Protein AF-A0A8S3Z2F1-F1 (afdb_monomer)

pLDDT: mean 78.14, std 24.56, range [21.45, 98.69]

Structure (mmCIF, N/CA/C/O backbone):
data_AF-A0A8S3Z2F1-F1
#
_entry.id   AF-A0A8S3Z2F1-F1
#
loop_
_atom_site.group_PDB
_atom_site.id
_atom_site.type_symbol
_atom_site.label_atom_id
_atom_site.label_alt_id
_atom_site.label_comp_id
_atom_site.label_asym_id
_atom_site.label_entity_id
_atom_site.label_seq_id
_atom_site.pdbx_PDB_ins_code
_atom_site.Cartn_x
_atom_site.Cartn_y
_atom_site.Cartn_z
_atom_site.occupancy
_atom_site.B_iso_or_equiv
_atom_site.auth_seq_id
_atom_site.auth_comp_id
_atom_site.auth_asym_id
_atom_site.auth_atom_id
_atom_site.pdbx_PDB_model_num
ATOM 1 N N . MET A 1 1 ? 15.406 28.246 35.683 1.00 47.62 1 MET A N 1
ATOM 2 C CA . MET A 1 1 ? 16.161 28.754 36.861 1.00 47.62 1 MET A CA 1
ATOM 3 C C . MET A 1 1 ? 17.606 28.225 37.003 1.00 47.62 1 MET A C 1
ATOM 5 O O . MET A 1 1 ? 18.361 28.807 37.770 1.00 47.62 1 MET A O 1
ATOM 9 N N . HIS A 1 2 ? 18.050 27.171 36.294 1.00 43.28 2 HIS A N 1
ATOM 10 C CA . HIS A 1 2 ? 19.407 26.605 36.476 1.00 43.28 2 HIS A CA 1
ATOM 11 C C . HIS A 1 2 ? 20.567 27.370 35.798 1.00 43.28 2 HIS A C 1
ATOM 13 O O . HIS A 1 2 ? 21.653 27.436 36.368 1.00 43.28 2 HIS A O 1
ATOM 19 N N . ILE A 1 3 ? 20.347 28.027 34.652 1.00 40.69 3 ILE A N 1
ATOM 20 C CA . ILE A 1 3 ? 21.411 28.738 33.904 1.00 40.69 3 ILE A CA 1
ATOM 21 C C . ILE A 1 3 ? 22.054 29.874 34.732 1.00 40.69 3 ILE A C 1
ATOM 23 O O . ILE A 1 3 ? 23.271 30.054 34.712 1.00 40.69 3 ILE A O 1
ATOM 27 N N . LYS A 1 4 ? 21.265 30.576 35.561 1.00 40.97 4 LYS A N 1
ATOM 28 C CA . LYS A 1 4 ? 21.742 31.675 36.427 1.00 40.97 4 LYS A CA 1
ATOM 29 C C . LYS A 1 4 ? 22.772 31.210 37.478 1.00 40.97 4 LYS A C 1
ATOM 31 O O . LYS A 1 4 ? 23.671 31.970 37.826 1.00 40.97 4 LYS A O 1
ATOM 36 N N . ARG A 1 5 ? 22.688 29.951 37.943 1.00 44.41 5 ARG A N 1
ATOM 37 C CA . ARG A 1 5 ? 23.660 29.343 38.879 1.00 44.41 5 ARG A CA 1
ATOM 38 C C . ARG A 1 5 ? 24.980 28.949 38.204 1.00 44.41 5 ARG A C 1
ATOM 40 O O . ARG A 1 5 ? 26.014 28.988 38.863 1.00 44.41 5 ARG A O 1
ATOM 47 N N . ILE A 1 6 ? 24.959 28.607 36.915 1.00 48.47 6 ILE A N 1
ATOM 48 C CA . ILE A 1 6 ? 26.172 28.287 36.142 1.00 48.47 6 ILE A CA 1
ATOM 49 C C . ILE A 1 6 ? 26.977 29.571 35.884 1.00 48.47 6 ILE A C 1
ATOM 51 O O . ILE A 1 6 ? 28.177 29.608 36.148 1.00 48.47 6 ILE A O 1
ATOM 55 N N . PHE A 1 7 ? 26.303 30.657 35.488 1.00 41.75 7 PHE A N 1
ATOM 56 C CA . PHE A 1 7 ? 26.948 31.956 35.253 1.00 41.75 7 PHE A CA 1
ATOM 57 C C . PHE A 1 7 ? 27.608 32.548 36.512 1.00 41.75 7 PHE A C 1
ATOM 59 O O . PHE A 1 7 ? 28.734 33.038 36.443 1.00 41.75 7 PHE A O 1
ATOM 66 N N . MET A 1 8 ? 26.960 32.446 37.681 1.00 42.81 8 MET A N 1
ATOM 67 C CA . MET A 1 8 ? 27.565 32.889 38.947 1.00 42.81 8 MET A CA 1
ATOM 68 C C . MET A 1 8 ? 28.817 32.084 39.338 1.00 42.81 8 MET A C 1
ATOM 70 O O . MET A 1 8 ? 29.746 32.666 39.893 1.00 42.81 8 MET A O 1
ATOM 74 N N . LYS A 1 9 ? 28.888 30.784 39.010 1.00 41.75 9 LYS A N 1
ATOM 75 C CA . LYS A 1 9 ? 30.082 29.959 39.277 1.00 41.75 9 LYS A CA 1
ATOM 76 C C . LYS A 1 9 ? 31.266 30.274 38.355 1.00 41.75 9 LYS A C 1
ATOM 78 O O . LYS A 1 9 ? 32.405 30.179 38.805 1.00 41.75 9 LYS A O 1
ATOM 83 N N . MET A 1 10 ? 31.031 30.684 37.105 1.00 40.59 10 MET A N 1
ATOM 84 C CA . MET A 1 10 ? 32.123 31.141 36.228 1.00 40.59 10 MET A CA 1
ATOM 85 C C . MET A 1 10 ? 32.764 32.438 36.744 1.00 40.59 10 MET A C 1
ATOM 87 O O . MET A 1 10 ? 33.988 32.545 36.778 1.00 40.59 10 MET A O 1
ATOM 91 N N . PHE A 1 11 ? 31.963 33.396 37.223 1.00 41.12 11 PHE A N 1
ATOM 92 C CA . PHE A 1 11 ? 32.487 34.673 37.725 1.00 41.12 11 PHE A CA 1
ATOM 93 C C . PHE A 1 11 ? 33.165 34.595 39.103 1.00 41.12 11 PHE A C 1
ATOM 95 O O . PHE A 1 11 ? 33.991 35.452 39.410 1.00 41.12 11 PHE A O 1
ATOM 102 N N . SER A 1 12 ? 32.904 33.562 39.913 1.00 39.66 12 SER A N 1
ATOM 103 C CA . SER A 1 12 ? 33.656 33.325 41.158 1.00 39.66 12 SER A CA 1
ATOM 104 C C . SER A 1 12 ? 35.039 32.690 40.946 1.00 39.66 12 SER A C 1
ATOM 106 O O . SER A 1 12 ? 35.811 32.604 41.895 1.00 39.66 12 SER A O 1
ATOM 108 N N . SER A 1 13 ? 35.360 32.232 39.728 1.00 41.47 13 SER A N 1
ATOM 109 C CA . SER A 1 13 ? 36.594 31.485 39.431 1.00 41.47 13 SER A CA 1
ATOM 110 C C . SER A 1 13 ? 37.768 32.353 38.949 1.00 41.47 13 SER A C 1
ATOM 112 O O . SER A 1 13 ? 38.866 31.832 38.754 1.00 41.47 13 SER A O 1
ATOM 114 N N . VAL A 1 14 ? 37.571 33.660 38.743 1.00 44.75 14 VAL A N 1
ATOM 115 C CA . VAL A 1 14 ? 38.642 34.582 38.327 1.00 44.75 14 VAL A CA 1
ATOM 116 C C . VAL A 1 14 ? 39.185 35.303 39.559 1.00 44.75 14 VAL A C 1
ATOM 118 O O . VAL A 1 14 ? 38.629 36.296 40.027 1.00 44.75 14 VAL A O 1
ATOM 121 N N . GLY A 1 15 ? 40.275 34.768 40.111 1.00 36.31 15 GLY A N 1
ATOM 122 C CA . GLY A 1 15 ? 40.896 35.283 41.330 1.00 36.31 15 GLY A CA 1
ATOM 123 C C . GLY A 1 15 ? 41.352 36.742 41.212 1.00 36.31 15 GLY A C 1
ATOM 124 O O . GLY A 1 15 ? 41.957 37.153 40.218 1.00 36.31 15 GLY A O 1
ATOM 125 N N . ARG A 1 16 ? 41.117 37.522 42.276 1.00 41.91 16 ARG A N 1
ATOM 126 C CA . ARG A 1 16 ? 41.607 38.901 42.440 1.00 41.91 16 ARG A CA 1
ATOM 127 C C . ARG A 1 16 ? 43.136 38.938 42.593 1.00 41.91 16 ARG A C 1
ATOM 129 O O . ARG A 1 16 ? 43.617 39.173 43.691 1.00 41.91 16 ARG A O 1
ATOM 136 N N . ASN A 1 17 ? 43.896 38.697 41.521 1.00 41.31 17 ASN A N 1
ATOM 137 C CA . ASN A 1 17 ? 45.332 39.029 41.462 1.00 41.31 17 ASN A CA 1
ATOM 138 C C . ASN A 1 17 ? 45.945 39.126 40.045 1.00 41.31 17 ASN A C 1
ATOM 140 O O . ASN A 1 17 ? 47.160 39.234 39.919 1.00 41.31 17 ASN A O 1
ATOM 144 N N . SER A 1 18 ? 45.141 39.164 38.970 1.00 42.53 18 SER A N 1
ATOM 145 C CA . SER A 1 18 ? 45.649 39.392 37.601 1.00 42.53 18 SER A CA 1
ATOM 146 C C . SER A 1 18 ? 44.890 40.496 36.848 1.00 42.53 18 SER A C 1
ATOM 148 O O . SER A 1 18 ? 44.326 40.293 35.778 1.00 42.53 18 SER A O 1
ATOM 150 N N . MET A 1 19 ? 44.869 41.702 37.430 1.00 44.19 19 MET A N 1
ATOM 151 C CA . MET A 1 19 ? 44.415 42.937 36.761 1.00 44.19 19 MET A CA 1
ATOM 152 C C . MET A 1 19 ? 45.432 44.083 36.890 1.00 44.19 19 MET A C 1
ATOM 154 O O . MET A 1 19 ? 45.086 45.230 37.165 1.00 44.19 19 MET A O 1
ATOM 158 N N . LYS A 1 20 ? 46.714 43.786 36.660 1.00 47.06 20 LYS A N 1
ATOM 159 C CA . LYS A 1 20 ? 47.735 44.795 36.335 1.00 47.06 20 LYS A CA 1
ATOM 160 C C . LYS A 1 20 ? 48.475 44.323 35.079 1.00 47.06 20 LYS A C 1
ATOM 162 O O . LYS A 1 20 ? 48.992 43.214 35.069 1.00 47.06 20 LYS A O 1
ATOM 167 N N . LYS A 1 21 ? 48.503 45.167 34.035 1.00 51.56 21 LYS A N 1
ATOM 168 C CA . LYS A 1 21 ? 48.982 44.884 32.657 1.00 51.56 21 LYS A CA 1
ATOM 169 C C . LYS A 1 21 ? 48.086 43.966 31.794 1.00 51.56 21 LYS A C 1
ATOM 171 O O . LYS A 1 21 ? 48.539 42.967 31.246 1.00 51.56 21 LYS A O 1
ATOM 176 N N . SER A 1 22 ? 46.841 44.387 31.559 1.00 50.53 22 SER A N 1
ATOM 177 C CA . SER A 1 22 ? 46.094 44.024 30.339 1.00 50.53 22 SER A CA 1
ATOM 178 C C . SER A 1 22 ? 46.082 45.234 29.400 1.00 50.53 22 SER A C 1
ATOM 180 O O . SER A 1 22 ? 45.778 46.341 29.845 1.00 50.53 22 SER A O 1
ATOM 182 N N . SER A 1 23 ? 46.459 45.067 28.128 1.00 64.12 23 SER A N 1
ATOM 183 C CA . SER A 1 23 ? 46.439 46.175 27.164 1.00 64.12 23 SER A CA 1
ATOM 184 C C . SER A 1 23 ? 44.999 46.557 26.809 1.00 64.12 23 SER A C 1
ATOM 186 O O . SER A 1 23 ? 44.107 45.704 26.803 1.00 64.12 23 SER A O 1
ATOM 188 N N . ARG A 1 24 ? 44.766 47.831 26.452 1.00 53.72 24 ARG A N 1
ATOM 189 C CA . ARG A 1 24 ? 43.438 48.312 26.014 1.00 53.72 24 ARG A CA 1
ATOM 190 C C . ARG A 1 24 ? 42.845 47.436 24.897 1.00 53.72 24 ARG A C 1
ATOM 192 O O . ARG A 1 24 ? 41.643 47.205 24.901 1.00 53.72 24 ARG A O 1
ATOM 199 N N . LEU A 1 25 ? 43.701 46.871 24.038 1.00 54.38 25 LEU A N 1
ATOM 200 C CA . LEU A 1 25 ? 43.337 45.958 22.951 1.00 54.38 25 LEU A CA 1
ATOM 201 C C . LEU A 1 25 ? 42.717 44.627 23.431 1.00 54.38 25 LEU A C 1
ATOM 203 O O . LEU A 1 25 ? 41.774 44.135 22.823 1.00 54.38 25 LEU A O 1
ATOM 207 N N . LYS A 1 26 ? 43.196 44.041 24.540 1.00 55.41 26 LYS A N 1
ATOM 208 C CA . LYS A 1 26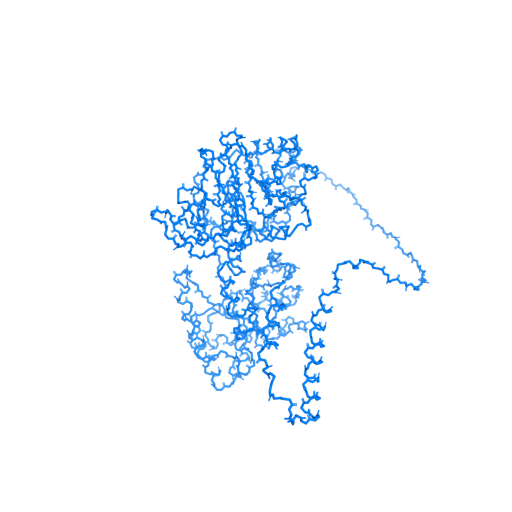 ? 42.599 42.808 25.096 1.00 55.41 26 LYS A CA 1
ATOM 209 C C . LYS A 1 26 ? 41.243 43.076 25.753 1.00 55.41 26 LYS A C 1
ATOM 211 O O . LYS A 1 26 ? 40.337 42.256 25.634 1.00 55.41 26 LYS A O 1
ATOM 216 N N . MET A 1 27 ? 41.090 44.236 26.397 1.00 58.75 27 MET A N 1
ATOM 217 C CA . MET A 1 27 ? 39.802 44.691 26.935 1.00 58.75 27 MET A CA 1
ATOM 218 C C . MET A 1 27 ? 38.774 44.943 25.826 1.00 58.75 27 MET A C 1
ATOM 220 O O . MET A 1 27 ? 37.640 44.489 25.956 1.00 58.75 27 MET A O 1
ATOM 224 N N . THR A 1 28 ? 39.152 45.596 24.719 1.00 63.69 28 THR A N 1
ATOM 225 C CA . THR A 1 28 ? 38.234 45.797 23.587 1.00 63.69 28 THR A CA 1
ATOM 226 C C . THR A 1 28 ? 37.876 44.487 22.891 1.00 63.69 28 THR A C 1
ATOM 228 O O . THR A 1 28 ? 36.704 44.293 22.595 1.00 63.69 28 THR A O 1
ATOM 231 N N . CYS A 1 29 ? 38.808 43.544 22.703 1.00 64.31 29 CYS A N 1
ATOM 232 C CA . CYS A 1 29 ? 38.470 42.223 22.154 1.00 64.31 29 CYS A CA 1
ATOM 233 C C . CYS A 1 29 ? 37.472 41.445 23.031 1.00 64.31 29 CYS A C 1
ATOM 235 O O . CYS A 1 29 ? 36.542 40.848 22.496 1.00 64.31 29 CYS A O 1
ATOM 237 N N . LEU A 1 30 ? 37.615 41.476 24.363 1.00 64.44 30 LEU A N 1
ATOM 238 C CA . LEU A 1 30 ? 36.662 40.831 25.279 1.00 64.44 30 LEU A CA 1
ATOM 239 C C . LEU A 1 30 ? 35.291 41.526 25.289 1.00 64.44 30 LEU A C 1
ATOM 241 O O . LEU A 1 30 ? 34.269 40.846 25.333 1.00 64.44 30 LEU A O 1
ATOM 245 N N . LEU A 1 31 ? 35.254 42.859 25.188 1.00 64.62 31 LEU A N 1
ATOM 246 C CA . LEU A 1 31 ? 34.013 43.623 25.021 1.00 64.62 31 LEU A CA 1
ATOM 247 C C . LEU A 1 31 ? 33.318 43.304 23.691 1.00 64.62 31 LEU A C 1
ATOM 249 O O . LEU A 1 31 ? 32.122 43.040 23.689 1.00 64.62 31 LEU A O 1
ATOM 253 N N . ILE A 1 32 ? 34.059 43.259 22.581 1.00 70.06 32 ILE A N 1
ATOM 254 C CA . ILE A 1 32 ? 33.525 42.922 21.252 1.00 70.06 32 ILE A CA 1
ATOM 255 C C . ILE A 1 32 ? 33.006 41.478 21.230 1.00 70.06 32 ILE A C 1
ATOM 257 O O . ILE A 1 32 ? 31.894 41.248 20.768 1.00 70.06 32 ILE A O 1
ATOM 261 N N . ALA A 1 33 ? 33.746 40.515 21.791 1.00 67.62 33 ALA A N 1
ATOM 262 C CA . ALA A 1 33 ? 33.287 39.129 21.914 1.00 67.62 33 ALA A CA 1
ATOM 263 C C . ALA A 1 33 ? 32.035 39.007 22.805 1.00 67.62 33 ALA A C 1
ATOM 265 O O . ALA A 1 33 ? 31.106 38.276 22.468 1.00 67.62 33 ALA A O 1
ATOM 266 N N . GLY A 1 34 ? 31.974 39.768 23.904 1.00 71.38 34 GLY A N 1
ATOM 267 C CA . GLY A 1 34 ? 30.782 39.874 24.744 1.00 71.38 34 GLY A CA 1
ATOM 268 C C . GLY A 1 34 ? 29.576 40.416 23.973 1.00 71.38 34 GLY A C 1
ATOM 269 O O . GLY A 1 34 ? 28.514 39.803 24.010 1.00 71.38 34 GLY A O 1
ATOM 270 N N . ILE A 1 35 ? 29.755 41.508 23.222 1.00 69.62 35 ILE A N 1
ATOM 271 C CA . ILE A 1 35 ? 28.716 42.134 22.391 1.00 69.62 35 ILE A CA 1
ATOM 272 C C . ILE A 1 35 ? 28.239 41.185 21.283 1.00 69.62 35 ILE A C 1
ATOM 274 O O . ILE A 1 35 ? 27.034 41.073 21.086 1.00 69.62 35 ILE A O 1
ATOM 278 N N . PHE A 1 36 ? 29.137 40.455 20.610 1.00 59.19 36 PHE A N 1
ATOM 279 C CA . PHE A 1 36 ? 28.764 39.466 19.588 1.00 59.19 36 PHE A CA 1
ATOM 280 C C . PHE A 1 36 ? 28.013 38.259 20.169 1.00 59.19 36 PHE A C 1
ATOM 282 O O . PHE A 1 36 ? 27.010 37.830 19.603 1.00 59.19 36 PHE A O 1
ATOM 289 N N . CYS A 1 37 ? 28.423 37.734 21.327 1.00 58.22 37 CYS A N 1
ATOM 290 C CA . CYS A 1 37 ?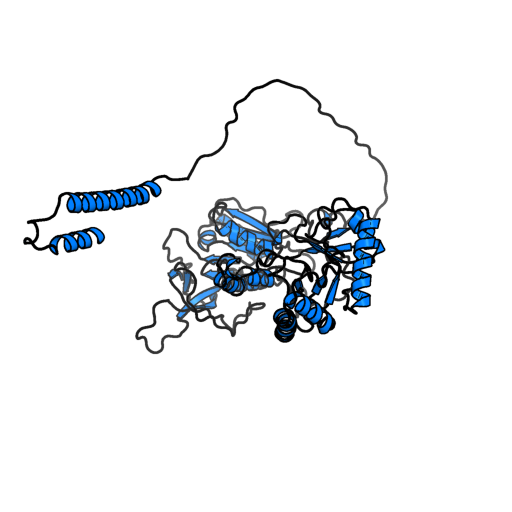 27.647 36.696 22.013 1.00 58.22 37 CYS A CA 1
ATOM 291 C C . CYS A 1 37 ? 26.267 37.211 22.458 1.00 58.22 37 CYS A C 1
ATOM 293 O O . CYS A 1 37 ? 25.285 36.471 22.400 1.00 58.22 37 CYS A O 1
ATOM 295 N N . TRP A 1 38 ? 26.168 38.477 22.877 1.00 52.69 38 TRP A N 1
ATOM 296 C CA . TRP A 1 38 ? 24.900 39.081 23.286 1.00 52.69 38 TRP A CA 1
ATOM 297 C C . TRP A 1 38 ? 23.977 39.368 22.096 1.00 52.69 38 TRP A C 1
ATOM 299 O O . TRP A 1 38 ? 22.784 39.095 22.187 1.00 52.69 38 TRP A O 1
ATOM 309 N N . SER A 1 39 ? 24.503 39.830 20.957 1.00 57.66 39 SER A N 1
ATOM 310 C CA . SER A 1 39 ? 23.708 40.058 19.744 1.00 57.66 39 SER A CA 1
ATOM 311 C C . SER A 1 39 ? 23.218 38.753 19.112 1.00 57.66 39 SER A C 1
ATOM 313 O O . SER A 1 39 ? 22.073 38.698 18.670 1.00 57.66 39 SER A O 1
ATOM 315 N N . VAL A 1 40 ? 24.010 37.673 19.153 1.00 57.44 40 VAL A N 1
ATOM 316 C CA . VAL A 1 40 ? 23.561 36.326 18.751 1.00 57.44 40 VAL A CA 1
ATOM 317 C C . VAL A 1 40 ? 22.462 35.801 19.685 1.00 57.44 40 VAL A C 1
ATOM 319 O O . VAL A 1 40 ? 21.460 35.275 19.207 1.00 57.44 40 VAL A O 1
ATOM 322 N N . LEU A 1 41 ? 22.578 35.999 21.004 1.00 48.94 41 LEU A N 1
ATOM 323 C CA . LEU A 1 41 ? 21.513 35.639 21.954 1.00 48.94 41 LEU A CA 1
ATOM 324 C C . LEU A 1 41 ? 20.243 36.491 21.781 1.00 48.94 41 LEU A C 1
ATOM 326 O O . LEU A 1 41 ? 19.137 35.971 21.938 1.00 48.94 41 LEU A O 1
ATOM 330 N N . ILE A 1 42 ? 20.376 37.768 21.415 1.00 53.00 42 ILE A N 1
ATOM 331 C CA . ILE A 1 42 ? 19.241 38.630 21.062 1.00 53.00 42 ILE A CA 1
ATOM 332 C C . ILE A 1 42 ? 18.590 38.144 19.761 1.00 53.00 42 ILE A C 1
ATOM 334 O O . ILE A 1 42 ? 17.381 37.976 19.745 1.00 53.00 42 ILE A O 1
ATOM 338 N N . LEU A 1 43 ? 19.352 37.807 18.716 1.00 45.56 43 LEU A N 1
ATOM 339 C CA . LEU A 1 43 ? 18.815 37.245 17.466 1.00 45.56 43 LEU A CA 1
ATOM 340 C C . LEU A 1 43 ? 18.089 35.902 17.668 1.00 45.56 43 LEU A C 1
ATOM 342 O O . LEU A 1 43 ? 17.043 35.670 17.063 1.00 45.56 43 LEU A O 1
ATOM 346 N N . ILE A 1 44 ? 18.595 35.031 18.546 1.00 45.75 44 ILE A N 1
ATOM 347 C CA . ILE A 1 44 ? 17.948 33.749 18.884 1.00 45.75 44 ILE A CA 1
ATOM 348 C C . ILE A 1 44 ? 16.680 33.958 19.733 1.00 45.75 44 ILE A C 1
ATOM 350 O O . ILE A 1 44 ? 15.731 33.189 19.613 1.00 45.75 44 ILE A O 1
ATOM 354 N N . SER A 1 45 ? 16.621 35.003 20.566 1.00 40.75 45 SER A N 1
ATOM 355 C CA . SER A 1 45 ? 15.432 35.296 21.384 1.00 40.75 45 SER A CA 1
ATOM 356 C C . SER A 1 45 ? 14.379 36.151 20.671 1.00 40.75 45 SER A C 1
ATOM 358 O O . SER A 1 45 ? 13.197 35.984 20.951 1.00 40.75 45 SER A O 1
ATOM 360 N N . THR A 1 46 ? 14.747 37.004 19.711 1.00 38.31 46 THR A N 1
ATOM 361 C CA . THR A 1 46 ? 13.780 37.764 18.897 1.00 38.31 46 THR A CA 1
ATOM 362 C C . THR A 1 46 ? 13.166 36.921 17.781 1.00 38.31 46 THR A C 1
ATOM 364 O O . THR A 1 46 ? 11.989 37.096 17.474 1.00 38.31 46 THR A O 1
ATOM 367 N N . SER A 1 47 ? 13.894 35.939 17.236 1.00 37.47 47 SER A N 1
ATOM 368 C CA . SER A 1 47 ? 13.354 34.989 16.244 1.00 37.47 47 SER A CA 1
ATOM 369 C C . SER A 1 47 ? 12.335 33.983 16.806 1.00 37.47 47 SER A C 1
ATOM 371 O O . SER A 1 47 ? 11.677 33.300 16.025 1.00 37.47 47 SER A O 1
ATOM 373 N N . GLN A 1 48 ? 12.140 33.921 18.131 1.00 36.56 48 GLN A N 1
ATOM 374 C CA . GLN A 1 48 ? 11.079 33.128 18.774 1.00 36.56 48 GLN A CA 1
ATOM 375 C C . GLN A 1 48 ? 9.920 33.962 19.352 1.00 36.56 48 GLN A C 1
ATOM 377 O O . GLN A 1 48 ? 9.059 33.412 20.035 1.00 36.56 48 GLN A O 1
ATOM 382 N N . ILE A 1 49 ? 9.846 35.271 19.071 1.00 36.75 49 ILE A N 1
ATOM 383 C CA . ILE A 1 49 ? 8.740 36.132 19.532 1.00 36.75 49 ILE A CA 1
ATOM 384 C C . ILE A 1 49 ? 8.099 36.871 18.348 1.00 36.75 49 ILE A C 1
ATOM 386 O O . ILE A 1 49 ? 8.069 38.097 18.314 1.00 36.75 49 ILE A O 1
ATOM 390 N N . HIS A 1 50 ? 7.542 36.119 17.390 1.00 28.09 50 HIS A N 1
ATOM 391 C CA . HIS A 1 50 ? 6.370 36.537 16.602 1.00 28.09 50 HIS A CA 1
ATOM 392 C C . HIS A 1 50 ? 5.618 35.316 16.037 1.00 28.09 50 HIS A C 1
ATOM 394 O O . HIS A 1 50 ? 6.198 34.462 15.373 1.00 28.09 50 HIS A O 1
ATOM 400 N N . ASN A 1 51 ? 4.312 35.240 16.314 1.00 29.98 51 ASN A N 1
ATOM 401 C CA . ASN A 1 51 ? 3.415 34.183 15.834 1.00 29.98 51 ASN A CA 1
ATOM 402 C C . ASN A 1 51 ? 3.141 34.298 14.323 1.00 29.98 51 ASN A C 1
ATOM 404 O O . ASN A 1 51 ? 2.821 35.394 13.864 1.00 29.98 51 ASN A O 1
ATOM 408 N N . PRO A 1 52 ? 3.056 33.172 13.593 1.00 26.92 52 PRO A N 1
ATOM 409 C CA . PRO A 1 52 ? 2.353 33.091 12.318 1.00 26.92 52 PRO A CA 1
ATOM 410 C C . PRO A 1 52 ? 1.059 32.263 12.446 1.00 26.92 52 PRO A C 1
ATOM 412 O O . PRO A 1 52 ? 0.893 31.233 11.800 1.00 26.92 52 PRO A O 1
ATOM 415 N N . HIS A 1 53 ? 0.102 32.735 13.253 1.00 26.42 53 HIS A N 1
ATOM 416 C CA . HIS A 1 53 ? -1.299 32.314 13.142 1.00 26.42 53 HIS A CA 1
ATOM 417 C C . HIS A 1 53 ? -2.173 33.533 12.834 1.00 26.42 53 HIS A C 1
ATOM 419 O O . HIS A 1 53 ? -2.134 34.523 13.557 1.00 26.42 53 HIS A O 1
ATOM 425 N N . LYS A 1 54 ? -3.001 33.400 11.786 1.00 25.34 54 LYS A N 1
ATOM 426 C CA . LYS A 1 54 ? -3.944 34.394 11.236 1.00 25.34 54 LYS A CA 1
ATOM 427 C C . LYS A 1 54 ? -3.312 35.619 10.552 1.00 25.34 54 LYS A C 1
ATOM 429 O O . LYS A 1 54 ? -3.250 36.704 11.115 1.00 25.34 54 LYS A O 1
ATOM 434 N N . TRP A 1 55 ? -3.085 35.478 9.247 1.00 22.30 55 TRP A N 1
ATOM 435 C CA 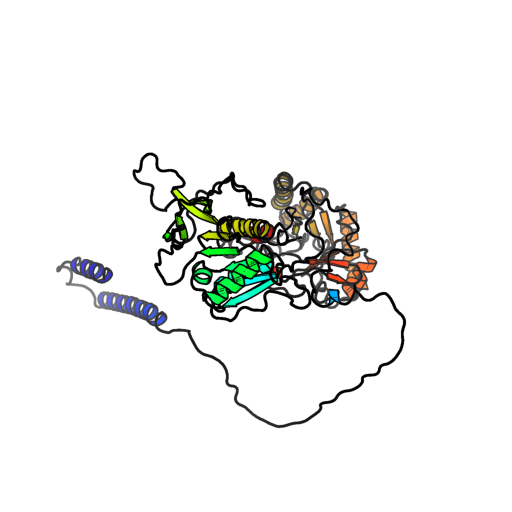. TRP A 1 55 ? -3.741 36.387 8.302 1.00 22.30 55 TRP A CA 1
ATOM 436 C C . TRP A 1 55 ? -4.651 35.570 7.383 1.00 22.30 55 TRP A C 1
ATOM 438 O O . TRP A 1 55 ? -4.242 34.552 6.829 1.00 22.30 55 TRP A O 1
ATOM 448 N N . ILE A 1 56 ? -5.913 35.986 7.299 1.00 25.34 56 ILE A N 1
ATOM 449 C CA . ILE A 1 56 ? -6.971 35.381 6.487 1.00 25.34 56 ILE A CA 1
ATOM 450 C C . ILE A 1 56 ? -7.332 36.392 5.398 1.00 25.34 56 ILE A C 1
ATOM 452 O O . ILE A 1 56 ? -7.534 37.555 5.713 1.00 25.34 56 ILE A O 1
ATOM 456 N N . MET A 1 57 ? -7.418 35.899 4.160 1.00 22.55 57 MET A N 1
ATOM 457 C CA . MET A 1 57 ? -8.082 36.444 2.963 1.00 22.55 57 MET A CA 1
ATOM 458 C C . MET A 1 57 ? -8.055 37.955 2.634 1.00 22.55 57 MET A C 1
ATOM 460 O O . MET A 1 57 ? -8.556 38.795 3.365 1.00 22.55 57 MET A O 1
ATOM 464 N N . ALA A 1 58 ? -7.678 38.197 1.371 1.00 25.17 58 ALA A N 1
ATOM 465 C CA . ALA A 1 58 ? -8.258 39.170 0.433 1.00 25.17 58 ALA A CA 1
ATOM 466 C C . ALA A 1 58 ? -8.195 40.682 0.747 1.00 25.17 58 ALA A C 1
ATOM 468 O O . ALA A 1 58 ? -8.942 41.214 1.558 1.00 25.17 58 ALA A O 1
ATOM 469 N N . ASN A 1 59 ? -7.406 41.399 -0.059 1.00 22.53 59 ASN A N 1
ATOM 470 C CA . ASN A 1 59 ? -7.907 42.307 -1.109 1.00 22.53 59 ASN A CA 1
ATOM 471 C C . ASN A 1 59 ? -6.729 42.621 -2.062 1.00 22.53 59 ASN A C 1
ATOM 473 O O . ASN A 1 59 ? -5.596 42.689 -1.600 1.00 22.53 59 ASN A O 1
ATOM 477 N N . SER A 1 60 ? -6.821 42.749 -3.391 1.00 25.94 60 SER A N 1
ATOM 478 C CA . SER A 1 60 ? -7.920 43.019 -4.336 1.00 25.94 60 SER A CA 1
ATOM 479 C C . SER A 1 60 ? -8.641 44.358 -4.164 1.00 25.94 60 SER A C 1
ATOM 481 O O . SER A 1 60 ? -9.758 44.414 -3.663 1.00 25.94 60 SER A O 1
ATOM 483 N N . THR A 1 61 ? -8.031 45.414 -4.701 1.00 22.98 61 THR A N 1
ATOM 484 C CA . THR A 1 61 ? -8.716 46.613 -5.208 1.00 22.98 61 THR A CA 1
ATOM 485 C C . THR A 1 61 ? -8.143 46.931 -6.596 1.00 22.98 61 THR A C 1
ATOM 487 O O . THR A 1 61 ? -6.949 47.152 -6.748 1.00 22.98 61 THR A O 1
ATOM 490 N N . PHE A 1 62 ? -8.879 46.635 -7.669 1.00 23.34 62 PHE A N 1
ATOM 491 C CA . PHE A 1 62 ? -9.957 47.438 -8.275 1.00 23.34 62 PHE A CA 1
ATOM 492 C C . PHE A 1 62 ? -9.442 48.528 -9.230 1.00 23.34 62 PHE A C 1
ATOM 494 O O . PHE A 1 62 ? -9.119 49.635 -8.815 1.00 23.34 62 PHE A O 1
ATOM 501 N N . VAL A 1 63 ? -9.513 48.232 -10.531 1.00 21.45 63 VAL A N 1
ATOM 502 C CA . VAL A 1 63 ? -10.047 49.177 -11.521 1.00 21.45 63 VAL A CA 1
ATOM 503 C C . VAL A 1 63 ? -11.136 48.437 -12.291 1.00 21.45 63 VAL A C 1
ATOM 505 O O . VAL A 1 63 ? -10.941 47.303 -12.724 1.00 21.45 63 VAL A O 1
ATOM 508 N N . SER A 1 64 ? -12.299 49.068 -12.405 1.00 23.41 64 SER A N 1
ATOM 509 C CA . SER A 1 64 ? -13.516 48.515 -12.990 1.00 23.41 64 SER A CA 1
ATOM 510 C C . SER A 1 64 ? -13.883 49.217 -14.296 1.00 23.41 64 SER A C 1
ATOM 512 O O . SER A 1 64 ? -13.991 50.439 -14.324 1.00 23.41 64 SER A O 1
ATOM 514 N N . SER A 1 65 ? -14.175 48.439 -15.334 1.00 22.73 65 SER A N 1
ATOM 515 C CA . SER A 1 65 ? -15.190 48.745 -16.356 1.00 22.73 65 SER A CA 1
ATOM 516 C C . SER A 1 65 ? -15.705 47.392 -16.868 1.00 22.73 65 SER A C 1
ATOM 518 O O . SER A 1 65 ? -14.936 46.520 -17.255 1.00 22.73 65 SER A O 1
ATOM 520 N N . GLU A 1 66 ? -16.913 47.013 -16.463 1.00 22.48 66 GLU A N 1
ATOM 521 C CA . GLU A 1 66 ? -18.149 47.195 -17.236 1.00 22.48 66 GLU A CA 1
ATOM 522 C C . GLU A 1 66 ? -18.205 46.373 -18.534 1.00 22.48 66 GLU A C 1
ATOM 524 O O . GLU A 1 66 ? -17.787 46.820 -19.589 1.00 22.48 66 GLU A O 1
ATOM 529 N N . THR A 1 67 ? -18.805 45.180 -18.440 1.00 22.55 67 THR A N 1
ATOM 530 C CA . THR A 1 67 ? -20.028 4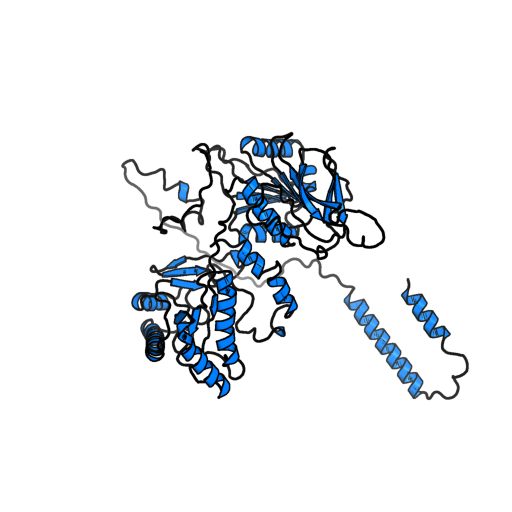4.765 -19.177 1.00 22.55 67 THR A CA 1
ATOM 531 C C . THR A 1 67 ? -19.802 44.340 -20.651 1.00 22.55 67 THR A C 1
ATOM 533 O O . THR A 1 67 ? -18.861 44.764 -21.294 1.00 22.55 67 THR A O 1
ATOM 536 N N . SER A 1 68 ? -20.575 43.436 -21.267 1.00 23.33 68 SER A N 1
ATOM 537 C CA . SER A 1 68 ? -21.857 42.835 -20.880 1.00 23.33 68 SER A CA 1
ATOM 538 C C . SER A 1 68 ? -22.054 41.419 -21.472 1.00 23.33 68 SER A C 1
ATOM 540 O O . SER A 1 68 ? -21.370 41.023 -22.407 1.00 23.33 68 SER A O 1
ATOM 542 N N . ASN A 1 69 ? -23.045 40.694 -20.939 1.00 21.75 69 ASN A N 1
ATOM 543 C CA . ASN A 1 69 ? -23.953 39.774 -21.647 1.00 21.75 69 ASN A CA 1
ATOM 544 C C . ASN A 1 69 ? -23.420 38.806 -22.734 1.00 21.75 69 ASN A C 1
ATOM 546 O O . ASN A 1 69 ? -23.304 39.170 -23.899 1.00 21.75 69 ASN A O 1
ATOM 550 N N . THR A 1 70 ? -23.512 37.497 -22.458 1.00 24.64 70 THR A N 1
ATOM 551 C CA . THR A 1 70 ? -24.683 36.728 -22.952 1.00 24.64 70 THR A CA 1
ATOM 552 C C . THR A 1 70 ? -24.923 35.414 -22.195 1.00 24.64 70 THR A C 1
ATOM 554 O O . THR A 1 70 ? -24.061 34.549 -22.099 1.00 24.64 70 THR A O 1
ATOM 557 N N . LYS A 1 71 ? -26.154 35.240 -21.695 1.00 25.89 71 LYS A N 1
ATOM 558 C CA . LYS A 1 71 ? -26.761 33.931 -21.386 1.00 25.89 71 LYS A CA 1
ATOM 559 C C . LYS A 1 71 ? -27.583 33.480 -22.599 1.00 25.89 71 LYS A C 1
ATOM 561 O O . LYS A 1 71 ? -28.263 34.343 -23.152 1.00 25.89 71 LYS A O 1
ATOM 566 N N . ARG A 1 72 ? -27.655 32.163 -22.861 1.00 23.84 72 ARG A N 1
ATOM 567 C CA . ARG A 1 72 ? -28.817 31.333 -23.320 1.00 23.84 72 ARG A CA 1
ATOM 568 C C . ARG A 1 72 ? -28.316 30.155 -24.184 1.00 23.84 72 ARG A C 1
ATOM 570 O O . ARG A 1 72 ? -27.479 30.377 -25.041 1.00 23.84 72 ARG A O 1
ATOM 577 N N . VAL A 1 73 ? -28.577 28.886 -23.834 1.00 22.42 73 VAL A N 1
ATOM 578 C CA . VAL A 1 73 ? -29.847 28.100 -23.859 1.00 22.42 73 VAL A CA 1
ATOM 579 C C . VAL A 1 73 ? -30.169 27.555 -25.262 1.00 22.42 73 VAL A C 1
ATOM 581 O O . VAL A 1 73 ? -29.981 28.274 -26.233 1.00 22.42 73 VAL A O 1
ATOM 584 N N . PHE A 1 74 ? -30.722 26.326 -25.282 1.00 23.34 74 PHE A N 1
ATOM 585 C CA . PHE A 1 74 ? -31.348 25.538 -26.371 1.00 23.34 74 PHE A CA 1
ATOM 586 C C . PHE A 1 74 ? -30.543 24.315 -26.876 1.00 23.34 74 PHE A C 1
ATOM 588 O O . PHE A 1 74 ? -29.325 24.386 -26.965 1.00 23.34 74 PHE A O 1
ATOM 595 N N . PHE A 1 75 ? -31.151 23.152 -27.183 1.00 25.03 75 PHE A N 1
ATOM 596 C CA . PHE A 1 75 ? -32.582 22.763 -27.174 1.00 25.03 75 PHE A CA 1
ATOM 597 C C . PHE A 1 75 ? -32.806 21.338 -26.610 1.00 25.03 75 PHE A C 1
ATOM 599 O O . PHE A 1 75 ? -31.989 20.445 -26.809 1.00 25.03 75 PHE A O 1
ATOM 606 N N . LYS A 1 76 ? -33.962 21.119 -25.962 1.00 24.16 76 LYS A N 1
ATOM 607 C CA . LYS A 1 76 ? -34.600 19.794 -25.810 1.00 24.16 76 LYS A CA 1
ATOM 608 C C . LYS A 1 76 ? -35.212 19.362 -27.151 1.00 24.16 76 LYS A C 1
ATOM 610 O O . LYS A 1 76 ? -35.735 20.217 -27.851 1.00 24.16 76 LYS A O 1
ATOM 615 N N . ASN A 1 77 ? -35.303 18.058 -27.404 1.00 22.72 77 ASN A N 1
ATOM 616 C CA . ASN A 1 77 ? -36.423 17.443 -28.131 1.00 22.72 77 ASN A CA 1
ATOM 617 C C . ASN A 1 77 ? -36.633 16.003 -27.624 1.00 22.72 77 ASN A C 1
ATOM 619 O O . ASN A 1 77 ? -35.743 15.448 -26.981 1.00 22.72 77 ASN A O 1
ATOM 623 N N . ALA A 1 78 ? -37.835 15.452 -27.806 1.00 21.91 78 ALA A N 1
ATOM 624 C CA . ALA A 1 78 ? -38.317 14.256 -27.104 1.00 21.91 78 ALA A CA 1
ATOM 625 C C . ALA A 1 78 ? -39.343 13.460 -27.940 1.00 21.91 78 ALA A C 1
ATOM 627 O O . ALA A 1 78 ? -39.811 13.982 -28.949 1.00 21.91 78 ALA A O 1
ATOM 628 N N . LEU A 1 79 ? -39.765 12.291 -27.413 1.00 23.05 79 LEU A N 1
ATOM 629 C CA . LEU A 1 79 ? -40.903 11.441 -27.849 1.00 23.05 79 LEU A CA 1
ATOM 630 C C . LEU A 1 79 ? -40.656 10.663 -29.166 1.00 23.05 79 LEU A C 1
ATOM 632 O O . LEU A 1 79 ? -40.102 11.225 -30.100 1.00 23.05 79 LEU A O 1
ATOM 636 N N . PHE A 1 80 ? -41.019 9.388 -29.373 1.00 24.05 80 PHE A N 1
ATOM 637 C CA . PHE A 1 80 ? -41.556 8.260 -28.568 1.00 24.05 80 PHE A CA 1
ATOM 638 C C . PHE A 1 80 ? -40.832 6.958 -29.081 1.00 24.05 80 PHE A C 1
ATOM 640 O O . PHE A 1 80 ? -39.931 7.086 -29.903 1.00 24.05 80 PHE A O 1
ATOM 647 N N . SER A 1 81 ? -41.069 5.688 -28.702 1.00 23.25 81 SER A N 1
ATOM 648 C CA . SER A 1 81 ? -42.199 4.988 -28.055 1.00 23.25 81 SER A CA 1
ATOM 649 C C . SER A 1 81 ? -41.753 3.714 -27.273 1.00 23.25 81 SER A C 1
ATOM 651 O O . SER A 1 81 ? -40.589 3.563 -26.920 1.00 23.25 81 SER A O 1
ATOM 653 N N . SER A 1 82 ? -42.718 2.843 -26.968 1.00 24.73 82 SER A N 1
ATOM 654 C CA . SER A 1 82 ? -42.736 1.566 -26.230 1.00 24.73 82 SER A CA 1
ATOM 655 C C . SER A 1 82 ? -42.104 0.331 -26.907 1.00 24.73 82 SER A C 1
ATOM 657 O O . SER A 1 82 ? -42.389 0.090 -28.077 1.00 24.73 82 SER A O 1
ATOM 659 N N . SER A 1 83 ? -41.470 -0.564 -26.129 1.00 23.38 83 SER A N 1
ATOM 660 C CA . SER A 1 83 ? -42.159 -1.758 -25.567 1.00 23.38 83 SER A CA 1
ATOM 661 C C . SER A 1 83 ? -41.256 -2.613 -24.649 1.00 23.38 83 SER A C 1
ATOM 663 O O . SER A 1 83 ? -40.277 -3.184 -25.114 1.00 23.38 83 SER A O 1
ATOM 665 N N . ASP A 1 84 ? -41.633 -2.679 -23.370 1.00 29.30 84 ASP A N 1
ATOM 666 C CA . ASP A 1 84 ? -41.451 -3.714 -22.329 1.00 29.30 84 ASP A CA 1
ATOM 667 C C . ASP A 1 84 ? -40.210 -4.639 -22.227 1.00 29.30 84 ASP A C 1
ATOM 669 O O . ASP A 1 84 ? -39.747 -5.274 -23.167 1.00 29.30 84 ASP A O 1
ATOM 673 N N . HIS A 1 85 ? -39.792 -4.822 -20.964 1.00 30.19 85 HIS A N 1
ATOM 674 C CA . HIS A 1 85 ? -38.841 -5.822 -20.448 1.00 30.19 85 HIS A CA 1
ATOM 675 C C . HIS A 1 85 ? -37.376 -5.758 -20.929 1.00 30.19 85 HIS A C 1
ATOM 677 O O . HIS A 1 85 ? -36.910 -6.674 -21.588 1.00 30.19 85 HIS A O 1
ATOM 683 N N . ILE A 1 86 ? -36.624 -4.757 -20.448 1.00 30.00 86 ILE A N 1
ATOM 684 C CA . ILE A 1 86 ? -35.259 -4.844 -19.860 1.00 30.00 86 ILE A CA 1
A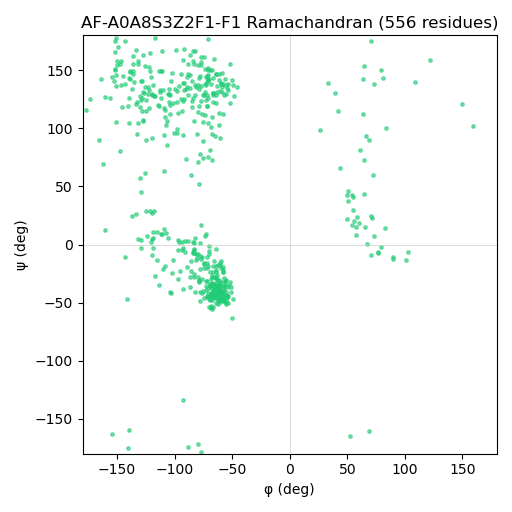TOM 685 C C . ILE A 1 86 ? -35.042 -3.493 -19.150 1.00 30.00 86 ILE A C 1
ATOM 687 O O . ILE A 1 86 ? -34.642 -2.525 -19.778 1.00 30.00 86 ILE A O 1
ATOM 691 N N . ASN A 1 87 ? -35.409 -3.378 -17.866 1.00 30.83 87 ASN A N 1
ATOM 692 C CA . ASN A 1 87 ? -35.180 -2.162 -17.060 1.00 30.83 87 ASN A CA 1
ATOM 693 C C . ASN A 1 87 ? -35.292 -2.454 -15.551 1.00 30.83 87 ASN A C 1
ATOM 695 O O . ASN A 1 87 ? -36.235 -2.058 -14.875 1.00 30.83 87 ASN A O 1
ATOM 699 N N . LEU A 1 88 ? -34.315 -3.201 -15.031 1.00 31.11 88 LEU A N 1
ATOM 700 C CA . LEU A 1 88 ? -34.054 -3.296 -13.584 1.00 31.11 88 LEU A CA 1
ATOM 701 C C . LEU A 1 88 ? -32.552 -3.389 -13.242 1.00 31.11 88 LEU A C 1
ATOM 703 O O . LEU A 1 88 ? -32.178 -3.265 -12.081 1.00 31.11 88 LEU A O 1
ATOM 707 N N . TYR A 1 89 ? -31.689 -3.594 -14.246 1.00 28.59 89 TYR A N 1
ATOM 708 C CA . TYR A 1 89 ? -30.237 -3.710 -14.075 1.00 28.59 89 TYR A CA 1
ATOM 709 C C . TYR A 1 89 ? -29.473 -2.400 -14.339 1.00 28.59 89 TYR A C 1
ATOM 711 O O . TYR A 1 89 ? -28.433 -2.188 -13.723 1.00 28.59 89 TYR A O 1
ATOM 719 N N . GLU A 1 90 ? -29.963 -1.507 -15.210 1.00 30.53 90 GLU A N 1
ATOM 720 C CA . GLU A 1 90 ? -29.200 -0.306 -15.600 1.00 30.53 90 GLU A CA 1
ATOM 721 C C . GLU A 1 90 ? -29.311 0.873 -14.618 1.00 30.53 90 GLU A C 1
ATOM 723 O O . GLU A 1 90 ? -28.360 1.642 -14.478 1.00 30.53 90 GLU A O 1
ATOM 728 N N . ASP A 1 91 ? -30.412 1.012 -13.873 1.00 29.89 91 ASP A N 1
ATOM 729 C CA . ASP A 1 91 ? -30.563 2.137 -12.935 1.00 29.89 91 ASP A CA 1
ATOM 730 C C . ASP A 1 91 ? -29.834 1.943 -11.592 1.00 29.89 91 ASP A C 1
ATOM 732 O O . ASP A 1 91 ? -29.592 2.915 -10.879 1.00 29.89 91 ASP A O 1
ATOM 736 N N . LEU A 1 92 ? -29.348 0.731 -11.295 1.00 31.41 92 LEU A N 1
ATOM 737 C CA . LEU A 1 92 ? -28.424 0.476 -10.177 1.00 31.41 92 LEU A CA 1
ATOM 738 C C . LEU A 1 92 ? -26.973 0.915 -10.465 1.00 31.41 92 LEU A C 1
ATOM 740 O O . LEU A 1 92 ? -26.152 0.964 -9.550 1.00 31.41 92 LEU A O 1
ATOM 744 N N . ILE A 1 93 ? -26.639 1.257 -11.715 1.00 31.61 93 ILE A N 1
ATOM 745 C CA . ILE A 1 93 ? -25.261 1.573 -12.138 1.00 31.61 93 ILE A CA 1
ATOM 746 C C . ILE A 1 93 ? -24.897 3.055 -11.886 1.00 31.61 93 ILE A C 1
ATOM 748 O O . ILE A 1 93 ? -23.719 3.415 -11.870 1.00 31.61 93 ILE A O 1
ATOM 752 N N . LYS A 1 94 ? -25.875 3.935 -11.619 1.00 31.28 94 LYS A N 1
ATOM 753 C CA . LYS A 1 94 ? -25.657 5.398 -11.561 1.00 31.28 94 LYS A CA 1
ATOM 754 C C . LYS A 1 94 ? -25.131 5.962 -10.231 1.00 31.28 94 LYS A C 1
ATOM 756 O O . LYS A 1 94 ? -24.745 7.127 -10.215 1.00 31.28 94 LYS A O 1
ATOM 761 N N . GLU A 1 95 ? -25.018 5.169 -9.160 1.00 33.16 95 GLU A N 1
ATOM 762 C CA . GLU A 1 95 ? -24.406 5.603 -7.881 1.00 33.16 95 GLU A CA 1
ATOM 763 C C . GLU A 1 95 ? -23.171 4.781 -7.445 1.00 33.16 95 GLU A C 1
ATOM 765 O O . GLU A 1 95 ? -22.849 4.713 -6.261 1.00 33.16 95 GLU A O 1
ATOM 770 N N . ASN A 1 96 ? -22.419 4.173 -8.376 1.00 37.44 96 ASN A N 1
ATOM 771 C CA . ASN A 1 96 ? -21.121 3.567 -8.032 1.00 37.44 96 ASN A CA 1
ATOM 772 C C . ASN A 1 96 ? -20.068 3.636 -9.164 1.00 37.44 96 ASN A C 1
ATOM 774 O O . ASN A 1 96 ? -19.812 2.634 -9.836 1.00 37.44 96 ASN A O 1
ATOM 778 N N . PRO A 1 97 ? -19.380 4.781 -9.349 1.00 28.56 97 PRO A N 1
ATOM 779 C CA . PRO A 1 97 ? -18.392 4.968 -10.417 1.00 28.56 97 PRO A CA 1
ATOM 780 C C . PRO A 1 97 ? -17.054 4.222 -10.210 1.00 28.56 97 PRO A C 1
ATOM 782 O O . PRO A 1 97 ? -16.105 4.465 -10.954 1.00 28.56 97 PRO A O 1
ATOM 785 N N . LEU A 1 98 ? -16.938 3.330 -9.216 1.00 36.88 98 LEU A N 1
ATOM 786 C CA . LEU A 1 98 ? -15.749 2.489 -8.993 1.00 36.88 98 LEU A CA 1
ATOM 787 C C . LEU A 1 98 ? -16.062 0.985 -8.840 1.00 36.88 98 LEU A C 1
ATOM 789 O O . LEU A 1 98 ? -15.133 0.187 -8.724 1.00 36.88 98 LEU A O 1
ATOM 793 N N . GLY A 1 99 ? -17.338 0.581 -8.857 1.00 32.72 99 GLY A N 1
ATOM 794 C CA . GLY A 1 99 ? -17.764 -0.793 -8.562 1.00 32.72 99 GLY A CA 1
ATOM 795 C C . GLY A 1 99 ? -17.687 -1.785 -9.728 1.00 32.72 99 GLY A C 1
ATOM 796 O O . GLY A 1 99 ? -17.545 -2.981 -9.490 1.00 32.72 99 GLY A O 1
ATOM 797 N N . THR A 1 100 ? -17.760 -1.315 -10.976 1.00 36.12 100 THR A N 1
ATOM 798 C CA . THR A 1 100 ? -17.902 -2.171 -12.174 1.00 36.12 100 THR A CA 1
ATOM 799 C C . THR A 1 100 ? -16.605 -2.393 -12.958 1.00 36.12 100 THR A C 1
ATOM 801 O O . THR A 1 100 ? -16.525 -3.309 -13.769 1.00 36.12 100 THR A O 1
ATOM 804 N N . TYR A 1 101 ? -15.546 -1.617 -12.701 1.00 38.59 101 TYR A N 1
ATOM 805 C CA . TYR A 1 101 ? -14.396 -1.539 -13.616 1.00 38.59 101 TYR A CA 1
ATOM 806 C C . TYR A 1 101 ? -13.548 -2.826 -13.750 1.00 38.59 101 TYR A C 1
ATOM 808 O O . TYR A 1 101 ? -12.805 -2.967 -14.718 1.00 38.59 101 TYR A O 1
ATOM 816 N N . PHE A 1 102 ? -13.637 -3.771 -12.804 1.00 32.44 102 PHE A N 1
ATOM 817 C CA . PHE A 1 102 ? -12.774 -4.965 -12.780 1.00 32.44 102 PHE A CA 1
ATOM 818 C C . PHE A 1 102 ? -13.480 -6.314 -12.981 1.00 32.44 102 PHE A C 1
ATOM 820 O O . PHE A 1 102 ? -12.790 -7.297 -13.237 1.00 32.44 102 PHE A O 1
ATOM 827 N N . ASN A 1 103 ? -14.813 -6.398 -12.904 1.00 34.50 103 ASN A N 1
ATOM 828 C CA . ASN A 1 103 ? -15.504 -7.690 -13.037 1.00 34.50 103 ASN A CA 1
ATOM 829 C C . ASN A 1 103 ? -15.805 -8.070 -14.496 1.00 34.50 103 ASN A C 1
ATOM 831 O O . ASN A 1 103 ? -15.647 -9.232 -14.862 1.00 34.50 103 ASN A O 1
ATOM 835 N N . ASP A 1 104 ? -16.152 -7.107 -15.351 1.00 33.53 104 ASP A N 1
ATOM 836 C CA . ASP A 1 104 ? -16.775 -7.412 -16.651 1.00 33.53 104 ASP A CA 1
ATOM 837 C C . ASP A 1 104 ? -15.774 -7.757 -17.777 1.00 33.53 104 ASP A C 1
ATOM 839 O O . ASP A 1 104 ? -16.172 -8.016 -18.912 1.00 33.53 104 ASP A O 1
ATOM 843 N N . ARG A 1 105 ? -14.463 -7.789 -17.485 1.00 34.72 105 ARG A N 1
ATOM 844 C CA . ARG A 1 105 ? -13.410 -8.234 -18.428 1.00 34.72 105 ARG A CA 1
ATOM 845 C C . ARG A 1 105 ? -12.436 -9.286 -17.873 1.00 34.72 105 ARG A C 1
ATOM 847 O O . ARG A 1 105 ? -11.529 -9.699 -18.592 1.00 34.72 105 ARG A O 1
ATOM 854 N N . LEU A 1 106 ? -12.618 -9.783 -16.645 1.00 33.97 106 LEU A N 1
ATOM 855 C CA . LEU A 1 106 ? -11.817 -10.899 -16.113 1.00 33.97 106 LEU A CA 1
ATOM 856 C C . LEU A 1 106 ? -12.473 -12.252 -16.427 1.00 33.97 106 LEU A C 1
ATOM 858 O O . LEU A 1 106 ? -12.998 -12.940 -15.552 1.00 33.97 106 LEU A O 1
ATOM 862 N N . THR A 1 107 ? -12.396 -12.674 -17.693 1.00 33.41 107 THR A N 1
ATOM 863 C CA . THR A 1 107 ? -12.770 -14.033 -18.122 1.00 33.41 107 THR A CA 1
ATOM 864 C C . THR A 1 107 ? -11.747 -15.061 -17.625 1.00 33.41 107 THR A C 1
ATOM 866 O O . THR A 1 107 ? -10.913 -15.561 -18.379 1.00 33.41 107 THR A O 1
ATOM 869 N N . GLY A 1 108 ? -11.789 -15.376 -16.333 1.00 29.77 108 GLY A N 1
ATOM 870 C CA . GLY A 1 108 ? -10.897 -16.347 -15.710 1.00 29.77 108 GLY A CA 1
ATOM 871 C C . GLY A 1 108 ? -11.285 -16.614 -14.262 1.00 29.77 108 GLY A C 1
ATOM 872 O O . GLY A 1 108 ? -11.380 -15.695 -13.454 1.00 29.77 108 GLY A O 1
ATOM 873 N N . ARG A 1 109 ? -11.497 -17.890 -13.917 1.00 28.52 109 ARG A N 1
ATOM 874 C CA . ARG A 1 109 ? -11.796 -18.319 -12.543 1.00 28.52 109 ARG A CA 1
ATOM 875 C C . ARG A 1 109 ? -10.591 -18.049 -11.635 1.00 28.52 109 ARG A C 1
ATOM 877 O O . ARG A 1 109 ? -9.715 -18.901 -11.505 1.00 28.52 109 ARG A O 1
ATOM 884 N N . VAL A 1 110 ? -10.564 -16.893 -10.975 1.00 27.28 110 VAL A N 1
ATOM 885 C CA . VAL A 1 110 ? -9.669 -16.670 -9.834 1.00 27.28 110 VAL A CA 1
ATOM 886 C C . VAL A 1 110 ? -10.089 -17.638 -8.720 1.00 27.28 110 VAL A C 1
ATOM 888 O O . VAL A 1 110 ? -11.277 -17.676 -8.385 1.00 27.28 110 VAL A O 1
ATOM 891 N N . PRO A 1 111 ? -9.172 -18.426 -8.127 1.00 25.91 111 PRO A N 1
ATOM 892 C CA . PRO A 1 111 ? -9.508 -19.282 -6.998 1.00 25.91 111 PRO A CA 1
ATOM 893 C C . PRO A 1 111 ? -9.835 -18.419 -5.776 1.00 25.91 111 PRO A C 1
ATOM 895 O O . PRO A 1 111 ? -8.950 -18.015 -5.022 1.00 25.91 111 PRO A O 1
ATOM 898 N N . VAL A 1 112 ? -11.122 -18.140 -5.566 1.00 33.16 112 VAL A N 1
ATOM 899 C CA . VAL A 1 112 ? -11.609 -17.686 -4.264 1.00 33.16 112 VAL A CA 1
ATOM 900 C C . VAL A 1 112 ? -11.303 -18.820 -3.290 1.00 33.16 112 VAL A C 1
ATOM 902 O O . VAL A 1 112 ? -11.827 -19.927 -3.432 1.00 33.16 112 VAL A O 1
ATOM 905 N N . GLY A 1 113 ? -10.388 -18.573 -2.349 1.00 25.22 113 GLY A N 1
ATOM 906 C CA . GLY A 1 113 ? -10.052 -19.550 -1.319 1.00 25.22 113 GLY A CA 1
ATOM 907 C C . GLY A 1 113 ? -11.329 -19.985 -0.606 1.00 25.22 113 GLY A C 1
ATOM 908 O O . GLY A 1 113 ? -12.143 -19.131 -0.261 1.00 25.22 113 GLY A O 1
ATOM 909 N N . LYS A 1 114 ? -11.516 -21.299 -0.428 1.00 23.14 114 LYS A N 1
ATOM 910 C CA . LYS A 1 114 ? -12.716 -21.872 0.194 1.00 23.14 114 LYS A CA 1
ATOM 911 C C . LYS A 1 114 ? -12.871 -21.359 1.628 1.00 23.14 114 LYS A C 1
ATOM 913 O O . LYS A 1 114 ? -12.363 -21.968 2.565 1.00 23.14 114 LYS A O 1
ATOM 918 N N . SER A 1 115 ? -13.595 -20.261 1.802 1.00 31.81 115 SER A N 1
ATOM 919 C CA . SER A 1 115 ? -14.242 -19.959 3.066 1.00 31.81 115 SER A CA 1
ATOM 920 C C . SER A 1 115 ? -15.453 -20.879 3.190 1.00 31.81 115 SER A C 1
ATOM 922 O O . SER A 1 115 ? -16.272 -20.991 2.276 1.00 31.81 115 SER A O 1
ATOM 924 N N . HIS A 1 116 ? -15.555 -21.567 4.323 1.00 28.20 116 HIS A N 1
ATOM 925 C CA . HIS A 1 116 ? -16.745 -22.327 4.686 1.00 28.20 116 HIS A CA 1
ATOM 926 C C . HIS A 1 116 ? -17.834 -21.336 5.124 1.00 28.20 116 HIS A C 1
ATOM 928 O O . HIS A 1 116 ? -18.073 -21.144 6.310 1.00 28.20 116 HIS A O 1
ATOM 934 N N . LEU A 1 117 ? -18.434 -20.643 4.153 1.00 32.97 117 LEU A N 1
ATOM 935 C CA . LEU A 1 117 ? -19.561 -19.739 4.364 1.00 32.97 117 LEU A CA 1
ATOM 936 C C . LEU A 1 117 ? -20.854 -20.442 3.961 1.00 32.97 117 LEU A C 1
ATOM 938 O O . LEU A 1 117 ? -21.244 -20.440 2.793 1.00 32.97 117 LEU A O 1
ATOM 942 N N . GLU A 1 118 ? -21.536 -21.015 4.947 1.00 27.94 118 GLU A N 1
ATOM 943 C CA . GLU A 1 118 ? -22.947 -21.353 4.800 1.00 27.94 118 GLU A CA 1
ATOM 944 C C . GLU A 1 118 ? -23.766 -20.055 4.709 1.00 27.94 118 GLU A C 1
ATOM 946 O O . GLU A 1 118 ? -23.867 -19.290 5.664 1.00 27.94 118 GLU A O 1
ATOM 951 N N . PHE A 1 119 ? -24.292 -19.799 3.509 1.00 31.89 119 PHE A N 1
ATOM 952 C CA . PHE A 1 119 ? -25.407 -18.907 3.167 1.00 31.89 119 PHE A CA 1
ATOM 953 C C . PHE A 1 119 ? -25.709 -17.711 4.096 1.00 31.89 119 PHE A C 1
ATOM 955 O O . PHE A 1 119 ? -26.524 -17.788 5.018 1.00 31.89 119 PHE A O 1
ATOM 962 N N . PHE A 1 120 ? -25.217 -16.528 3.711 1.00 35.09 120 PHE A N 1
ATOM 963 C CA . PHE A 1 120 ? -25.885 -15.274 4.078 1.00 35.09 120 PHE A CA 1
ATOM 964 C C . PHE A 1 120 ? -27.208 -15.113 3.305 1.00 35.09 120 PHE A C 1
ATOM 966 O O . PHE A 1 120 ? -27.331 -15.528 2.152 1.00 35.09 120 PHE A O 1
ATOM 973 N N . ARG A 1 121 ? -28.212 -14.500 3.951 1.00 39.44 121 ARG A N 1
ATOM 974 C CA . ARG A 1 121 ? -29.566 -14.311 3.391 1.00 39.44 121 ARG A CA 1
ATOM 975 C C . ARG A 1 121 ? -29.518 -13.486 2.087 1.00 39.44 121 ARG A C 1
ATOM 977 O O . ARG A 1 121 ? -28.847 -12.456 2.090 1.00 39.44 121 ARG A O 1
ATOM 984 N N . PRO A 1 122 ? -30.269 -13.821 1.015 1.00 34.09 122 PRO A N 1
ATOM 985 C CA . PRO A 1 122 ? -29.991 -13.274 -0.325 1.00 34.09 122 PRO A CA 1
ATOM 986 C C . PRO A 1 122 ? -30.364 -11.797 -0.587 1.00 34.09 122 PRO A C 1
ATOM 988 O O . PRO A 1 122 ? -30.310 -11.374 -1.735 1.00 34.09 122 PRO A O 1
ATOM 991 N N . HIS A 1 123 ? -30.786 -11.020 0.420 1.00 43.53 123 HIS A N 1
ATOM 992 C CA . HIS A 1 123 ? -31.540 -9.766 0.214 1.00 43.53 123 HIS A CA 1
ATOM 993 C C . HIS A 1 123 ? -31.064 -8.548 1.036 1.00 43.53 123 HIS A C 1
ATOM 995 O O . HIS A 1 123 ? -31.847 -7.639 1.289 1.00 43.53 123 HIS A O 1
ATOM 1001 N N . GLN A 1 124 ? -29.791 -8.478 1.442 1.00 53.19 124 GLN A N 1
ATOM 1002 C CA . GLN A 1 124 ? -29.198 -7.226 1.948 1.00 53.19 124 GLN A CA 1
ATOM 1003 C C . GLN A 1 124 ? -27.832 -6.963 1.308 1.00 53.19 124 GLN A C 1
ATOM 1005 O O . GLN A 1 124 ? -26.799 -7.445 1.772 1.00 53.19 124 GLN A O 1
ATOM 1010 N N . ILE A 1 125 ? -27.832 -6.163 0.237 1.00 60.06 125 ILE A N 1
ATOM 1011 C CA . ILE A 1 125 ? -26.612 -5.600 -0.349 1.00 60.06 125 ILE A CA 1
ATOM 1012 C C . ILE A 1 125 ? -26.088 -4.540 0.624 1.00 60.06 125 ILE A C 1
ATOM 1014 O O . ILE A 1 125 ? -26.652 -3.457 0.724 1.00 60.06 125 ILE A O 1
ATOM 1018 N N . MET A 1 126 ? -25.022 -4.848 1.361 1.00 63.44 126 MET A N 1
ATOM 1019 C CA . MET A 1 126 ? -24.385 -3.887 2.266 1.00 63.44 126 MET A CA 1
ATOM 1020 C C . MET A 1 126 ? -23.423 -2.975 1.499 1.00 63.44 126 MET A C 1
ATOM 1022 O O . MET A 1 126 ? -22.539 -3.453 0.784 1.00 63.44 126 MET A O 1
ATOM 1026 N N . LEU A 1 127 ? -23.566 -1.657 1.668 1.00 79.56 127 LEU A N 1
ATOM 1027 C CA . LEU A 1 127 ? -22.661 -0.687 1.053 1.00 79.56 127 LEU A CA 1
ATOM 1028 C C . LEU A 1 127 ? -21.291 -0.692 1.743 1.00 79.56 127 LEU A C 1
ATOM 1030 O O . LEU A 1 127 ? -21.201 -0.687 2.970 1.00 79.56 127 LEU A O 1
ATOM 1034 N N . LYS A 1 128 ? -20.216 -0.633 0.948 1.00 84.81 128 LYS A N 1
ATOM 1035 C CA . LYS A 1 128 ? -18.816 -0.608 1.416 1.00 84.81 128 LYS A CA 1
ATOM 1036 C C . LYS A 1 128 ? -18.377 0.781 1.903 1.00 84.81 128 LYS A C 1
ATOM 1038 O O . LYS A 1 128 ? -17.376 1.321 1.435 1.00 84.81 128 LYS A O 1
ATOM 1043 N N . ASN A 1 129 ? -19.156 1.367 2.809 1.00 92.00 129 ASN A N 1
ATOM 1044 C CA . ASN A 1 129 ? -18.955 2.719 3.327 1.00 92.00 129 ASN A CA 1
ATOM 1045 C C . ASN A 1 129 ? -18.754 2.697 4.849 1.00 92.00 129 ASN A C 1
ATOM 1047 O O . ASN A 1 129 ? -19.380 1.911 5.561 1.00 92.00 129 ASN A O 1
ATOM 1051 N N . VAL A 1 130 ? -17.894 3.577 5.350 1.00 96.38 130 VAL A N 1
ATOM 1052 C CA . VAL A 1 130 ? -17.497 3.660 6.759 1.00 96.38 130 VAL A CA 1
ATOM 1053 C C . VAL A 1 130 ? -17.920 5.005 7.343 1.00 96.38 130 VAL A C 1
ATOM 1055 O O . VAL A 1 130 ? -17.582 6.060 6.804 1.00 96.38 130 VAL A O 1
ATOM 1058 N N . LEU A 1 131 ? -18.636 4.996 8.468 1.00 96.25 131 LEU A N 1
ATOM 1059 C CA . LEU A 1 131 ? -18.973 6.226 9.189 1.00 96.25 131 LEU A CA 1
ATOM 1060 C C . LEU A 1 131 ? -17.926 6.480 10.272 1.00 96.25 131 LEU A C 1
ATOM 1062 O O . LEU A 1 131 ? -17.818 5.696 11.209 1.00 96.25 131 LEU A O 1
ATOM 1066 N N . ILE A 1 132 ? -17.162 7.565 10.140 1.00 95.50 132 ILE A N 1
ATOM 1067 C CA . ILE A 1 132 ? -16.079 7.912 11.067 1.00 95.50 132 ILE A CA 1
ATOM 1068 C C . ILE A 1 132 ? -16.501 9.118 11.906 1.00 95.50 132 ILE A C 1
ATOM 1070 O O . ILE A 1 132 ? -16.690 10.216 11.374 1.00 95.50 132 ILE A O 1
ATOM 1074 N N . PHE A 1 133 ? -16.631 8.918 13.212 1.00 92.69 133 PHE A N 1
ATOM 1075 C CA . PHE A 1 133 ? -16.889 9.969 14.186 1.00 92.69 133 PHE A CA 1
ATOM 1076 C C . PHE A 1 133 ? -15.589 10.522 14.761 1.00 92.69 133 PHE A C 1
ATOM 1078 O O . PHE A 1 133 ? -14.662 9.772 15.061 1.00 92.69 133 PHE A O 1
ATOM 1085 N N . LEU A 1 134 ? -15.570 11.844 14.916 1.00 87.81 134 LEU A N 1
ATOM 1086 C CA . LEU A 1 134 ? -14.470 12.636 15.456 1.00 87.81 134 LEU A CA 1
ATOM 1087 C C . LEU A 1 134 ? -14.996 13.618 16.510 1.00 87.81 134 LEU A C 1
ATOM 1089 O O . LEU A 1 134 ? -16.147 14.052 16.390 1.00 87.81 134 LEU A O 1
ATOM 1093 N N . LEU A 1 135 ? -14.176 14.082 17.462 1.00 78.56 135 LEU A N 1
ATOM 1094 C CA . LEU A 1 135 ? -14.587 15.239 18.286 1.00 78.56 135 LEU A CA 1
ATOM 1095 C C . LEU A 1 135 ? -14.693 16.528 17.452 1.00 78.56 135 LEU A C 1
ATOM 1097 O O . LEU A 1 135 ? -15.551 17.371 17.710 1.00 78.56 135 LEU A O 1
ATOM 1101 N N . ASN A 1 136 ? -13.841 16.687 16.433 1.00 74.50 136 ASN A N 1
ATOM 1102 C CA . ASN A 1 136 ? -13.876 17.820 15.507 1.00 74.50 136 ASN A CA 1
ATOM 1103 C C . ASN A 1 136 ? -13.344 17.414 14.120 1.00 74.50 136 ASN A C 1
ATOM 1105 O O . ASN A 1 136 ? -12.300 16.780 14.001 1.00 74.50 136 ASN A O 1
ATOM 1109 N N . THR A 1 137 ? -14.014 17.841 13.048 1.00 72.62 137 THR A N 1
ATOM 1110 C CA . THR A 1 137 ? -13.584 17.613 11.654 1.00 72.62 137 THR A CA 1
ATOM 1111 C C . THR A 1 137 ? -12.339 18.405 11.231 1.00 72.62 137 THR A C 1
ATOM 1113 O O . THR A 1 137 ? -11.890 18.256 10.100 1.00 72.62 137 THR A O 1
ATOM 1116 N N . SER A 1 138 ? -11.775 19.229 12.118 1.00 72.44 138 SER A N 1
ATOM 1117 C CA . SER A 1 138 ? -10.464 19.879 11.953 1.00 72.44 138 SER A CA 1
ATOM 1118 C C . SER A 1 138 ? -9.315 19.132 12.655 1.00 72.44 138 SER A C 1
ATOM 1120 O O . SER A 1 138 ? -8.198 19.643 12.695 1.00 72.44 138 SER A O 1
ATOM 1122 N N . HIS A 1 139 ? -9.569 17.963 13.258 1.00 72.00 139 HIS A N 1
ATOM 1123 C CA . HIS A 1 139 ? -8.561 17.217 14.019 1.00 72.00 139 HIS A CA 1
ATOM 1124 C C . HIS A 1 139 ? -7.502 16.555 13.108 1.00 72.00 139 HIS A C 1
ATOM 1126 O O . HIS A 1 139 ? -7.871 16.046 12.048 1.00 72.00 139 HIS A O 1
ATOM 1132 N N . PRO A 1 140 ? -6.211 16.460 13.498 1.00 73.06 140 PRO A N 1
ATOM 1133 C CA . PRO A 1 140 ? -5.176 15.820 12.672 1.00 73.06 140 PRO A CA 1
ATOM 1134 C C . PRO A 1 140 ? -5.495 14.373 12.257 1.00 73.06 140 PRO A C 1
ATOM 1136 O O . PRO A 1 140 ? -5.135 13.949 11.157 1.00 73.06 140 PRO A O 1
ATOM 1139 N N . SER A 1 141 ? -6.242 13.635 13.089 1.00 77.12 141 SER A N 1
ATOM 1140 C CA . SER A 1 141 ? -6.700 12.268 12.798 1.00 77.12 141 SER A CA 1
ATOM 1141 C C . SER A 1 141 ? -7.545 12.157 11.520 1.00 77.12 141 SER A C 1
ATOM 1143 O O . SER A 1 141 ? -7.565 11.087 10.917 1.00 77.12 141 SER A O 1
ATOM 1145 N N . VAL A 1 142 ? -8.188 13.243 11.059 1.00 81.69 142 VAL A N 1
ATOM 1146 C CA . VAL A 1 142 ? -8.901 13.309 9.764 1.00 81.69 142 VAL A CA 1
ATOM 1147 C C . VAL A 1 142 ? -7.986 12.878 8.619 1.00 81.69 142 VAL A C 1
ATOM 1149 O O . VAL A 1 142 ? -8.393 12.099 7.758 1.00 81.69 142 VAL A O 1
ATOM 1152 N N . THR A 1 143 ? -6.739 13.356 8.619 1.00 82.00 143 THR A N 1
ATOM 1153 C CA . THR A 1 143 ? -5.756 13.001 7.594 1.00 82.00 143 THR A CA 1
ATOM 1154 C C . THR A 1 143 ? -5.371 11.532 7.729 1.00 82.00 143 THR A C 1
ATOM 1156 O O . THR A 1 143 ? -5.537 10.787 6.771 1.00 82.00 143 THR A O 1
ATOM 1159 N N . SER A 1 144 ? -4.956 11.086 8.921 1.00 84.94 144 SER A N 1
ATOM 1160 C CA . SER A 1 144 ? -4.513 9.699 9.159 1.00 84.94 144 SER A CA 1
ATOM 1161 C C . SER A 1 144 ? -5.581 8.663 8.769 1.00 84.94 144 SER A C 1
ATOM 1163 O O . SER A 1 144 ? -5.316 7.772 7.959 1.00 84.94 144 SER A O 1
ATOM 1165 N N . PHE A 1 145 ? -6.828 8.832 9.229 1.00 88.38 145 PHE A N 1
ATOM 1166 C CA . PHE A 1 145 ? -7.945 7.972 8.824 1.00 88.38 145 PHE A CA 1
ATOM 1167 C C . PHE A 1 145 ? -8.268 8.077 7.334 1.00 88.38 145 PHE A C 1
ATOM 1169 O O . PHE A 1 145 ? -8.512 7.058 6.687 1.00 88.38 145 PHE A O 1
ATOM 1176 N N . GLY A 1 146 ? -8.275 9.296 6.786 1.00 86.94 146 GLY A N 1
ATOM 1177 C CA . GLY A 1 146 ? -8.576 9.529 5.378 1.00 86.94 146 GLY A CA 1
ATOM 1178 C C . GLY A 1 146 ? -7.583 8.808 4.473 1.00 86.94 146 GLY A C 1
ATOM 1179 O O . GLY A 1 146 ? -7.987 8.102 3.554 1.00 86.94 146 GLY A O 1
ATOM 1180 N N . GLU A 1 147 ? -6.287 8.899 4.774 1.00 87.31 147 GLU A N 1
ATOM 1181 C CA . GLU A 1 147 ? -5.257 8.140 4.072 1.00 87.31 147 GLU A CA 1
ATOM 1182 C C . GLU A 1 147 ? -5.415 6.630 4.270 1.00 87.31 147 GLU A C 1
ATOM 1184 O O . GLU A 1 147 ? -5.348 5.879 3.297 1.00 87.31 147 GLU A O 1
ATOM 1189 N N . PHE A 1 148 ? -5.638 6.173 5.504 1.00 91.25 148 PHE A N 1
ATOM 1190 C CA . PHE A 1 148 ? -5.743 4.753 5.833 1.00 91.25 148 PHE A CA 1
ATOM 1191 C C . PHE A 1 148 ? -6.888 4.055 5.076 1.00 91.25 148 PHE A C 1
ATOM 1193 O O . PHE A 1 148 ? -6.658 3.016 4.451 1.00 91.25 148 PHE A O 1
ATOM 1200 N N . PHE A 1 149 ? -8.095 4.630 5.054 1.00 91.81 149 PHE A N 1
ATOM 1201 C CA . PHE A 1 149 ? -9.231 4.060 4.317 1.00 91.81 149 PHE A CA 1
ATOM 1202 C C . PHE A 1 149 ? -9.120 4.279 2.799 1.00 91.81 149 PHE A C 1
ATOM 1204 O O . PHE A 1 149 ? -9.370 3.350 2.024 1.00 91.81 149 PHE A O 1
ATOM 1211 N N . ALA A 1 150 ? -8.669 5.455 2.345 1.00 88.25 150 ALA A N 1
ATOM 1212 C CA . ALA A 1 150 ? -8.551 5.738 0.914 1.00 88.25 150 ALA A CA 1
ATOM 1213 C C . ALA A 1 150 ? -7.473 4.887 0.216 1.00 88.25 150 ALA A C 1
ATOM 1215 O O . ALA A 1 150 ? -7.673 4.484 -0.933 1.00 88.25 150 ALA A O 1
ATOM 1216 N N . ARG A 1 151 ? -6.362 4.557 0.900 1.00 87.38 151 ARG A N 1
ATOM 1217 C CA . ARG A 1 151 ? -5.336 3.611 0.407 1.00 87.38 151 ARG A CA 1
ATOM 1218 C C . ARG A 1 151 ? -5.924 2.229 0.111 1.00 87.38 151 ARG A C 1
ATOM 1220 O O . ARG A 1 151 ? -5.557 1.628 -0.894 1.00 87.38 151 ARG A O 1
ATOM 1227 N N . GLN A 1 152 ? -6.896 1.796 0.913 1.00 89.69 152 GLN A N 1
ATOM 1228 C CA . GLN A 1 152 ? -7.606 0.519 0.777 1.00 89.69 152 GLN A CA 1
ATOM 1229 C C . GLN A 1 152 ? -8.763 0.553 -0.239 1.00 89.69 152 GLN A C 1
ATOM 1231 O O . GLN A 1 152 ? -9.438 -0.455 -0.428 1.00 89.69 152 GLN A O 1
ATOM 1236 N N . ARG A 1 153 ? -8.995 1.692 -0.915 1.00 86.31 153 ARG A N 1
ATOM 1237 C CA . ARG A 1 153 ? -10.171 1.945 -1.774 1.00 86.31 153 ARG A CA 1
ATOM 1238 C C . ARG A 1 153 ? -11.513 1.728 -1.036 1.00 86.31 153 ARG A C 1
ATOM 1240 O O . ARG A 1 153 ? -12.506 1.376 -1.666 1.00 86.31 153 ARG A O 1
ATOM 1247 N N . ILE A 1 154 ? -11.545 1.950 0.282 1.00 89.94 154 ILE A N 1
ATOM 1248 C CA . ILE A 1 154 ? -12.761 1.901 1.110 1.00 89.94 154 ILE A CA 1
ATOM 1249 C C . ILE A 1 154 ? -13.388 3.301 1.139 1.00 89.94 154 ILE A C 1
ATOM 1251 O O . ILE A 1 154 ? -12.677 4.286 1.351 1.00 89.94 154 ILE A O 1
ATOM 1255 N N . GLU A 1 155 ? -14.704 3.410 0.938 1.00 90.44 155 GLU A N 1
ATOM 1256 C CA . GLU A 1 155 ? -15.396 4.694 1.088 1.00 90.44 155 GLU A CA 1
ATOM 1257 C C . GLU A 1 155 ? -15.629 5.036 2.559 1.00 90.44 155 GLU A C 1
ATOM 1259 O O . GLU A 1 155 ? -15.900 4.163 3.382 1.00 90.44 155 GLU A O 1
ATOM 1264 N N . TYR A 1 156 ? -15.562 6.323 2.893 1.00 93.12 156 TYR A N 1
ATOM 1265 C CA . TYR A 1 156 ? -15.772 6.800 4.254 1.00 93.12 156 TYR A CA 1
ATOM 1266 C C . TYR A 1 156 ? -16.425 8.183 4.283 1.00 93.12 156 TYR A C 1
ATOM 1268 O O . TYR A 1 156 ? -16.290 8.987 3.356 1.00 93.12 156 TYR A O 1
ATOM 1276 N N . LYS A 1 157 ? -17.110 8.488 5.388 1.00 92.81 157 LYS A N 1
ATOM 1277 C CA . LYS A 1 157 ? -17.687 9.805 5.680 1.00 92.81 157 LYS A CA 1
ATOM 1278 C C . LYS A 1 157 ? -17.334 10.223 7.105 1.00 92.81 157 LYS A C 1
ATOM 1280 O O . LYS A 1 157 ? -17.700 9.545 8.058 1.00 92.81 157 LYS A O 1
ATOM 1285 N N . PHE A 1 158 ? -16.675 11.373 7.248 1.00 92.31 158 PHE A N 1
ATOM 1286 C CA . PHE A 1 158 ? -16.401 11.981 8.554 1.00 92.31 158 PHE A CA 1
ATOM 1287 C C . PHE A 1 158 ? -17.624 12.711 9.118 1.00 92.31 158 PHE A C 1
ATOM 1289 O O . PHE A 1 158 ? -18.354 13.386 8.380 1.00 92.31 158 PHE A O 1
ATOM 1296 N N . ARG A 1 159 ? -17.823 12.642 10.436 1.00 90.94 159 ARG A N 1
ATOM 1297 C CA . ARG A 1 159 ? -18.797 13.437 11.196 1.00 90.94 159 ARG A CA 1
ATOM 1298 C C . ARG A 1 159 ? -18.199 13.885 12.529 1.00 90.94 159 ARG A C 1
ATOM 1300 O O . ARG A 1 159 ? -17.482 13.130 13.170 1.00 90.94 159 ARG A O 1
ATOM 1307 N N . SER A 1 160 ? -18.537 15.101 12.957 1.00 86.94 160 SER A N 1
ATOM 1308 C CA . SER A 1 160 ? -18.350 15.502 14.355 1.00 86.94 160 SER A CA 1
ATOM 1309 C C . SER A 1 160 ? -19.367 14.769 15.233 1.00 86.94 160 SER A C 1
ATOM 1311 O O . SER A 1 160 ? -20.529 14.663 14.832 1.00 86.94 160 SER A O 1
ATOM 1313 N N . VAL A 1 161 ? -18.979 14.336 16.434 1.00 82.19 161 VAL A N 1
ATOM 1314 C CA . VAL A 1 161 ? -19.898 13.785 17.451 1.00 82.19 161 VAL A CA 1
ATOM 1315 C C . VAL A 1 161 ? -21.031 14.754 17.801 1.00 82.19 161 VAL A C 1
ATOM 1317 O O . VAL A 1 161 ? -22.150 14.328 18.084 1.00 82.19 161 VAL A O 1
ATOM 1320 N N . SER A 1 162 ? -20.773 16.066 17.728 1.00 80.19 162 SER A N 1
ATOM 1321 C CA . SER A 1 162 ? -21.760 17.115 18.011 1.00 80.19 162 SER A CA 1
ATOM 1322 C C . SER A 1 162 ? -22.847 17.255 16.938 1.00 80.19 162 SER A C 1
ATOM 1324 O O . SER A 1 162 ? -23.888 17.856 17.202 1.00 80.19 162 SER A O 1
ATOM 1326 N N . ASN A 1 163 ? -22.643 16.691 15.743 1.00 81.75 163 ASN A N 1
ATOM 1327 C CA . ASN A 1 163 ? -23.621 16.759 14.662 1.00 81.75 163 ASN A CA 1
ATOM 1328 C C . ASN A 1 163 ? -24.781 15.777 14.897 1.00 81.75 163 ASN A C 1
ATOM 1330 O O . ASN A 1 163 ? -24.636 14.745 15.553 1.00 81.75 163 ASN A O 1
ATOM 1334 N N . LYS A 1 164 ? -25.935 16.060 14.277 1.00 88.44 164 LYS A N 1
ATOM 1335 C CA . LYS A 1 164 ? -26.992 15.053 14.099 1.00 88.44 164 LYS A CA 1
ATOM 1336 C C . LYS A 1 164 ? -26.447 13.865 13.298 1.00 88.44 164 LYS A C 1
ATOM 1338 O O . LYS A 1 164 ? -25.612 14.054 12.406 1.00 88.44 164 LYS A O 1
ATOM 1343 N N . LEU A 1 165 ? -26.948 12.661 13.583 1.00 90.94 165 LEU A N 1
ATOM 1344 C CA . LEU A 1 165 ? -26.626 11.484 12.777 1.00 90.94 165 LEU A CA 1
ATOM 1345 C C . LEU A 1 165 ? -27.024 11.729 11.312 1.00 90.94 165 LEU A C 1
ATOM 1347 O O . LEU A 1 165 ? -28.091 12.292 11.052 1.00 90.94 165 LEU A O 1
ATOM 1351 N N . PRO A 1 166 ? -26.188 11.332 10.335 1.00 91.88 166 PRO A N 1
ATOM 1352 C CA . PRO A 1 166 ? -26.657 11.210 8.964 1.00 91.88 166 PRO A CA 1
ATOM 1353 C C . PRO A 1 166 ? -27.697 10.078 8.888 1.00 91.88 166 PRO A C 1
ATOM 1355 O O . PRO A 1 166 ? -27.662 9.179 9.728 1.00 91.88 166 PRO A O 1
ATOM 1358 N N . PRO A 1 167 ? -28.553 10.039 7.852 1.00 92.06 167 PRO A N 1
ATOM 1359 C CA . PRO A 1 167 ? -29.377 8.866 7.588 1.00 92.06 167 PRO A CA 1
ATOM 1360 C C . PRO A 1 167 ? -28.499 7.608 7.531 1.00 92.06 167 PRO A C 1
ATOM 1362 O O . PRO A 1 167 ? -27.552 7.553 6.738 1.00 92.06 167 PRO A O 1
ATOM 1365 N N . LEU A 1 168 ? -28.789 6.630 8.392 1.00 93.56 168 LEU A N 1
ATOM 1366 C CA . LEU A 1 168 ? -28.016 5.387 8.523 1.00 93.56 168 LEU A CA 1
ATOM 1367 C C . LEU A 1 168 ? -28.518 4.285 7.575 1.00 93.56 168 LEU A C 1
ATOM 1369 O O . LEU A 1 168 ? -27.780 3.360 7.253 1.00 93.56 168 LEU A O 1
ATOM 1373 N N . VAL A 1 169 ? -29.748 4.415 7.077 1.00 91.75 169 VAL A N 1
ATOM 1374 C CA . VAL A 1 169 ? -30.413 3.476 6.163 1.00 91.75 169 VAL A CA 1
ATOM 1375 C C . VAL A 1 169 ? -30.792 4.208 4.866 1.00 91.75 169 VAL A C 1
ATOM 1377 O O . VAL A 1 169 ? -31.008 5.426 4.856 1.00 91.75 169 VAL A O 1
ATOM 1380 N N . LEU A 1 170 ? -30.804 3.497 3.738 1.00 87.19 170 LEU A N 1
ATOM 1381 C CA . LEU A 1 170 ? -31.540 3.879 2.530 1.00 87.19 170 LEU A CA 1
ATOM 1382 C C . LEU A 1 170 ? -32.997 3.467 2.752 1.00 87.19 170 LEU A C 1
ATOM 1384 O O . LEU A 1 170 ? -33.317 2.294 2.582 1.00 87.19 170 LEU A O 1
ATOM 1388 N N . GLU A 1 171 ? -33.834 4.398 3.213 1.00 83.69 171 GLU A N 1
ATOM 1389 C CA . GLU A 1 171 ? -35.199 4.115 3.691 1.00 83.69 171 GLU A CA 1
ATOM 1390 C C . GLU A 1 171 ? -36.039 3.370 2.645 1.00 83.69 171 GLU A C 1
ATOM 1392 O O . GLU A 1 171 ? -36.595 2.323 2.966 1.00 83.69 171 GLU A O 1
ATOM 1397 N N . ASP A 1 172 ? -35.995 3.807 1.382 1.00 82.62 172 ASP A N 1
ATOM 1398 C CA . ASP A 1 172 ? -36.710 3.190 0.250 1.00 82.62 172 ASP A CA 1
ATOM 1399 C C . ASP A 1 172 ? -36.330 1.719 -0.017 1.00 82.62 172 ASP A C 1
ATOM 1401 O O . ASP A 1 172 ? -37.075 0.991 -0.671 1.00 82.62 172 ASP A O 1
ATOM 1405 N N . LEU A 1 173 ? -35.161 1.274 0.462 1.00 81.50 173 LEU A N 1
ATOM 1406 C CA . LEU A 1 173 ? -34.600 -0.058 0.202 1.00 81.50 173 LEU A CA 1
ATOM 1407 C C . LEU A 1 173 ? -34.388 -0.896 1.474 1.00 81.50 173 LEU A C 1
ATOM 1409 O O . LEU A 1 173 ? -34.017 -2.064 1.379 1.00 81.50 173 LEU A O 1
ATOM 1413 N N . GLY A 1 174 ? -34.538 -0.314 2.669 1.00 84.81 174 GLY A N 1
ATOM 1414 C CA . GLY A 1 174 ? -34.184 -0.962 3.940 1.00 84.81 174 GLY A CA 1
ATOM 1415 C C . GLY A 1 174 ? -32.699 -1.354 4.067 1.00 84.81 174 GLY A C 1
ATOM 1416 O O . GLY A 1 174 ? -32.353 -2.206 4.889 1.00 84.81 174 GLY A O 1
ATOM 1417 N N . ILE A 1 175 ? -31.817 -0.768 3.246 1.00 87.69 175 ILE A N 1
ATOM 1418 C CA . ILE A 1 175 ? -30.396 -1.139 3.144 1.00 87.69 175 ILE A CA 1
ATOM 1419 C C . ILE A 1 175 ? -29.528 -0.290 4.092 1.00 87.69 175 ILE A C 1
ATOM 1421 O O . ILE A 1 175 ? -29.644 0.940 4.079 1.00 87.69 175 ILE A O 1
ATOM 1425 N N . PRO A 1 176 ? -28.610 -0.894 4.873 1.00 91.88 176 PRO A N 1
ATOM 1426 C CA . PRO A 1 176 ? -27.664 -0.151 5.702 1.00 91.88 176 PRO A CA 1
ATOM 1427 C C . PRO A 1 176 ? -26.666 0.639 4.845 1.00 91.88 176 PRO A C 1
ATOM 1429 O O . PRO A 1 176 ? -26.026 0.095 3.941 1.00 91.88 176 PRO A O 1
ATOM 1432 N N . LYS A 1 177 ? -26.501 1.932 5.150 1.00 93.19 177 LYS A N 1
ATOM 1433 C CA . LYS A 1 177 ? -25.579 2.826 4.428 1.00 93.19 177 LYS A CA 1
ATOM 1434 C C . LYS A 1 177 ? -24.119 2.638 4.815 1.00 93.19 177 LYS A C 1
ATOM 1436 O O . LYS A 1 177 ? -23.259 3.050 4.043 1.00 93.19 177 LYS A O 1
ATOM 1441 N N . TYR A 1 178 ? -23.841 2.060 5.983 1.00 95.31 178 TYR A N 1
ATOM 1442 C CA . TYR A 1 178 ? -22.493 1.946 6.540 1.00 95.31 178 TYR A CA 1
ATOM 1443 C C . TYR A 1 178 ? -22.219 0.534 7.057 1.00 95.31 178 TYR A C 1
ATOM 1445 O O . TYR A 1 178 ? -22.900 0.066 7.969 1.00 95.31 178 TYR A O 1
ATOM 1453 N N . SER A 1 179 ? -21.193 -0.118 6.511 1.00 95.31 179 SER A N 1
ATOM 1454 C CA . SER A 1 179 ? -20.763 -1.465 6.901 1.00 95.31 179 SER A CA 1
ATOM 1455 C C . SER A 1 179 ? -19.889 -1.505 8.158 1.00 95.31 179 SER A C 1
ATOM 1457 O O . SER A 1 179 ? -19.628 -2.582 8.679 1.00 95.31 179 SER A O 1
ATOM 1459 N N . LEU A 1 180 ? -19.390 -0.352 8.613 1.00 97.88 180 LEU A N 1
ATOM 1460 C CA . LEU A 1 180 ? -18.525 -0.208 9.785 1.00 97.88 180 LEU A CA 1
ATOM 1461 C C . LEU A 1 180 ? -18.711 1.187 10.391 1.00 97.88 180 LEU A C 1
ATOM 1463 O O . LEU A 1 180 ? -18.784 2.175 9.651 1.00 97.88 180 LEU A O 1
ATOM 1467 N N . ILE A 1 181 ? -18.726 1.269 11.721 1.00 98.00 181 ILE A N 1
ATOM 1468 C CA . ILE A 1 181 ? -18.606 2.535 12.453 1.00 98.00 181 ILE A CA 1
ATOM 1469 C C . ILE A 1 181 ? -17.185 2.654 13.012 1.00 98.00 181 ILE A C 1
ATOM 1471 O O . ILE A 1 181 ? -16.606 1.671 13.474 1.00 98.00 181 ILE A O 1
ATOM 1475 N N . VAL A 1 182 ? -16.609 3.853 12.969 1.00 97.25 182 VAL A N 1
ATOM 1476 C CA . VAL A 1 182 ? -15.268 4.135 13.489 1.00 97.25 182 VAL A CA 1
ATOM 1477 C C . VAL A 1 182 ? -15.310 5.344 14.409 1.00 97.25 182 VAL A C 1
ATOM 1479 O O . VAL A 1 182 ? -15.987 6.325 14.106 1.00 97.25 182 VAL A O 1
ATOM 1482 N N . PHE A 1 183 ? -14.552 5.291 15.497 1.00 93.88 183 PHE A N 1
ATOM 1483 C CA . PHE A 1 183 ? -14.338 6.412 16.408 1.00 93.88 183 PHE A CA 1
ATOM 1484 C C . PHE A 1 183 ? -12.842 6.710 16.515 1.00 93.88 183 PHE A C 1
ATOM 1486 O O . PHE A 1 183 ? -12.035 5.789 16.676 1.00 93.88 183 PHE A O 1
ATOM 1493 N N . ASP A 1 184 ? -12.478 7.989 16.412 1.00 89.75 184 ASP A N 1
ATOM 1494 C CA . ASP A 1 184 ? -11.100 8.436 16.623 1.00 89.75 184 ASP A CA 1
ATOM 1495 C C . ASP A 1 184 ? -10.630 8.274 18.055 1.00 89.75 184 ASP A C 1
ATOM 1497 O O . ASP A 1 184 ? -9.481 7.924 18.255 1.00 89.75 184 ASP A O 1
ATOM 1501 N N . ASP A 1 185 ? -11.501 8.488 19.028 1.00 88.81 185 ASP A N 1
ATOM 1502 C CA . ASP A 1 185 ? -11.229 8.190 20.419 1.00 88.81 185 ASP A CA 1
ATOM 1503 C C . ASP A 1 185 ? -12.460 7.566 21.084 1.00 88.81 185 ASP A C 1
ATOM 1505 O O . ASP A 1 185 ? -13.607 7.884 20.757 1.00 88.81 185 ASP A O 1
ATOM 1509 N N . TYR A 1 186 ? -12.239 6.696 22.065 1.00 88.81 186 TYR A N 1
ATOM 1510 C CA . TYR A 1 186 ? -13.312 6.094 22.848 1.00 88.81 186 TYR A CA 1
ATOM 1511 C C . TYR A 1 186 ? -14.222 7.147 23.518 1.00 88.81 186 TYR A C 1
ATOM 1513 O O . TYR A 1 186 ? -15.437 6.948 23.604 1.00 88.81 186 TYR A O 1
ATOM 1521 N N . SER A 1 187 ? -13.684 8.302 23.934 1.00 84.62 187 SER A N 1
ATOM 1522 C CA . SER A 1 187 ? -14.494 9.400 24.484 1.00 84.62 187 SER A CA 1
ATOM 1523 C C . SER A 1 187 ? -15.472 9.990 23.462 1.00 84.62 187 SER A C 1
ATOM 1525 O O . SER A 1 187 ? -16.563 10.397 23.855 1.00 84.62 187 SER A O 1
ATOM 1527 N N . THR A 1 188 ? -15.174 9.947 22.159 1.00 87.56 188 THR A N 1
ATOM 1528 C CA . THR A 1 188 ? -16.091 10.355 21.078 1.00 87.56 188 THR A CA 1
ATOM 1529 C C . THR A 1 188 ? -17.360 9.491 21.057 1.00 87.56 188 THR A C 1
ATOM 1531 O O . THR A 1 188 ? -18.450 9.999 20.806 1.00 87.56 188 THR A O 1
ATOM 1534 N N . TYR A 1 189 ? -17.261 8.197 21.381 1.00 89.88 189 TYR A N 1
ATOM 1535 C CA . TYR A 1 189 ? -18.435 7.335 21.578 1.00 89.88 189 TYR A CA 1
ATOM 1536 C C . TYR A 1 189 ? -19.080 7.573 22.952 1.00 89.88 189 TYR A C 1
ATOM 1538 O O . TYR A 1 189 ? -20.285 7.809 23.053 1.00 89.88 189 TYR A O 1
ATOM 1546 N N . ALA A 1 190 ? -18.276 7.578 24.019 1.00 85.62 190 ALA A N 1
ATOM 1547 C CA . ALA A 1 190 ? -18.757 7.628 25.400 1.00 85.62 190 ALA A CA 1
ATOM 1548 C C . ALA A 1 190 ? -19.356 8.979 25.842 1.00 85.62 190 ALA A C 1
ATOM 1550 O O . ALA A 1 190 ? -20.121 9.007 26.809 1.00 85.62 190 ALA A O 1
ATOM 1551 N N . SER A 1 191 ? -19.072 10.069 25.123 1.00 83.44 191 SER A N 1
ATOM 1552 C CA . SER A 1 191 ? -19.675 11.400 25.313 1.00 83.44 191 SER A CA 1
ATOM 1553 C C . SER A 1 191 ? -20.839 11.698 24.360 1.00 83.44 191 SER A C 1
ATOM 1555 O O . SER A 1 191 ? -21.493 12.733 24.500 1.00 83.44 191 SER A O 1
ATOM 1557 N N . MET A 1 192 ? -21.140 10.805 23.405 1.00 88.44 192 MET A N 1
ATOM 1558 C CA . MET A 1 192 ? -22.283 10.970 22.504 1.00 88.44 192 MET A CA 1
ATOM 1559 C C . MET A 1 192 ? -23.582 11.071 23.312 1.00 88.44 192 MET A C 1
ATOM 1561 O O . MET A 1 192 ? -23.789 10.294 24.243 1.00 88.44 192 MET A O 1
ATOM 1565 N N . GLU A 1 193 ? -24.454 12.013 22.960 1.00 90.75 193 GLU A N 1
ATOM 1566 C CA . GLU A 1 193 ? -25.735 12.210 23.648 1.00 90.75 193 GLU A CA 1
ATOM 1567 C C . GLU A 1 193 ? -26.560 10.895 23.669 1.00 90.75 193 GLU A C 1
ATOM 1569 O O . GLU A 1 193 ? -26.559 10.191 22.655 1.00 90.75 193 GLU A O 1
ATOM 1574 N N . PRO A 1 194 ? -27.212 10.525 24.795 1.00 91.12 194 PRO A N 1
ATOM 1575 C CA . PRO A 1 194 ? -27.801 9.196 24.976 1.00 91.12 194 PRO A CA 1
ATOM 1576 C C . PRO A 1 194 ? -28.762 8.748 23.874 1.00 91.12 194 PRO A C 1
ATOM 1578 O O . PRO A 1 194 ? -28.549 7.679 23.314 1.00 91.12 194 PRO A O 1
ATOM 1581 N N . THR A 1 195 ? -29.751 9.565 23.492 1.00 92.94 195 THR A N 1
ATOM 1582 C CA . THR A 1 195 ? -30.740 9.160 22.474 1.00 92.94 195 THR A CA 1
ATOM 1583 C C . THR A 1 195 ? -30.082 8.922 21.113 1.00 92.94 195 THR A C 1
ATOM 1585 O O . THR A 1 195 ? -30.358 7.928 20.446 1.00 92.94 195 THR A O 1
ATOM 1588 N N . ARG A 1 196 ? -29.100 9.755 20.748 1.00 92.44 196 ARG A N 1
ATOM 1589 C CA . ARG A 1 196 ? -28.269 9.560 19.551 1.00 92.44 196 ARG A CA 1
ATOM 1590 C C . ARG A 1 196 ? -27.424 8.289 19.602 1.00 92.44 196 ARG A C 1
ATOM 1592 O O . ARG A 1 196 ? -27.204 7.662 18.565 1.00 92.44 196 ARG A O 1
ATOM 1599 N N . ARG A 1 197 ? -26.912 7.920 20.778 1.00 93.69 197 ARG A N 1
ATOM 1600 C CA . ARG A 1 197 ? -26.172 6.666 20.951 1.00 93.69 197 ARG A CA 1
ATOM 1601 C C . ARG A 1 197 ? -27.106 5.472 20.812 1.00 93.69 197 ARG A C 1
ATOM 1603 O O . ARG A 1 197 ? -26.763 4.548 20.087 1.00 93.69 197 ARG A O 1
ATOM 1610 N N . ASP A 1 198 ? -28.291 5.532 21.411 1.00 95.12 198 ASP A N 1
ATOM 1611 C CA . ASP A 1 198 ? -29.307 4.483 21.318 1.00 95.12 198 ASP A CA 1
ATOM 1612 C C . ASP A 1 198 ? -29.779 4.262 19.870 1.00 95.12 198 ASP A C 1
ATOM 1614 O O . ASP A 1 198 ? -29.939 3.111 19.455 1.00 95.12 198 ASP A O 1
ATOM 1618 N N . ASP A 1 199 ? -29.924 5.325 19.067 1.00 95.75 199 ASP A N 1
ATOM 1619 C CA . ASP A 1 199 ? -30.196 5.241 17.622 1.00 95.75 199 ASP A CA 1
ATOM 1620 C C . ASP A 1 199 ? -29.071 4.505 16.868 1.00 95.75 199 ASP A C 1
ATOM 1622 O O . ASP A 1 199 ? -29.319 3.575 16.091 1.00 95.75 199 ASP A O 1
ATOM 1626 N N . LEU A 1 200 ? -27.814 4.901 17.108 1.00 96.94 200 LEU A N 1
ATOM 1627 C CA . LEU A 1 200 ? -26.639 4.315 16.460 1.00 96.94 200 LEU A CA 1
ATOM 1628 C C . LEU A 1 200 ? -26.420 2.853 16.880 1.00 96.94 200 LEU A C 1
ATOM 1630 O O . LEU A 1 200 ? -26.138 2.003 16.036 1.00 96.94 200 LEU A O 1
ATOM 1634 N N . ASP A 1 201 ? -26.590 2.543 18.161 1.00 97.00 201 ASP A N 1
ATOM 1635 C CA . ASP A 1 201 ? -26.477 1.193 18.709 1.00 97.00 201 ASP A CA 1
ATOM 1636 C C . ASP A 1 201 ? -27.634 0.304 18.222 1.00 97.00 201 ASP A C 1
ATOM 1638 O O . ASP A 1 201 ? -27.436 -0.879 17.940 1.00 97.00 201 ASP A O 1
ATOM 1642 N N . SER A 1 202 ? -28.837 0.863 18.040 1.00 97.31 202 SER A N 1
ATOM 1643 C CA . SER A 1 202 ? -29.975 0.152 17.439 1.00 97.31 202 SER A CA 1
ATOM 1644 C C . SER A 1 202 ? -29.729 -0.179 15.971 1.00 97.31 202 SER A C 1
ATOM 1646 O O . SER A 1 202 ? -29.991 -1.309 15.557 1.00 97.31 202 SER A O 1
ATOM 1648 N N . TYR A 1 203 ? -29.142 0.745 15.207 1.00 96.62 203 TYR A N 1
ATOM 1649 C CA . TYR A 1 203 ? -28.650 0.470 13.856 1.00 96.62 203 TYR A CA 1
ATOM 1650 C C . TYR A 1 203 ? -27.582 -0.639 13.852 1.00 96.62 203 TYR A C 1
ATOM 1652 O O . TYR A 1 203 ? -27.692 -1.599 13.084 1.00 96.62 203 TYR A O 1
ATOM 1660 N N . CYS A 1 204 ? -26.589 -0.565 14.745 1.00 97.38 204 CYS A N 1
ATOM 1661 C CA . CYS A 1 204 ? -25.523 -1.566 14.824 1.00 97.38 204 CYS A CA 1
ATOM 1662 C C . CYS A 1 204 ? -26.060 -2.962 15.171 1.00 97.38 204 CYS A C 1
ATOM 1664 O O . CYS A 1 204 ? -25.689 -3.931 14.510 1.00 97.38 204 CYS A O 1
ATOM 1666 N N . ARG A 1 205 ? -26.996 -3.069 16.126 1.00 96.81 205 ARG A N 1
ATOM 1667 C CA . ARG A 1 205 ? -27.699 -4.323 16.453 1.00 96.81 205 ARG A CA 1
ATOM 1668 C C . ARG A 1 205 ? -28.521 -4.856 15.276 1.00 96.81 205 ARG A C 1
ATOM 1670 O O . ARG A 1 205 ? -28.408 -6.036 14.947 1.00 96.81 205 ARG A O 1
ATOM 1677 N N . ALA A 1 206 ? -29.329 -4.009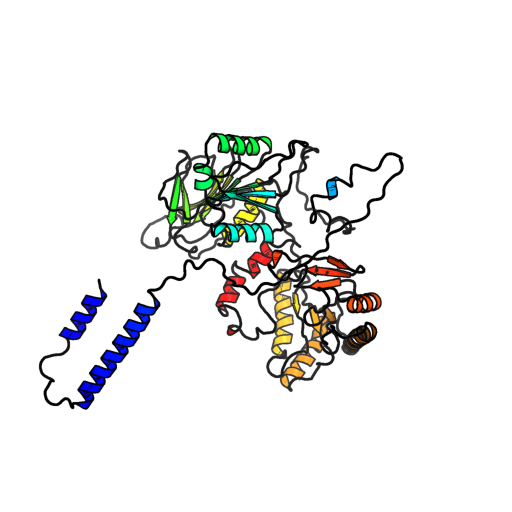 14.635 1.00 94.88 206 ALA A N 1
ATOM 1678 C CA . ALA A 1 206 ? -30.245 -4.420 13.567 1.00 94.88 206 ALA A CA 1
ATOM 1679 C C . ALA A 1 206 ? -29.516 -4.983 12.335 1.00 94.88 206 ALA A C 1
ATOM 1681 O O . ALA A 1 206 ? -29.952 -5.979 11.759 1.00 94.88 206 ALA A O 1
ATOM 1682 N N . PHE A 1 207 ? -28.388 -4.373 11.959 1.00 93.81 207 PHE A N 1
ATOM 1683 C CA . PHE A 1 207 ? -27.618 -4.739 10.766 1.00 93.81 207 PHE A CA 1
ATOM 1684 C C . PHE A 1 207 ? -26.310 -5.495 11.072 1.00 93.81 207 PHE A C 1
ATOM 1686 O O . PHE A 1 207 ? -25.556 -5.802 10.153 1.00 93.81 207 PHE A O 1
ATOM 1693 N N . LYS A 1 208 ? -26.048 -5.839 12.342 1.00 94.69 208 LYS A N 1
ATOM 1694 C CA . LYS A 1 208 ? -24.811 -6.492 12.822 1.00 94.69 208 LYS A CA 1
ATOM 1695 C C . LYS A 1 208 ? -23.527 -5.738 12.439 1.00 94.69 208 LYS A C 1
ATOM 1697 O O . LYS A 1 208 ? -22.538 -6.349 12.035 1.00 94.69 208 LYS A O 1
ATOM 1702 N N . ILE A 1 209 ? -23.550 -4.413 12.561 1.00 96.50 209 ILE A N 1
ATOM 1703 C CA . ILE A 1 209 ? -22.407 -3.546 12.247 1.00 96.50 209 ILE A CA 1
ATOM 1704 C C . ILE A 1 209 ? -21.469 -3.474 13.453 1.00 96.50 209 ILE A C 1
ATOM 1706 O O . ILE A 1 209 ? -21.898 -3.148 14.559 1.00 96.50 209 ILE A O 1
ATOM 1710 N N . GLY A 1 210 ? -20.187 -3.772 13.236 1.00 97.88 210 GLY A N 1
ATOM 1711 C CA . GLY A 1 210 ? -19.152 -3.630 14.257 1.00 97.88 210 GLY A CA 1
ATOM 1712 C C . GLY A 1 210 ? -18.584 -2.209 14.369 1.00 97.88 210 GLY A C 1
ATOM 1713 O O . GLY A 1 210 ? -18.769 -1.368 13.483 1.00 97.88 210 GLY A O 1
ATOM 1714 N N . MET A 1 211 ? -17.845 -1.959 15.453 1.00 98.44 211 MET A N 1
ATOM 1715 C CA . MET A 1 211 ? -17.167 -0.684 15.715 1.00 98.44 211 MET A CA 1
ATOM 1716 C C . MET A 1 211 ? -15.645 -0.849 15.831 1.00 98.44 211 MET A C 1
ATOM 1718 O O . MET A 1 211 ? -15.169 -1.669 16.614 1.00 98.44 211 MET A O 1
ATOM 1722 N N . LEU A 1 212 ? -14.867 -0.037 15.113 1.00 98.19 212 LEU A N 1
ATOM 1723 C CA . LEU A 1 212 ? -13.428 0.127 15.364 1.00 98.19 212 LEU A CA 1
ATOM 1724 C C . LEU A 1 212 ? -13.209 1.430 16.137 1.00 98.19 212 LEU A C 1
ATOM 1726 O O . LEU A 1 212 ? -13.578 2.503 15.670 1.00 98.19 212 LEU A O 1
ATOM 1730 N N . ILE A 1 213 ? -12.612 1.350 17.317 1.00 96.06 213 ILE A N 1
ATOM 1731 C CA . ILE A 1 213 ? -12.450 2.486 18.224 1.00 96.06 213 ILE A CA 1
ATOM 1732 C C . ILE A 1 213 ? -10.964 2.614 18.542 1.00 96.06 213 ILE A C 1
ATOM 1734 O O . ILE A 1 213 ? -10.351 1.649 18.993 1.00 96.06 213 ILE A O 1
ATOM 1738 N N . LEU A 1 214 ? -10.360 3.775 18.301 1.00 93.50 214 LEU A N 1
ATOM 1739 C CA . LEU A 1 214 ? -9.019 4.042 18.829 1.00 93.50 214 LEU A CA 1
ATOM 1740 C C . LEU A 1 214 ? -9.126 4.722 20.197 1.00 93.50 214 LEU A C 1
ATOM 1742 O O . LEU A 1 214 ? -10.198 5.161 20.613 1.00 93.50 214 LEU A O 1
ATOM 1746 N N . THR A 1 215 ? -8.003 4.800 20.898 1.00 88.38 215 THR A N 1
ATOM 1747 C CA . THR A 1 215 ? -7.881 5.515 22.163 1.00 88.38 215 THR A CA 1
ATOM 1748 C C . THR A 1 215 ? -6.542 6.242 22.185 1.00 88.38 215 THR A C 1
ATOM 1750 O O . THR A 1 215 ? -5.497 5.612 22.384 1.00 88.38 215 THR A O 1
ATOM 1753 N N . HIS A 1 216 ? -6.559 7.560 21.997 1.00 77.69 216 HIS A N 1
ATOM 1754 C CA . HIS A 1 216 ? -5.363 8.414 21.975 1.00 77.69 216 HIS A CA 1
ATOM 1755 C C . HIS A 1 216 ? -5.613 9.743 22.709 1.00 77.69 216 HIS A C 1
ATOM 1757 O O . HIS A 1 216 ? -6.444 9.812 23.617 1.00 77.69 216 HIS A O 1
ATOM 1763 N N . GLU A 1 217 ? -4.801 10.762 22.427 1.00 66.25 217 GLU A N 1
ATOM 1764 C CA . GLU A 1 217 ? -4.766 12.008 23.190 1.00 66.25 217 GLU A CA 1
ATOM 1765 C C . GLU A 1 217 ? -6.005 12.895 22.969 1.00 66.25 217 GLU A C 1
ATOM 1767 O O . GLU A 1 217 ? -6.239 13.412 21.878 1.00 66.25 217 GLU A O 1
ATOM 1772 N N . TYR A 1 218 ? -6.729 13.139 24.063 1.00 57.56 218 TYR A N 1
ATOM 1773 C CA . TYR A 1 218 ? -7.599 14.297 24.256 1.00 57.56 218 TYR A CA 1
ATOM 1774 C C . TYR A 1 218 ? -7.383 14.861 25.664 1.00 57.56 218 TYR A C 1
ATOM 1776 O O . TYR A 1 218 ? -7.097 14.106 26.597 1.00 57.56 218 TYR A O 1
ATOM 1784 N N . GLU A 1 219 ? -7.511 16.183 25.822 1.00 46.50 219 GLU A N 1
ATOM 1785 C CA . GLU A 1 219 ? -7.361 16.861 27.115 1.00 46.50 219 GLU A CA 1
ATOM 1786 C C . GLU A 1 219 ? -8.412 16.358 28.116 1.00 46.50 219 GLU A C 1
ATOM 1788 O O . GLU A 1 219 ? -9.585 16.721 28.059 1.00 46.50 219 GLU A O 1
ATOM 1793 N N . GLY A 1 220 ? -7.980 15.497 29.037 1.00 46.09 220 GLY A N 1
ATOM 1794 C CA . GLY A 1 220 ? -8.849 14.884 30.035 1.00 46.09 220 GLY A CA 1
ATOM 1795 C C . GLY A 1 220 ? -8.239 13.607 30.598 1.00 46.09 220 GLY A C 1
ATOM 1796 O O . GLY A 1 220 ? -8.308 12.541 29.980 1.00 46.09 220 GLY A O 1
ATOM 1797 N N . VAL A 1 221 ? -7.673 13.694 31.806 1.00 40.28 221 VAL A N 1
ATOM 1798 C CA . VAL A 1 221 ? -7.302 12.504 32.587 1.00 40.28 221 VAL A CA 1
ATOM 1799 C C . VAL A 1 221 ? -8.568 11.935 33.219 1.00 40.28 221 VAL A C 1
ATOM 1801 O O . VAL A 1 221 ? -8.829 12.118 34.405 1.00 40.28 221 VAL A O 1
ATOM 1804 N N . GLU A 1 222 ? -9.358 11.232 32.416 1.00 50.38 222 GLU A N 1
ATOM 1805 C CA . GLU A 1 222 ? -10.452 10.413 32.918 1.00 50.38 222 GLU A CA 1
ATOM 1806 C C . GLU A 1 222 ? -10.060 8.940 32.873 1.00 50.38 222 GLU A C 1
ATOM 1808 O O . GLU A 1 222 ? -9.785 8.365 31.817 1.00 50.38 222 GLU A O 1
ATOM 1813 N N . ILE A 1 223 ? -10.071 8.312 34.052 1.00 51.75 223 ILE A N 1
ATOM 1814 C CA . ILE A 1 223 ? -10.184 6.860 34.168 1.00 51.75 223 ILE A CA 1
ATOM 1815 C C . ILE A 1 223 ? -11.610 6.528 33.731 1.00 51.75 223 ILE A C 1
ATOM 1817 O O . ILE A 1 223 ? -12.507 6.400 34.566 1.00 51.75 223 ILE A O 1
ATOM 1821 N N . PHE A 1 224 ? -11.839 6.444 32.420 1.00 52.91 224 PHE A N 1
ATOM 1822 C CA . PHE A 1 224 ? -13.143 6.035 31.929 1.00 52.91 224 PHE A CA 1
ATOM 1823 C C . PHE A 1 224 ? -13.408 4.603 32.394 1.00 52.91 224 PHE A C 1
ATOM 1825 O O . PHE A 1 224 ? -12.551 3.724 32.251 1.00 52.91 224 PHE A O 1
ATOM 1832 N N . SER A 1 225 ? -14.596 4.387 32.954 1.00 54.91 225 SER A N 1
ATOM 1833 C CA . SER A 1 225 ? -15.080 3.076 33.351 1.00 54.91 225 SER A CA 1
ATOM 1834 C C . SER A 1 225 ? -16.563 2.936 33.033 1.00 54.91 225 SER A C 1
ATOM 1836 O O . SER A 1 225 ? -17.395 3.618 33.626 1.00 54.91 225 SER A O 1
ATOM 1838 N N . ASP A 1 226 ? -16.904 1.974 32.175 1.00 61.22 226 ASP A N 1
ATOM 1839 C CA . ASP A 1 226 ? -18.266 1.431 32.036 1.00 61.22 226 ASP A CA 1
ATOM 1840 C C . ASP A 1 226 ? -18.607 0.445 33.183 1.00 61.22 226 ASP A C 1
ATOM 1842 O O . ASP A 1 226 ? -19.545 -0.341 33.081 1.00 61.22 226 ASP A O 1
ATOM 1846 N N . LYS A 1 227 ? -17.829 0.487 34.279 1.00 71.00 227 LYS A N 1
ATOM 1847 C CA . LYS A 1 227 ? -17.723 -0.477 35.391 1.00 71.00 227 LYS A CA 1
ATOM 1848 C C . LYS A 1 227 ? -17.056 -1.817 35.052 1.00 71.00 227 LYS A C 1
ATOM 1850 O O . LYS A 1 227 ? -16.765 -2.562 35.983 1.00 71.00 227 LYS A O 1
ATOM 1855 N N . LEU A 1 228 ? -16.782 -2.124 33.782 1.00 84.69 228 LEU A N 1
ATOM 1856 C CA . LEU A 1 228 ? -16.223 -3.410 33.334 1.00 84.69 228 LEU A CA 1
ATOM 1857 C C . LEU A 1 228 ? -14.840 -3.276 32.675 1.00 84.69 228 LEU A C 1
ATOM 1859 O O . LEU A 1 228 ? -14.041 -4.212 32.710 1.00 84.69 228 LEU A O 1
ATOM 1863 N N . LEU A 1 229 ? -14.543 -2.118 32.093 1.00 87.94 229 LEU A N 1
ATOM 1864 C CA . LEU A 1 229 ? -13.314 -1.766 31.399 1.00 87.94 229 LEU A CA 1
ATOM 1865 C C . LEU A 1 229 ? -12.801 -0.430 31.931 1.00 87.94 229 LEU A C 1
ATOM 1867 O O . LEU A 1 229 ? -13.462 0.593 31.789 1.00 87.94 229 LEU A O 1
ATOM 1871 N N . HIS A 1 230 ? -11.605 -0.422 32.510 1.00 88.81 230 HIS A N 1
ATOM 1872 C CA . HIS A 1 230 ? -10.893 0.798 32.871 1.00 88.81 230 HIS A CA 1
ATOM 1873 C C . HIS A 1 230 ? -9.866 1.136 31.797 1.00 88.81 230 HIS A C 1
ATOM 1875 O O . HIS A 1 230 ? -8.958 0.346 31.524 1.00 88.81 230 HIS A O 1
ATOM 1881 N N . ILE A 1 231 ? -9.974 2.334 31.233 1.00 89.75 231 ILE A N 1
ATOM 1882 C CA . ILE A 1 231 ? -8.991 2.879 30.296 1.00 89.75 231 ILE A CA 1
ATOM 1883 C C . ILE A 1 231 ? -8.047 3.802 31.073 1.00 89.75 231 ILE A C 1
ATOM 1885 O O . ILE A 1 231 ? -8.493 4.648 31.847 1.00 89.75 231 ILE A O 1
ATOM 1889 N N . LYS A 1 232 ? -6.732 3.647 30.885 1.00 88.38 232 LYS A N 1
ATOM 1890 C CA . LYS A 1 232 ? -5.718 4.578 31.411 1.00 88.38 232 LYS A CA 1
ATOM 1891 C C . LYS A 1 232 ? -4.780 5.004 30.284 1.00 88.38 232 LYS A C 1
ATOM 1893 O O . LYS A 1 232 ? -4.416 4.170 29.464 1.00 88.38 232 LYS A O 1
ATOM 1898 N N . ARG A 1 233 ? -4.384 6.277 30.252 1.00 87.50 233 ARG A N 1
ATOM 1899 C CA . ARG A 1 233 ? -3.611 6.915 29.167 1.00 87.50 233 ARG A CA 1
ATOM 1900 C C . ARG A 1 233 ? -2.240 7.410 29.644 1.00 87.50 233 ARG A C 1
ATOM 1902 O O . ARG A 1 233 ? -1.944 7.348 30.835 1.00 87.50 233 ARG A O 1
ATOM 1909 N N . HIS A 1 234 ? -1.459 7.956 28.712 1.00 88.31 234 HIS A N 1
ATOM 1910 C CA . HIS A 1 234 ? -0.151 8.585 28.936 1.00 88.31 234 HIS A CA 1
ATOM 1911 C C . HIS A 1 234 ? 0.940 7.634 29.451 1.00 88.31 234 HIS A C 1
ATOM 1913 O O . HIS A 1 234 ? 1.717 7.973 30.347 1.00 88.31 234 HIS A O 1
ATOM 1919 N N . PHE A 1 235 ? 1.014 6.434 28.869 1.00 91.00 235 PHE A N 1
ATOM 1920 C CA . PHE A 1 235 ? 2.116 5.511 29.125 1.00 91.00 235 PHE A CA 1
ATOM 1921 C C . PHE A 1 235 ? 3.178 5.547 28.026 1.00 91.00 235 PHE A C 1
ATOM 1923 O O . PHE A 1 235 ? 2.885 5.442 26.836 1.00 91.00 235 PHE A O 1
ATOM 1930 N N . SER A 1 236 ? 4.440 5.599 28.450 1.00 93.00 236 SER A N 1
ATOM 1931 C CA . SER A 1 236 ? 5.573 5.157 27.636 1.00 93.00 236 SER A CA 1
ATOM 1932 C C . SER A 1 236 ? 5.641 3.635 27.695 1.00 93.00 236 SER A C 1
ATOM 1934 O O . SER A 1 236 ? 5.812 3.061 28.775 1.00 93.00 236 SER A O 1
ATOM 1936 N N . LEU A 1 237 ? 5.521 2.979 26.547 1.00 94.62 237 LEU A N 1
ATOM 1937 C CA . LEU A 1 237 ? 5.451 1.524 26.445 1.00 94.62 237 LEU A CA 1
ATOM 1938 C C . LEU A 1 237 ? 6.577 0.956 25.574 1.00 94.62 237 LEU A C 1
ATOM 1940 O O . LEU A 1 237 ? 7.270 1.670 24.847 1.00 94.62 237 LEU A O 1
ATOM 1944 N N . ARG A 1 238 ? 6.784 -0.354 25.667 1.00 94.75 238 ARG A N 1
ATOM 1945 C CA . ARG A 1 238 ? 7.732 -1.107 24.848 1.00 94.75 238 ARG A CA 1
ATOM 1946 C C . ARG A 1 238 ? 7.212 -2.506 24.567 1.00 94.75 238 ARG A C 1
ATOM 1948 O O . ARG A 1 238 ? 6.481 -3.071 25.375 1.00 94.75 238 ARG A O 1
ATOM 1955 N N . ASN A 1 239 ? 7.743 -3.090 23.499 1.00 95.12 239 ASN A N 1
ATOM 1956 C CA . ASN A 1 239 ? 7.397 -4.411 22.997 1.00 95.12 239 ASN A CA 1
ATOM 1957 C C . ASN A 1 239 ? 5.931 -4.485 22.505 1.00 95.12 239 ASN A C 1
ATOM 1959 O O . ASN A 1 239 ? 5.068 -3.732 22.940 1.00 95.12 239 ASN A O 1
ATOM 1963 N N . TYR A 1 240 ? 5.635 -5.389 21.573 1.00 95.94 240 TYR A N 1
ATOM 1964 C CA . TYR A 1 240 ? 4.281 -5.582 21.035 1.00 95.94 240 TYR A CA 1
ATOM 1965 C C . TYR A 1 240 ? 4.095 -7.068 20.733 1.00 95.94 240 TYR A C 1
ATOM 1967 O O . TYR A 1 240 ? 4.836 -7.635 19.923 1.00 95.94 240 TYR A O 1
ATOM 1975 N N . LYS A 1 241 ? 3.137 -7.712 21.402 1.00 97.06 241 LYS A N 1
ATOM 1976 C CA . LYS A 1 241 ? 2.827 -9.137 21.239 1.00 97.06 241 LYS A CA 1
ATOM 1977 C C . LYS A 1 241 ? 1.331 -9.314 21.018 1.00 97.06 241 LYS A C 1
ATOM 1979 O O . LYS A 1 241 ? 0.534 -8.859 21.831 1.00 97.06 241 LYS A O 1
ATOM 1984 N N . LEU A 1 242 ? 0.954 -10.023 19.960 1.00 97.56 242 LEU A N 1
ATOM 1985 C CA . LEU A 1 242 ? -0.449 -10.356 19.706 1.00 97.56 242 LEU A CA 1
ATOM 1986 C C . LEU A 1 242 ? -0.884 -11.539 20.581 1.00 97.56 242 LEU A C 1
ATOM 1988 O O . LEU A 1 242 ? -0.064 -12.374 20.969 1.00 97.56 242 LEU A O 1
ATOM 1992 N N . ASN A 1 243 ? -2.177 -11.632 20.874 1.00 96.62 243 ASN A N 1
ATOM 1993 C CA . ASN A 1 243 ? -2.766 -12.816 21.485 1.00 96.62 243 ASN A CA 1
ATOM 1994 C C . ASN A 1 243 ? -2.913 -13.928 20.427 1.00 96.62 243 ASN A C 1
ATOM 1996 O O . ASN A 1 243 ? -3.723 -13.752 19.516 1.00 96.62 243 ASN A O 1
ATOM 2000 N N . PRO A 1 244 ? -2.177 -15.055 20.503 1.00 95.88 244 PRO A N 1
ATOM 2001 C CA . PRO A 1 244 ? -2.278 -16.125 19.509 1.00 95.88 244 PRO A CA 1
ATOM 2002 C C . PRO A 1 244 ? -3.650 -16.807 19.472 1.00 95.88 244 PRO A C 1
ATOM 2004 O O . PRO A 1 244 ? -4.013 -17.318 18.418 1.00 95.88 244 PRO A O 1
ATOM 2007 N N . GLU A 1 245 ? -4.418 -16.746 20.564 1.00 94.25 245 GLU A N 1
ATOM 2008 C CA . GLU A 1 245 ? -5.734 -17.386 20.697 1.00 94.25 245 GLU A CA 1
ATOM 2009 C C . GLU A 1 245 ? -6.890 -16.562 20.098 1.00 94.25 245 GLU A C 1
ATOM 2011 O O . GLU A 1 245 ? -8.036 -17.002 20.125 1.00 94.25 245 GLU A O 1
ATOM 2016 N N . SER A 1 246 ? -6.625 -15.349 19.595 1.00 95.62 246 SER A N 1
ATOM 2017 C CA . SER A 1 246 ? -7.662 -14.516 18.973 1.00 95.62 246 SER A CA 1
ATOM 2018 C C . SER A 1 246 ? -7.925 -14.929 17.520 1.00 95.62 246 SER A C 1
ATOM 2020 O O . SER A 1 246 ? -6.997 -15.136 16.736 1.00 95.62 246 SER A O 1
ATOM 2022 N N . ASP A 1 247 ? -9.205 -15.010 17.163 1.00 93.88 247 ASP A N 1
ATOM 2023 C CA . ASP A 1 247 ? -9.725 -15.431 15.860 1.00 93.88 247 ASP A CA 1
ATOM 2024 C C . ASP A 1 247 ? -9.763 -14.303 14.815 1.00 93.88 247 ASP A C 1
ATOM 2026 O O . ASP A 1 247 ? -10.014 -14.564 13.638 1.00 93.88 247 ASP A O 1
ATOM 2030 N N . ILE A 1 248 ? -9.480 -13.055 15.209 1.00 96.06 248 ILE A N 1
ATOM 2031 C CA . ILE A 1 248 ? -9.548 -11.902 14.295 1.00 96.06 248 ILE A CA 1
ATOM 2032 C C . ILE A 1 248 ? -8.385 -11.843 13.289 1.00 96.06 248 ILE A C 1
ATOM 2034 O O . ILE A 1 248 ? -8.456 -11.096 12.311 1.00 96.06 248 ILE A O 1
ATOM 2038 N N . TRP A 1 249 ? -7.296 -12.584 13.529 1.00 96.38 249 TRP A N 1
ATOM 2039 C CA . TRP A 1 249 ? -6.058 -12.473 12.752 1.00 96.38 249 TRP A CA 1
ATOM 2040 C C . TRP A 1 249 ? -6.165 -13.081 11.357 1.00 96.38 249 TRP A C 1
ATOM 2042 O O . TRP A 1 249 ? -6.543 -14.238 11.178 1.00 96.38 249 TRP A O 1
ATOM 2052 N N . ARG A 1 250 ? -5.733 -12.314 10.355 1.00 93.94 250 ARG A N 1
ATOM 2053 C CA . ARG A 1 250 ? -5.791 -12.710 8.944 1.00 93.94 250 ARG A CA 1
ATOM 2054 C C . ARG A 1 250 ? -4.560 -12.274 8.155 1.00 93.94 250 ARG A C 1
ATOM 2056 O O . ARG A 1 250 ? -3.997 -13.076 7.410 1.00 93.94 250 ARG A O 1
ATOM 2063 N N . VAL A 1 251 ? -4.137 -11.024 8.310 1.00 93.50 251 VAL A N 1
ATOM 2064 C CA . VAL A 1 251 ? -2.868 -10.484 7.806 1.00 93.50 251 VAL A CA 1
ATOM 2065 C C . VAL A 1 251 ? -1.789 -10.594 8.884 1.00 93.50 251 VAL A C 1
ATOM 2067 O O . VAL A 1 251 ? -0.635 -10.910 8.580 1.00 93.50 251 VAL A O 1
ATOM 2070 N N . ALA A 1 252 ? -2.155 -10.355 10.144 1.00 94.38 252 ALA A N 1
ATOM 2071 C CA . ALA A 1 252 ? -1.245 -10.394 11.273 1.00 94.38 252 ALA A CA 1
ATOM 2072 C C . ALA A 1 252 ? -0.670 -11.803 11.514 1.00 94.38 252 ALA A C 1
ATOM 2074 O O . ALA A 1 252 ? -1.326 -12.827 11.319 1.00 94.38 252 ALA A O 1
ATOM 2075 N N . ARG A 1 253 ? 0.583 -11.865 11.980 1.00 93.25 253 ARG A N 1
ATOM 2076 C CA . ARG A 1 253 ? 1.253 -13.114 12.376 1.00 93.25 253 ARG A CA 1
ATOM 2077 C C . ARG A 1 253 ? 1.409 -13.132 13.891 1.00 93.25 253 ARG A C 1
ATOM 2079 O O . ARG A 1 253 ? 2.370 -12.586 14.422 1.00 93.25 253 ARG A O 1
ATOM 2086 N N . SER A 1 254 ? 0.452 -13.749 14.579 1.00 92.88 254 SER A N 1
ATOM 2087 C CA . SER A 1 254 ? 0.324 -13.689 16.043 1.00 92.88 254 SER A CA 1
ATOM 2088 C C . SER A 1 254 ? 1.457 -14.344 16.836 1.00 92.88 254 SER A C 1
ATOM 2090 O O . SER A 1 254 ? 1.620 -14.060 18.020 1.00 92.88 254 SER A O 1
ATOM 2092 N N . ASN A 1 255 ? 2.292 -15.155 16.183 1.00 91.25 255 ASN A N 1
ATOM 2093 C CA . ASN A 1 255 ? 3.508 -15.717 16.767 1.00 91.25 255 ASN A CA 1
ATOM 2094 C C . ASN A 1 255 ? 4.720 -14.762 16.749 1.00 91.25 255 ASN A C 1
ATOM 2096 O O . ASN A 1 255 ? 5.750 -15.096 17.333 1.00 91.25 255 ASN A O 1
ATOM 2100 N N . GLN A 1 256 ? 4.636 -13.608 16.076 1.00 90.56 256 GLN A N 1
ATOM 2101 C CA . GLN A 1 256 ? 5.719 -12.623 16.037 1.00 90.56 256 GLN A CA 1
ATOM 2102 C C . GLN A 1 256 ? 5.647 -11.663 17.227 1.00 90.56 256 GLN A C 1
ATOM 2104 O O . GLN A 1 256 ? 4.569 -11.287 17.689 1.00 90.56 256 GLN A O 1
ATOM 2109 N N . ILE A 1 257 ? 6.819 -11.243 17.702 1.00 93.69 257 ILE A N 1
ATOM 2110 C CA . ILE A 1 257 ? 6.971 -10.318 18.826 1.00 93.69 257 ILE A CA 1
ATOM 2111 C C . ILE A 1 257 ? 7.891 -9.177 18.395 1.00 93.69 257 ILE A C 1
ATOM 2113 O O . ILE A 1 257 ? 9.023 -9.405 17.971 1.00 93.69 257 ILE A O 1
ATOM 2117 N N . PHE A 1 258 ? 7.420 -7.944 18.547 1.00 93.56 258 PHE A N 1
ATOM 2118 C CA . PHE A 1 258 ? 8.245 -6.744 18.440 1.00 93.56 258 PHE A CA 1
ATOM 2119 C C . PHE A 1 258 ? 8.881 -6.454 19.808 1.00 93.56 258 PHE A C 1
ATOM 2121 O O . PHE A 1 258 ? 8.188 -6.522 20.822 1.00 93.56 258 PHE A O 1
ATOM 2128 N N . LEU A 1 259 ? 10.182 -6.143 19.860 1.00 93.31 259 LEU A N 1
ATOM 2129 C CA . LEU A 1 259 ? 10.954 -5.984 21.111 1.00 93.31 259 LEU A CA 1
ATOM 2130 C C . LEU A 1 259 ? 11.676 -4.625 21.225 1.00 93.31 259 LEU A C 1
ATOM 2132 O O . LEU A 1 259 ? 12.712 -4.507 21.883 1.00 93.31 259 LEU A O 1
ATOM 2136 N N . GLU A 1 260 ? 11.127 -3.587 20.597 1.00 91.94 260 GLU A N 1
ATOM 2137 C CA . GLU A 1 260 ? 11.646 -2.213 20.653 1.00 91.94 260 GLU A CA 1
ATOM 2138 C C . GLU A 1 260 ? 10.680 -1.299 21.450 1.00 91.94 260 GLU A C 1
ATOM 2140 O O . GLU A 1 260 ? 9.548 -1.706 21.744 1.00 91.94 260 GLU A O 1
ATOM 2145 N N . PRO A 1 261 ? 11.092 -0.081 21.854 1.00 93.44 261 PRO A N 1
ATOM 2146 C CA . PRO A 1 261 ? 10.176 0.919 22.405 1.00 93.44 261 PRO A CA 1
ATOM 2147 C C . PRO A 1 261 ? 9.022 1.220 21.441 1.00 93.44 261 PRO A C 1
ATOM 2149 O O . PRO A 1 261 ? 9.225 1.282 20.227 1.00 93.44 261 PRO A O 1
ATOM 2152 N N . LEU A 1 262 ? 7.820 1.428 21.978 1.00 94.06 262 LEU A N 1
ATOM 2153 C CA . LEU A 1 262 ? 6.702 1.946 21.193 1.00 94.06 262 LEU A CA 1
ATOM 2154 C C . LEU A 1 262 ? 6.887 3.467 20.992 1.00 94.06 262 LEU A C 1
ATOM 2156 O O . LEU A 1 262 ? 7.598 4.100 21.780 1.00 94.06 262 LEU A O 1
ATOM 2160 N N . PRO A 1 263 ? 6.322 4.071 19.929 1.00 90.62 263 PRO A N 1
ATOM 2161 C CA . PRO A 1 263 ? 6.417 5.514 19.715 1.00 90.62 263 PRO A CA 1
ATOM 2162 C C . PRO A 1 263 ? 5.771 6.296 20.864 1.00 90.62 263 PRO A C 1
ATOM 2164 O O . PRO A 1 263 ? 4.765 5.854 21.409 1.00 90.62 263 PRO A O 1
ATOM 2167 N N . SER A 1 264 ? 6.336 7.468 21.175 1.00 89.62 264 SER A N 1
ATOM 2168 C CA . SER A 1 264 ? 5.781 8.460 22.115 1.00 89.62 264 SER A CA 1
ATOM 2169 C C . SER A 1 264 ? 5.399 7.907 23.510 1.00 89.62 264 SER A C 1
ATOM 2171 O O . SER A 1 264 ? 5.925 6.890 23.963 1.00 89.62 264 SER A O 1
ATOM 2173 N N . SER A 1 265 ? 4.613 8.668 24.276 1.00 88.19 265 SER A N 1
ATOM 2174 C CA . SER A 1 265 ? 4.314 8.419 25.699 1.00 88.19 265 SER A CA 1
ATOM 2175 C C . SER A 1 265 ? 2.834 8.626 26.033 1.00 88.19 265 SER A C 1
ATOM 2177 O O . SER A 1 265 ? 2.477 8.962 27.157 1.00 88.19 265 SER A O 1
ATOM 2179 N N . ASP A 1 266 ? 1.981 8.490 25.025 1.00 86.81 266 ASP A N 1
ATOM 2180 C CA . ASP A 1 266 ? 0.546 8.779 25.001 1.00 86.81 266 ASP A CA 1
ATOM 2181 C C . ASP A 1 266 ? -0.310 7.502 24.890 1.00 86.81 266 ASP A C 1
ATOM 2183 O O . ASP A 1 266 ? -1.527 7.580 24.731 1.00 86.81 266 ASP A O 1
ATOM 2187 N N . TRP A 1 267 ? 0.296 6.315 25.020 1.00 93.50 267 TRP A N 1
ATOM 2188 C CA . TRP A 1 267 ? -0.415 5.043 24.881 1.00 93.50 267 TRP A CA 1
ATOM 2189 C C . TRP A 1 267 ? -1.521 4.869 25.919 1.00 93.50 267 TRP A C 1
ATOM 2191 O O . TRP A 1 267 ? -1.354 5.183 27.104 1.00 93.50 267 TRP A O 1
ATOM 2201 N N . ALA A 1 268 ? -2.626 4.283 25.460 1.00 93.06 268 ALA A N 1
ATOM 2202 C CA . ALA A 1 268 ? -3.688 3.781 26.309 1.00 93.06 268 ALA A CA 1
ATOM 2203 C C . ALA A 1 268 ? -3.482 2.295 26.638 1.00 93.06 268 ALA A C 1
ATOM 2205 O O . ALA A 1 268 ? -3.133 1.497 25.767 1.00 93.06 268 ALA A O 1
ATOM 2206 N N . ILE A 1 269 ? -3.749 1.932 27.891 1.00 94.50 269 ILE A N 1
ATOM 2207 C CA . ILE A 1 269 ? -3.862 0.552 28.362 1.00 94.50 269 ILE A CA 1
ATOM 2208 C C . ILE A 1 269 ? -5.300 0.265 28.799 1.00 94.50 269 ILE A C 1
ATOM 2210 O O . ILE A 1 269 ? -6.004 1.140 29.315 1.00 94.50 269 ILE A O 1
ATOM 2214 N N . PHE A 1 270 ? -5.703 -0.989 28.634 1.00 94.25 270 PHE A N 1
ATOM 2215 C CA . PHE A 1 270 ? -7.025 -1.507 28.958 1.00 94.25 270 PHE A CA 1
ATOM 2216 C C . PHE A 1 270 ? -6.917 -2.464 30.146 1.00 94.25 270 PHE A C 1
ATOM 2218 O O . PHE A 1 270 ? -6.126 -3.407 30.124 1.00 94.25 270 PHE A O 1
ATOM 2225 N N . ILE A 1 271 ? -7.697 -2.220 31.198 1.00 92.19 271 ILE A N 1
ATOM 2226 C CA . ILE A 1 271 ? -7.718 -3.041 32.412 1.00 92.19 271 ILE A CA 1
ATOM 2227 C C . ILE A 1 271 ? -9.147 -3.534 32.622 1.00 92.19 271 ILE A C 1
ATOM 2229 O O . ILE A 1 271 ? -10.063 -2.742 32.824 1.00 92.19 271 ILE A O 1
ATOM 2233 N N . THR A 1 272 ? -9.337 -4.847 32.582 1.00 88.56 272 THR A N 1
ATOM 2234 C CA . THR A 1 272 ? -10.640 -5.499 32.740 1.00 88.56 272 THR A CA 1
ATOM 2235 C C . THR A 1 272 ? -10.454 -6.894 33.327 1.00 88.56 272 THR A C 1
ATOM 2237 O O . THR A 1 272 ? -9.416 -7.525 33.133 1.00 88.56 272 THR A O 1
ATOM 2240 N N . ASN A 1 273 ? -11.461 -7.357 34.059 1.00 85.44 273 ASN A N 1
ATOM 2241 C CA . ASN A 1 273 ? -11.599 -8.719 34.568 1.00 85.44 273 ASN A CA 1
ATOM 2242 C C . ASN A 1 273 ? -12.858 -9.416 34.012 1.00 85.44 273 ASN A C 1
ATOM 2244 O O . ASN A 1 273 ? -13.237 -10.469 34.518 1.00 85.44 273 ASN A O 1
ATOM 2248 N N . HIS A 1 274 ? -13.524 -8.822 33.015 1.00 89.69 274 HIS A N 1
ATOM 2249 C CA . HIS A 1 274 ? -14.823 -9.269 32.520 1.00 89.69 274 HIS A CA 1
ATOM 2250 C C . HIS A 1 274 ? -14.701 -9.976 31.161 1.00 89.69 274 HIS A C 1
ATOM 2252 O O . HIS A 1 274 ? -14.154 -9.422 30.210 1.00 89.69 274 HIS A O 1
ATOM 2258 N N . GLU A 1 275 ? -15.288 -11.169 31.040 1.00 89.56 275 GLU A N 1
ATOM 2259 C CA . GLU A 1 275 ? -15.186 -12.067 29.870 1.00 89.56 275 GLU A CA 1
ATOM 2260 C C . GLU A 1 275 ? -15.655 -11.468 28.528 1.00 89.56 275 GLU A C 1
ATOM 2262 O O . GLU A 1 275 ? -15.219 -11.902 27.461 1.00 89.56 275 GLU A O 1
ATOM 2267 N N . LYS A 1 276 ? -16.495 -10.422 28.576 1.00 90.69 276 LYS A N 1
ATOM 2268 C CA . LYS A 1 276 ? -16.883 -9.585 27.419 1.00 90.69 276 LYS A CA 1
ATOM 2269 C C . LYS A 1 276 ? -15.669 -9.079 26.626 1.00 90.69 276 LYS A C 1
ATOM 2271 O O . LYS A 1 276 ? -15.758 -8.974 25.402 1.00 90.69 276 LYS A O 1
ATOM 2276 N N . TYR A 1 277 ? -14.572 -8.757 27.314 1.00 94.12 277 TYR A N 1
ATOM 2277 C CA . TYR A 1 277 ? -13.391 -8.123 26.738 1.00 94.12 277 TYR A CA 1
ATOM 2278 C C . TYR A 1 277 ? -12.232 -9.119 26.625 1.00 94.12 277 TYR A C 1
ATOM 2280 O O . TYR A 1 277 ? -11.579 -9.462 27.608 1.00 94.12 277 TYR A O 1
ATOM 2288 N N . THR A 1 278 ? -11.939 -9.560 25.403 1.00 95.56 278 THR A N 1
ATOM 2289 C CA . THR A 1 278 ? -10.807 -10.453 25.116 1.00 95.56 278 THR A CA 1
ATOM 2290 C C . THR A 1 278 ? -9.559 -9.633 24.761 1.00 95.56 278 THR A C 1
ATOM 2292 O O . THR A 1 278 ? -9.622 -8.808 23.846 1.00 95.56 278 THR A O 1
ATOM 2295 N N . PRO A 1 279 ? -8.407 -9.821 25.436 1.00 96.69 279 PRO A N 1
ATOM 2296 C CA . PRO A 1 279 ? -7.159 -9.157 25.062 1.00 96.69 279 PRO A CA 1
ATOM 2297 C C . PRO A 1 279 ? -6.713 -9.517 23.641 1.00 96.69 279 PRO A C 1
ATOM 2299 O O . PRO A 1 279 ? -6.653 -10.693 23.282 1.00 96.69 279 PRO A O 1
ATOM 2302 N N . LEU A 1 280 ? -6.351 -8.509 22.848 1.00 97.81 280 LEU A N 1
ATOM 2303 C CA . LEU A 1 280 ? -5.820 -8.679 21.492 1.00 97.81 280 LEU A CA 1
ATOM 2304 C C . LEU A 1 280 ? -4.309 -8.464 21.429 1.00 97.81 280 LEU A C 1
ATOM 2306 O O . LEU A 1 280 ? -3.611 -9.202 20.736 1.00 97.81 280 LEU A O 1
ATOM 2310 N N . VAL A 1 281 ? -3.797 -7.461 22.144 1.00 97.94 281 VAL A N 1
ATOM 2311 C CA . VAL A 1 281 ? -2.377 -7.091 22.113 1.00 97.94 281 VAL A CA 1
ATOM 2312 C C . VAL A 1 281 ? -1.873 -6.797 23.518 1.00 97.94 281 VAL A C 1
ATOM 2314 O O . VAL A 1 281 ? -2.493 -6.041 24.266 1.00 97.94 281 VAL A O 1
ATOM 2317 N N . PHE A 1 282 ? -0.713 -7.361 23.842 1.00 97.00 282 PHE A N 1
ATOM 2318 C CA . PHE A 1 282 ? 0.011 -7.161 25.088 1.00 97.00 282 PHE A CA 1
ATOM 2319 C C . PHE A 1 282 ? 1.311 -6.372 24.866 1.00 97.00 282 PHE A C 1
ATOM 2321 O O . PHE A 1 282 ? 1.963 -6.487 23.824 1.00 97.00 282 PHE A O 1
ATOM 2328 N N . SER A 1 283 ? 1.707 -5.611 25.882 1.00 96.31 283 SER A N 1
ATOM 2329 C CA . SER A 1 283 ? 2.867 -4.711 25.897 1.00 96.31 283 SER A CA 1
ATOM 2330 C C . SER A 1 283 ? 3.537 -4.724 27.279 1.00 96.31 283 SER A C 1
ATOM 2332 O O . SER A 1 283 ? 3.037 -5.360 28.211 1.00 96.31 283 SER A O 1
ATOM 2334 N N . SER A 1 284 ? 4.663 -4.023 27.422 1.00 94.25 284 SER A N 1
ATOM 2335 C CA . SER A 1 284 ? 5.324 -3.753 28.707 1.00 94.25 284 SER A CA 1
ATOM 2336 C C . SER A 1 284 ? 5.481 -2.253 28.963 1.00 94.25 284 SER A C 1
ATOM 2338 O O . SER A 1 284 ? 5.640 -1.473 28.020 1.00 94.25 284 SER A O 1
ATOM 2340 N N . PHE A 1 285 ? 5.528 -1.832 30.229 1.00 91.50 285 PHE A N 1
ATOM 2341 C CA . PHE A 1 285 ? 5.898 -0.452 30.578 1.00 91.50 285 PHE A CA 1
ATOM 2342 C C . PHE A 1 285 ? 7.377 -0.148 30.278 1.00 91.50 285 PHE A C 1
ATOM 2344 O O . PHE A 1 285 ? 8.279 -0.942 30.568 1.00 91.50 285 PHE A O 1
ATOM 2351 N N . ALA A 1 286 ? 7.661 1.034 29.726 1.00 83.62 286 ALA A N 1
ATOM 2352 C CA . ALA A 1 286 ? 9.032 1.502 29.547 1.00 83.62 286 ALA A CA 1
ATOM 2353 C C . ALA A 1 286 ? 9.680 1.855 30.903 1.00 83.62 286 ALA A C 1
ATOM 2355 O O . ALA A 1 286 ? 9.036 2.396 31.798 1.00 83.62 286 ALA A O 1
ATOM 2356 N N . GLY A 1 287 ? 10.974 1.558 31.057 1.00 69.31 287 GLY A N 1
ATOM 2357 C CA . GLY A 1 287 ? 11.745 1.855 32.275 1.00 69.31 287 GLY A CA 1
ATOM 2358 C C . GLY A 1 287 ? 11.746 0.761 33.353 1.00 69.31 287 GLY A C 1
ATOM 2359 O O . GLY A 1 287 ? 12.606 0.790 34.232 1.00 69.31 287 GLY A O 1
ATOM 2360 N N . VAL A 1 288 ? 10.881 -0.257 33.266 1.00 58.72 288 VAL A N 1
ATOM 2361 C CA . VAL A 1 288 ? 10.894 -1.411 34.190 1.00 58.72 288 VAL A CA 1
ATOM 2362 C C . VAL A 1 288 ? 11.993 -2.411 33.786 1.00 58.72 288 VAL A C 1
ATOM 2364 O O . VAL A 1 288 ? 11.727 -3.485 33.260 1.00 58.72 288 VAL A O 1
ATOM 2367 N N . GLN A 1 289 ? 13.259 -2.037 33.998 1.00 50.59 289 GLN A N 1
ATOM 2368 C CA . GLN A 1 289 ? 14.428 -2.925 33.838 1.00 50.59 289 GLN A CA 1
ATOM 2369 C C . GLN A 1 289 ? 15.236 -3.132 35.135 1.00 50.59 289 GLN A C 1
ATOM 2371 O O . GLN A 1 289 ? 16.271 -3.792 35.111 1.00 50.59 289 GLN A O 1
ATOM 2376 N N . GLY A 1 290 ? 14.767 -2.611 36.275 1.00 46.72 290 GLY A N 1
ATOM 2377 C CA . GLY A 1 290 ? 15.397 -2.802 37.585 1.00 46.72 290 GLY A CA 1
ATOM 2378 C C . GLY A 1 290 ? 14.538 -3.629 38.546 1.00 46.72 290 GLY A C 1
ATOM 2379 O O . GLY A 1 290 ? 13.445 -3.206 38.908 1.00 46.72 290 GLY A O 1
ATOM 2380 N N . ASN A 1 291 ? 15.069 -4.771 38.994 1.00 44.97 291 ASN A N 1
ATOM 2381 C CA . ASN A 1 291 ? 14.656 -5.528 40.185 1.00 44.97 291 ASN A CA 1
ATOM 2382 C C . ASN A 1 291 ? 13.141 -5.721 40.422 1.00 44.97 291 ASN A C 1
ATOM 2384 O O . ASN A 1 291 ? 12.604 -5.315 41.454 1.00 44.97 291 ASN A O 1
ATOM 2388 N N . ARG A 1 292 ? 12.471 -6.467 39.535 1.00 47.47 292 ARG A N 1
ATOM 2389 C CA . ARG A 1 292 ? 11.265 -7.232 39.899 1.00 47.47 292 ARG A CA 1
ATOM 2390 C C . ARG A 1 292 ? 11.412 -8.682 39.447 1.00 47.47 292 ARG A C 1
ATOM 2392 O O . ARG A 1 292 ? 11.518 -8.957 38.257 1.00 47.47 292 ARG A O 1
ATOM 2399 N N . GLY A 1 293 ? 11.455 -9.603 40.409 1.00 44.22 293 GLY A N 1
ATOM 2400 C CA . GLY A 1 293 ? 11.448 -11.038 40.122 1.00 44.22 293 GLY A CA 1
ATOM 2401 C C . GLY A 1 293 ? 10.114 -11.467 39.506 1.00 44.22 293 GLY A C 1
ATOM 2402 O O . GLY A 1 293 ? 9.068 -10.954 39.895 1.00 44.22 293 GLY A O 1
ATOM 2403 N N . ASN A 1 294 ? 10.162 -12.404 38.556 1.00 47.31 294 ASN A N 1
ATOM 2404 C CA . ASN A 1 294 ? 9.011 -13.076 37.934 1.00 47.31 294 ASN A CA 1
ATOM 2405 C C . ASN A 1 294 ? 7.866 -12.187 37.397 1.00 47.31 294 ASN A C 1
ATOM 2407 O O . ASN A 1 294 ? 6.759 -12.682 37.190 1.00 47.31 294 ASN A O 1
ATOM 2411 N N . THR A 1 295 ? 8.095 -10.905 37.095 1.00 53.47 295 THR A N 1
ATOM 2412 C CA . THR A 1 295 ? 7.118 -10.128 36.316 1.00 53.47 295 THR A CA 1
ATOM 2413 C C . THR A 1 295 ? 7.117 -10.592 34.861 1.00 53.47 295 THR A C 1
ATOM 2415 O O . THR A 1 295 ? 8.171 -10.656 34.227 1.00 53.47 295 THR A O 1
ATOM 2418 N N . SER A 1 296 ? 5.926 -10.906 34.338 1.00 64.06 296 SER A N 1
ATOM 2419 C CA . SER A 1 296 ? 5.703 -11.224 32.922 1.00 64.06 296 SER A CA 1
ATOM 2420 C C . SER A 1 296 ? 6.344 -10.166 32.022 1.00 64.06 296 SER A C 1
ATOM 2422 O O . SER A 1 296 ? 6.179 -8.972 32.264 1.00 64.06 296 SER A O 1
ATOM 2424 N N . LEU A 1 297 ? 7.009 -10.592 30.941 1.00 73.19 297 LEU A N 1
ATOM 2425 C CA . LEU A 1 297 ? 7.543 -9.675 29.924 1.00 73.19 297 LEU A CA 1
ATOM 2426 C C . LEU A 1 297 ? 6.433 -8.834 29.262 1.00 73.19 297 LEU A C 1
ATOM 2428 O O . LEU A 1 297 ? 6.728 -7.810 28.658 1.00 73.19 297 LEU A O 1
ATOM 2432 N N . PHE A 1 298 ? 5.170 -9.245 29.381 1.00 86.38 298 PHE A N 1
ATOM 2433 C CA . PHE A 1 298 ? 4.006 -8.507 28.902 1.00 86.38 298 PHE A CA 1
ATOM 2434 C C . PHE A 1 298 ? 3.008 -8.371 30.056 1.00 86.38 298 PHE A C 1
ATOM 2436 O O . PHE A 1 298 ? 2.412 -9.367 30.475 1.00 86.38 298 PHE A O 1
ATOM 2443 N N . ASP A 1 299 ? 2.890 -7.167 30.611 1.00 87.12 299 ASP A N 1
ATOM 2444 C CA . ASP A 1 299 ? 2.183 -6.874 31.865 1.00 87.12 299 ASP A CA 1
ATOM 2445 C C . ASP A 1 299 ? 1.000 -5.904 31.702 1.00 87.12 299 ASP A C 1
ATOM 2447 O O . ASP A 1 299 ? 0.255 -5.672 32.654 1.00 87.12 299 ASP A O 1
ATOM 2451 N N . CYS A 1 300 ? 0.773 -5.386 30.491 1.00 93.62 300 CYS A N 1
ATOM 2452 C CA . CYS A 1 300 ? -0.388 -4.565 30.152 1.00 93.62 300 CYS A CA 1
ATOM 2453 C C . CYS A 1 300 ? -1.007 -4.960 28.801 1.00 93.62 300 CYS A C 1
ATOM 2455 O O . CYS A 1 300 ? -0.345 -5.525 27.927 1.00 93.62 300 CYS A O 1
ATOM 2457 N N . VAL A 1 301 ? -2.297 -4.654 28.637 1.00 96.50 301 VAL A N 1
ATOM 2458 C CA . VAL A 1 301 ? -3.070 -4.874 27.405 1.00 96.50 301 VAL A CA 1
ATOM 2459 C C . VAL A 1 301 ? -3.271 -3.532 26.705 1.00 96.50 301 VAL A C 1
ATOM 2461 O O . VAL A 1 301 ? -3.715 -2.576 27.336 1.00 96.50 301 VAL A O 1
ATOM 2464 N N . ILE A 1 302 ? -2.961 -3.464 25.410 1.00 96.88 302 ILE A N 1
ATOM 2465 C CA . ILE A 1 302 ? -3.037 -2.246 24.575 1.00 96.88 302 ILE A CA 1
ATOM 2466 C C . ILE A 1 302 ? -4.008 -2.373 23.394 1.00 96.88 302 ILE A C 1
ATOM 2468 O O . ILE A 1 302 ? -4.122 -1.458 22.588 1.00 96.88 302 ILE A O 1
ATOM 2472 N N . ALA A 1 303 ? -4.733 -3.487 23.293 1.00 97.75 303 ALA A N 1
ATOM 2473 C CA . ALA A 1 303 ? -5.920 -3.604 22.450 1.00 97.75 303 ALA A CA 1
ATOM 2474 C C . ALA A 1 303 ? -6.850 -4.694 22.997 1.00 97.75 303 ALA A C 1
ATOM 2476 O O . ALA A 1 303 ? -6.367 -5.721 23.484 1.00 97.75 303 ALA A O 1
ATOM 2477 N N . VAL A 1 304 ? -8.166 -4.496 22.889 1.00 97.31 304 VAL A N 1
ATOM 2478 C CA . VAL A 1 304 ? -9.194 -5.452 23.342 1.00 97.31 304 VAL A CA 1
ATOM 2479 C C . VAL A 1 304 ? -10.315 -5.616 22.317 1.00 97.31 304 VAL A C 1
ATOM 2481 O O . VAL A 1 304 ? -10.665 -4.683 21.596 1.00 97.31 304 VAL A O 1
ATOM 2484 N N . HIS A 1 305 ? -10.899 -6.810 22.283 1.00 97.62 305 HIS A N 1
ATOM 2485 C CA . HIS A 1 305 ? -12.108 -7.145 21.537 1.00 97.62 305 HIS A CA 1
ATOM 2486 C C . HIS A 1 305 ? -13.280 -7.237 22.508 1.00 97.62 305 HIS A C 1
ATOM 2488 O O . HIS A 1 305 ? -13.336 -8.134 23.347 1.00 97.62 305 HIS A O 1
ATOM 2494 N N . ASP A 1 306 ? -14.208 -6.296 22.389 1.00 95.88 306 ASP A N 1
ATOM 2495 C CA . ASP A 1 306 ? -15.566 -6.422 22.894 1.00 95.88 306 ASP A CA 1
ATOM 2496 C C . ASP A 1 306 ? -16.339 -7.383 21.982 1.00 95.88 306 ASP A C 1
ATOM 2498 O O . ASP A 1 306 ? -16.641 -7.059 20.828 1.00 95.88 306 ASP A O 1
ATOM 2502 N N . ARG A 1 307 ? -16.676 -8.563 22.504 1.00 93.25 307 ARG A N 1
ATOM 2503 C CA . ARG A 1 307 ? -17.422 -9.591 21.762 1.00 93.25 307 ARG A CA 1
ATOM 2504 C C . ARG A 1 307 ? -18.929 -9.310 21.660 1.00 93.25 307 ARG A C 1
ATOM 2506 O O . ARG A 1 307 ? -19.656 -10.131 21.107 1.00 93.25 307 ARG A O 1
ATOM 2513 N N . GLY A 1 308 ? -19.418 -8.193 22.202 1.00 93.75 308 GLY A N 1
ATOM 2514 C CA . GLY A 1 308 ? -20.834 -7.819 22.194 1.00 93.75 308 GLY A CA 1
ATOM 2515 C C . GLY A 1 308 ? -21.710 -8.673 23.113 1.00 93.75 308 GLY A C 1
ATOM 2516 O O . GLY A 1 308 ? -22.913 -8.757 22.896 1.00 93.75 308 GLY A O 1
ATOM 2517 N N . LEU A 1 309 ? -21.142 -9.324 24.139 1.00 93.31 309 LEU A N 1
ATOM 2518 C CA . LEU A 1 309 ? -21.876 -10.289 24.983 1.00 93.31 309 LEU A CA 1
ATOM 2519 C C . LEU A 1 309 ? -23.036 -9.675 25.793 1.00 93.31 309 LEU A C 1
ATOM 2521 O O . LEU A 1 309 ? -23.894 -10.411 26.267 1.00 93.31 309 LEU A O 1
ATOM 2525 N N . ILE A 1 310 ? -23.049 -8.349 25.973 1.00 90.94 310 ILE A N 1
ATOM 2526 C CA . ILE A 1 310 ? -24.064 -7.631 26.767 1.00 90.94 310 ILE A CA 1
ATOM 2527 C C . ILE A 1 310 ? -25.090 -6.921 25.872 1.00 90.94 310 ILE A C 1
ATOM 2529 O O . ILE A 1 310 ? -26.281 -6.950 26.165 1.00 90.94 310 ILE A O 1
ATOM 2533 N N . ASP A 1 311 ? -24.644 -6.281 24.791 1.00 92.44 311 ASP A N 1
ATOM 2534 C CA . ASP A 1 311 ? -25.455 -5.388 23.951 1.00 92.44 311 ASP A CA 1
ATOM 2535 C C . ASP A 1 311 ? -25.550 -5.830 22.479 1.00 92.44 311 ASP A C 1
ATOM 2537 O O . ASP A 1 311 ? -26.177 -5.154 21.667 1.00 92.44 311 ASP A O 1
ATOM 2541 N N . GLY A 1 312 ? -24.948 -6.963 22.115 1.00 94.69 312 GLY A N 1
ATOM 2542 C CA . GLY A 1 312 ? -24.948 -7.501 20.755 1.00 94.69 312 GLY A CA 1
ATOM 2543 C C . GLY A 1 312 ? -24.056 -6.753 19.757 1.00 94.69 312 GLY A C 1
ATOM 2544 O O . GLY A 1 312 ? -24.113 -7.069 18.568 1.00 94.69 312 GLY A O 1
ATOM 2545 N N . ILE A 1 313 ? -23.246 -5.781 20.195 1.00 96.62 313 ILE A N 1
ATOM 2546 C CA . ILE A 1 313 ? -22.407 -4.954 19.314 1.00 96.62 313 ILE A CA 1
ATOM 2547 C C . ILE A 1 313 ? -20.939 -5.330 19.504 1.00 96.62 313 ILE A C 1
ATOM 2549 O O . ILE A 1 313 ? -20.365 -5.147 20.573 1.00 96.62 313 ILE A O 1
ATOM 2553 N N . GLN A 1 314 ? -20.304 -5.825 18.442 1.00 97.38 314 GLN A N 1
ATOM 2554 C CA . GLN A 1 314 ? -18.873 -6.123 18.477 1.00 97.38 314 GLN A CA 1
ATOM 2555 C C . GLN A 1 314 ? -18.042 -4.852 18.312 1.00 97.38 314 GLN A C 1
ATOM 2557 O O . GLN A 1 314 ? -18.295 -4.054 17.406 1.00 97.38 314 GLN A O 1
ATOM 2562 N N . ARG A 1 315 ? -17.015 -4.681 19.149 1.00 97.19 315 ARG A N 1
ATOM 2563 C CA . ARG A 1 315 ? -16.109 -3.525 19.090 1.00 97.19 315 ARG A CA 1
ATOM 2564 C C . ARG A 1 315 ? -14.659 -3.972 19.224 1.00 97.19 315 ARG A C 1
ATOM 2566 O O . ARG A 1 315 ? -14.347 -4.827 20.045 1.00 97.19 315 ARG A O 1
ATOM 2573 N N . ILE A 1 316 ? -13.753 -3.382 18.455 1.00 98.44 316 ILE A N 1
ATOM 2574 C CA . ILE A 1 316 ? -12.309 -3.556 18.653 1.00 98.44 316 ILE A CA 1
ATOM 2575 C C . ILE A 1 316 ? -11.730 -2.211 19.067 1.00 98.44 316 ILE A C 1
ATOM 2577 O O . ILE A 1 316 ? -11.868 -1.226 18.342 1.00 98.44 316 ILE A O 1
ATOM 2581 N N . LEU A 1 317 ? -11.123 -2.181 20.252 1.00 97.19 317 LEU A N 1
ATOM 2582 C CA . LEU A 1 317 ? -10.524 -0.996 20.850 1.00 97.19 317 LEU A CA 1
ATOM 2583 C C . LEU A 1 317 ? -9.003 -1.103 20.724 1.00 97.19 317 LEU A C 1
ATOM 2585 O O . LEU A 1 317 ? -8.415 -2.070 21.214 1.00 97.19 317 LEU A O 1
ATOM 2589 N N . LEU A 1 318 ? -8.369 -0.115 20.095 1.00 97.19 318 LEU A N 1
ATOM 2590 C CA . LEU A 1 318 ? -6.915 -0.021 19.952 1.00 97.19 318 LEU A CA 1
ATOM 2591 C C . LEU A 1 318 ? -6.376 1.122 20.812 1.00 97.19 318 LEU A C 1
ATOM 2593 O O . LEU A 1 318 ? -6.898 2.230 20.778 1.00 97.19 318 LEU A O 1
ATOM 2597 N N . GLY A 1 319 ? -5.318 0.868 21.575 1.00 95.00 319 GLY A N 1
ATOM 2598 C CA . GLY A 1 319 ? -4.548 1.917 22.228 1.00 95.00 319 GLY A CA 1
ATOM 2599 C C . GLY A 1 319 ? -3.588 2.544 21.226 1.00 95.00 319 GLY A C 1
ATOM 2600 O O . GLY A 1 319 ? -2.936 1.822 20.471 1.00 95.00 319 GLY A O 1
ATOM 2601 N N . HIS A 1 320 ? -3.479 3.875 21.256 1.00 92.88 320 HIS A N 1
ATOM 2602 C CA . HIS A 1 320 ? -2.746 4.682 20.271 1.00 92.88 320 HIS A CA 1
ATOM 2603 C C . HIS A 1 320 ? -3.417 4.735 18.885 1.00 92.88 320 HIS A C 1
ATOM 2605 O O . HIS A 1 320 ? -4.453 4.119 18.637 1.00 92.88 320 HIS A O 1
ATOM 2611 N N . ASN A 1 321 ? -2.849 5.537 17.987 1.00 90.12 321 ASN A N 1
ATOM 2612 C CA . ASN A 1 321 ? -3.415 5.861 16.682 1.00 90.12 321 ASN A CA 1
ATOM 2613 C C . ASN A 1 321 ? -3.004 4.847 15.581 1.00 90.12 321 ASN A C 1
ATOM 2615 O O . ASN A 1 321 ? -2.383 3.819 15.860 1.00 90.12 321 ASN A O 1
ATOM 2619 N N . LEU A 1 322 ? -3.369 5.116 14.317 1.00 91.00 322 LEU A N 1
ATOM 2620 C CA . LEU A 1 322 ? -3.021 4.267 13.161 1.00 91.00 322 LEU A CA 1
ATOM 2621 C C . LEU A 1 322 ? -1.704 4.643 12.465 1.00 91.00 322 LEU A C 1
ATOM 2623 O O . LEU A 1 322 ? -1.259 3.903 11.582 1.00 91.00 322 LEU A O 1
ATOM 2627 N N . ASP A 1 323 ? -1.055 5.747 12.846 1.00 86.38 323 ASP A N 1
ATOM 2628 C CA . ASP A 1 323 ? 0.233 6.149 12.268 1.00 86.38 323 ASP A CA 1
ATOM 2629 C C . ASP A 1 323 ? 1.300 5.094 12.587 1.00 86.38 323 ASP A C 1
ATOM 2631 O O . ASP A 1 323 ? 2.127 4.757 11.726 1.00 86.38 323 ASP A O 1
ATOM 2635 N N . PHE A 1 324 ? 1.218 4.508 13.792 1.00 91.31 324 PHE A N 1
ATOM 2636 C CA . PHE A 1 324 ? 1.992 3.335 14.167 1.00 91.31 324 PHE A CA 1
ATOM 2637 C C . PHE A 1 324 ? 1.575 2.103 13.352 1.00 91.31 324 PHE A C 1
ATOM 2639 O O . PHE A 1 324 ? 0.427 1.658 13.334 1.00 91.31 324 PHE A O 1
ATOM 2646 N N . TRP A 1 325 ? 2.555 1.521 12.669 1.00 91.88 325 TRP A N 1
ATOM 2647 C CA . TRP A 1 325 ? 2.328 0.540 11.613 1.00 91.88 325 TRP A CA 1
ATOM 2648 C C . TRP A 1 325 ? 1.771 -0.804 12.096 1.00 91.88 325 TRP A C 1
ATOM 2650 O O . TRP A 1 325 ? 1.019 -1.434 11.356 1.00 91.88 325 TRP A O 1
ATOM 2660 N N . LEU A 1 326 ? 2.079 -1.237 13.326 1.00 94.81 326 LEU A N 1
ATOM 2661 C CA . LEU A 1 326 ? 1.460 -2.443 13.888 1.00 94.81 326 LEU A CA 1
ATOM 2662 C C . LEU A 1 326 ? -0.037 -2.216 14.122 1.00 94.81 326 LEU A C 1
ATOM 2664 O O . LEU A 1 326 ? -0.831 -3.048 13.695 1.00 94.81 326 LEU A O 1
ATOM 2668 N N . ASN A 1 327 ? -0.439 -1.060 14.665 1.00 94.81 327 ASN A N 1
ATOM 2669 C CA . ASN A 1 327 ? -1.854 -0.706 14.815 1.00 94.81 327 ASN A CA 1
ATOM 2670 C C . ASN A 1 327 ? -2.581 -0.649 13.458 1.00 94.81 327 ASN A C 1
ATOM 2672 O O . ASN A 1 327 ? -3.710 -1.121 13.371 1.00 94.81 327 ASN A O 1
ATOM 2676 N N . SER A 1 328 ? -1.933 -0.176 12.382 1.00 94.31 328 SER A N 1
ATOM 2677 C CA . SER A 1 328 ? -2.472 -0.282 11.009 1.00 94.31 328 SER A CA 1
ATOM 2678 C C . SER A 1 328 ? -2.763 -1.739 10.584 1.00 94.31 328 SER A C 1
ATOM 2680 O O . SER A 1 328 ? -3.790 -2.001 9.955 1.00 94.31 328 SER A O 1
ATOM 2682 N N . ILE A 1 329 ? -1.908 -2.710 10.944 1.00 95.44 329 ILE A N 1
ATOM 2683 C CA . ILE A 1 329 ? -2.159 -4.141 10.669 1.00 95.44 329 ILE A CA 1
ATOM 2684 C C . ILE A 1 329 ? -3.353 -4.640 11.489 1.00 95.44 329 ILE A C 1
ATOM 2686 O O . ILE A 1 329 ? -4.258 -5.254 10.925 1.00 95.44 329 ILE A O 1
ATOM 2690 N N . ILE A 1 330 ? -3.387 -4.346 12.795 1.00 96.75 330 ILE A N 1
ATOM 2691 C CA . ILE A 1 330 ? -4.489 -4.769 13.676 1.00 96.75 330 ILE A CA 1
ATOM 2692 C C . ILE A 1 330 ? -5.816 -4.173 13.197 1.00 96.75 330 ILE A C 1
ATOM 2694 O O . ILE A 1 330 ? -6.813 -4.882 13.147 1.00 96.75 330 ILE A O 1
ATOM 2698 N N . ALA A 1 331 ? -5.826 -2.911 12.762 1.00 96.88 331 ALA A N 1
ATOM 2699 C CA . ALA A 1 331 ? -6.997 -2.270 12.176 1.00 96.88 331 ALA A CA 1
ATOM 2700 C C . ALA A 1 331 ? -7.443 -2.931 10.860 1.00 96.88 331 ALA A C 1
ATOM 2702 O O . ALA A 1 331 ? -8.640 -3.101 10.651 1.00 96.88 331 ALA A O 1
ATOM 2703 N N . THR A 1 332 ? -6.514 -3.351 9.993 1.00 95.88 332 THR A N 1
ATOM 2704 C CA . THR A 1 332 ? -6.835 -4.065 8.737 1.00 95.88 332 THR A CA 1
ATOM 2705 C C . THR A 1 332 ? -7.544 -5.402 9.010 1.00 95.88 332 THR A C 1
ATOM 2707 O O . THR A 1 332 ? -8.540 -5.741 8.359 1.00 95.88 332 THR A O 1
ATOM 2710 N N . ASP A 1 333 ? -7.072 -6.145 10.013 1.00 97.00 333 ASP A N 1
ATOM 2711 C CA . ASP A 1 333 ? -7.685 -7.403 10.447 1.00 97.00 333 ASP A CA 1
ATOM 2712 C C . ASP A 1 333 ? -9.019 -7.164 11.170 1.00 97.00 333 ASP A C 1
ATOM 2714 O O . ASP A 1 333 ? -10.024 -7.780 10.818 1.00 97.00 333 ASP A O 1
ATOM 2718 N N . ALA A 1 334 ? -9.076 -6.180 12.072 1.00 98.00 334 ALA A N 1
ATOM 2719 C CA . ALA A 1 334 ? -10.294 -5.756 12.759 1.00 98.00 334 ALA A CA 1
ATOM 2720 C C . ALA A 1 334 ? -11.406 -5.345 11.782 1.00 98.00 334 ALA A C 1
ATOM 2722 O O . ALA A 1 334 ? -12.543 -5.777 11.932 1.00 98.00 334 ALA A O 1
ATOM 2723 N N . ILE A 1 335 ? -11.089 -4.564 10.745 1.00 96.56 335 ILE A N 1
ATOM 2724 C CA . ILE A 1 335 ? -12.032 -4.178 9.683 1.00 96.56 335 ILE A CA 1
ATOM 2725 C C . ILE A 1 335 ? -12.532 -5.404 8.928 1.00 96.56 335 ILE A C 1
ATOM 2727 O O . ILE A 1 335 ? -13.725 -5.512 8.638 1.00 96.56 335 ILE A O 1
ATOM 2731 N N . THR A 1 336 ? -11.641 -6.347 8.624 1.00 95.25 336 THR A N 1
ATOM 2732 C CA . THR A 1 336 ? -12.033 -7.586 7.951 1.00 95.25 336 THR A CA 1
ATOM 2733 C C . THR A 1 336 ? -12.986 -8.405 8.826 1.00 95.25 336 THR A C 1
ATOM 2735 O O . THR A 1 336 ? -14.016 -8.860 8.334 1.00 95.25 336 THR A O 1
ATOM 2738 N N . TYR A 1 337 ? -12.690 -8.542 10.119 1.00 96.75 337 TYR A N 1
ATOM 2739 C CA . TYR A 1 337 ? -13.493 -9.302 11.076 1.00 96.75 337 TYR A CA 1
ATOM 2740 C C . TYR A 1 337 ? -14.856 -8.647 11.360 1.00 96.75 337 TYR A C 1
ATOM 2742 O O . TYR A 1 337 ? -15.899 -9.252 11.117 1.00 96.75 337 TYR A O 1
ATOM 2750 N N . LEU A 1 338 ? -14.865 -7.373 11.770 1.00 97.06 338 LEU A N 1
ATOM 2751 C CA . LEU A 1 338 ? -16.070 -6.605 12.126 1.00 97.06 338 LEU A CA 1
ATOM 2752 C C . LEU A 1 338 ? -17.052 -6.415 10.959 1.00 97.06 338 LEU A C 1
ATOM 2754 O O . LEU A 1 338 ? -18.214 -6.093 11.194 1.00 97.06 338 LEU A O 1
ATOM 2758 N N . THR A 1 339 ? -16.602 -6.611 9.715 1.00 94.69 339 THR A N 1
ATOM 2759 C CA . THR A 1 339 ? -17.446 -6.546 8.509 1.00 94.69 339 THR A CA 1
ATOM 2760 C C . THR A 1 339 ? -17.693 -7.907 7.852 1.00 94.69 339 THR A C 1
ATOM 2762 O O . THR A 1 339 ? -18.169 -7.962 6.718 1.00 94.69 339 THR A O 1
ATOM 2765 N N . ASN A 1 340 ? -17.379 -9.018 8.535 1.00 90.44 340 ASN A N 1
ATOM 2766 C CA . ASN A 1 340 ? -17.521 -10.391 8.024 1.00 90.44 340 ASN A CA 1
ATOM 2767 C C . ASN A 1 340 ? -16.877 -10.595 6.633 1.00 90.44 340 ASN A C 1
ATOM 2769 O O . ASN A 1 340 ? -17.409 -11.289 5.768 1.00 90.44 340 ASN A O 1
ATOM 2773 N N . GLY A 1 341 ? -15.733 -9.949 6.392 1.00 89.81 341 GLY A N 1
ATOM 2774 C CA . GLY A 1 341 ? -14.993 -10.002 5.132 1.00 89.81 341 GLY A CA 1
ATOM 2775 C C . GLY A 1 341 ? -15.368 -8.947 4.086 1.00 89.81 341 GLY A C 1
ATOM 2776 O O . GLY A 1 341 ? -14.622 -8.794 3.120 1.00 89.81 341 GLY A O 1
ATOM 2777 N N . LEU A 1 342 ? -16.455 -8.183 4.255 1.00 89.69 342 LEU A N 1
ATOM 2778 C CA . LEU A 1 342 ? -16.975 -7.263 3.229 1.00 89.69 342 LEU A CA 1
ATOM 2779 C C . LEU A 1 342 ? -15.971 -6.171 2.806 1.00 89.69 342 LEU A C 1
ATOM 2781 O O . LEU A 1 342 ? -15.862 -5.854 1.612 1.00 89.69 342 LEU A O 1
ATOM 2785 N N . LEU A 1 343 ? -15.239 -5.613 3.776 1.00 91.50 343 LEU A N 1
ATOM 2786 C CA . LEU A 1 343 ? -14.172 -4.626 3.563 1.00 91.50 343 LEU A CA 1
ATOM 2787 C C . LEU A 1 343 ? -12.762 -5.248 3.517 1.00 91.50 343 LEU A C 1
ATOM 2789 O O . LEU A 1 343 ? -11.777 -4.528 3.373 1.00 91.50 343 LEU A O 1
ATOM 2793 N N . GLY A 1 344 ? -12.642 -6.574 3.630 1.00 90.12 344 GLY A N 1
ATOM 2794 C CA . GLY A 1 344 ? -11.350 -7.254 3.659 1.00 90.12 344 GLY A CA 1
ATOM 2795 C C . GLY A 1 344 ? -10.666 -7.282 2.291 1.00 90.12 344 GLY A C 1
ATOM 2796 O O . GLY A 1 344 ? -11.207 -7.813 1.321 1.00 90.12 344 GLY A O 1
ATOM 2797 N N . LEU A 1 345 ? -9.432 -6.780 2.214 1.00 87.06 345 LEU A N 1
ATOM 2798 C CA . LEU A 1 345 ? -8.609 -6.908 1.006 1.00 87.06 345 LEU A CA 1
ATOM 2799 C C . LEU A 1 345 ? -8.212 -8.378 0.759 1.00 87.06 345 LEU A C 1
ATOM 2801 O O . LEU A 1 345 ? -8.017 -9.119 1.730 1.00 87.06 345 LEU A O 1
ATOM 2805 N N . PRO A 1 346 ? -8.011 -8.830 -0.496 1.00 85.62 346 PRO A N 1
ATOM 2806 C CA . PRO A 1 346 ? -7.386 -10.127 -0.782 1.00 85.62 346 PRO A CA 1
ATOM 2807 C C . PRO A 1 346 ? -6.052 -10.292 -0.035 1.00 85.62 346 PRO A C 1
ATOM 2809 O O . PRO A 1 346 ? -5.403 -9.299 0.286 1.00 85.62 346 PRO A O 1
ATOM 2812 N N . LEU A 1 347 ? -5.607 -11.525 0.230 1.00 86.00 347 LEU A N 1
ATOM 2813 C CA . LEU A 1 347 ? -4.259 -11.767 0.784 1.00 86.00 347 LEU A CA 1
ATOM 2814 C C . LEU A 1 347 ? -3.176 -11.846 -0.301 1.00 86.00 347 LEU A C 1
ATOM 2816 O O . LEU A 1 347 ? -2.009 -11.578 -0.029 1.00 86.00 347 LEU A O 1
ATOM 2820 N N . THR A 1 348 ? -3.555 -12.164 -1.539 1.00 86.06 348 THR A N 1
ATOM 2821 C CA . THR A 1 348 ? -2.645 -12.143 -2.687 1.00 86.06 348 THR A CA 1
ATOM 2822 C C . THR A 1 348 ? -2.137 -10.722 -2.938 1.00 86.06 348 THR A C 1
ATOM 2824 O O . THR A 1 348 ? -2.902 -9.754 -2.909 1.00 86.06 348 THR A O 1
ATOM 2827 N N . ARG A 1 349 ? -0.839 -10.594 -3.210 1.00 84.38 349 ARG A N 1
ATOM 2828 C CA . ARG A 1 349 ? -0.202 -9.377 -3.722 1.00 84.38 349 ARG A CA 1
ATOM 2829 C C . ARG A 1 349 ? 0.555 -9.741 -4.988 1.00 84.38 349 ARG A C 1
ATOM 2831 O O . ARG A 1 349 ? 1.243 -10.758 -5.013 1.00 84.38 349 ARG A O 1
ATOM 2838 N N . LEU A 1 350 ? 0.420 -8.917 -6.020 1.00 84.75 350 LEU A N 1
ATOM 2839 C CA . LEU A 1 350 ? 1.253 -9.000 -7.214 1.00 84.75 350 LEU A CA 1
ATOM 2840 C C . LEU A 1 350 ? 2.391 -7.990 -7.067 1.00 84.75 350 LEU A C 1
ATOM 2842 O O . LEU A 1 350 ? 2.163 -6.867 -6.622 1.00 84.75 350 LEU A O 1
ATOM 2846 N N . LEU A 1 351 ? 3.610 -8.400 -7.414 1.00 88.69 351 LEU A N 1
ATOM 2847 C CA . LEU A 1 351 ? 4.791 -7.546 -7.367 1.00 88.69 351 LEU A CA 1
ATOM 2848 C C . LEU A 1 351 ? 5.470 -7.536 -8.732 1.00 88.69 351 LEU A C 1
ATOM 2850 O O . LEU A 1 351 ? 6.021 -8.546 -9.165 1.00 88.69 351 LEU A O 1
ATOM 2854 N N . GLN A 1 352 ? 5.474 -6.362 -9.349 1.00 91.12 352 GLN A N 1
ATOM 2855 C CA . GLN A 1 352 ? 6.268 -6.033 -10.520 1.00 91.12 352 GLN A CA 1
ATOM 2856 C C . GLN A 1 352 ? 7.203 -4.879 -10.152 1.00 91.12 352 GLN A C 1
ATOM 2858 O O . GLN A 1 352 ? 6.791 -3.942 -9.467 1.00 91.12 352 GLN A O 1
ATOM 2863 N N . VAL A 1 353 ? 8.464 -4.959 -10.578 1.00 94.06 353 VAL A N 1
ATOM 2864 C CA . VAL A 1 353 ? 9.439 -3.874 -10.420 1.00 94.06 353 VAL A CA 1
ATOM 2865 C C . VAL A 1 353 ? 10.047 -3.589 -11.783 1.00 94.06 353 VAL A C 1
ATOM 2867 O O . VAL A 1 353 ? 10.850 -4.372 -12.297 1.00 94.06 353 VAL A O 1
ATOM 2870 N N . ASP A 1 354 ? 9.626 -2.459 -12.337 1.00 94.69 354 ASP A N 1
ATOM 2871 C CA . ASP A 1 354 ? 10.110 -1.908 -13.594 1.00 94.69 354 ASP A CA 1
ATOM 2872 C C . ASP A 1 354 ? 11.260 -0.939 -13.296 1.00 94.69 354 ASP A C 1
ATOM 2874 O O . ASP A 1 354 ? 11.092 -0.000 -12.510 1.00 94.69 354 ASP A O 1
ATOM 2878 N N . ILE A 1 355 ? 12.415 -1.195 -13.909 1.00 94.69 355 ILE A N 1
ATOM 2879 C CA . ILE A 1 355 ? 13.604 -0.345 -13.890 1.00 94.69 355 ILE A CA 1
ATOM 2880 C C . ILE A 1 355 ? 13.708 0.285 -15.278 1.00 94.69 355 ILE A C 1
ATOM 2882 O O . ILE A 1 355 ? 14.079 -0.387 -16.240 1.00 94.69 355 ILE A O 1
ATOM 2886 N N . ASP A 1 356 ? 13.327 1.552 -15.374 1.00 94.38 356 ASP A N 1
ATOM 2887 C CA . ASP A 1 356 ? 13.378 2.341 -16.607 1.00 94.38 356 ASP A CA 1
ATOM 2888 C C . ASP A 1 356 ? 14.832 2.780 -16.891 1.00 94.38 356 ASP A C 1
ATOM 2890 O O . ASP A 1 356 ? 15.753 2.449 -16.140 1.00 94.38 356 ASP A O 1
ATOM 2894 N N . ASP A 1 357 ? 15.048 3.543 -17.964 1.00 94.81 357 ASP A N 1
ATOM 2895 C CA . ASP A 1 357 ? 16.325 4.210 -18.261 1.00 94.81 357 ASP A CA 1
ATOM 2896 C C . ASP A 1 357 ? 17.558 3.290 -18.406 1.00 94.81 357 ASP A C 1
ATOM 2898 O O . ASP A 1 357 ? 18.701 3.737 -18.299 1.00 94.81 357 ASP A O 1
ATOM 2902 N N . ILE A 1 358 ? 17.377 2.008 -18.739 1.00 97.25 358 ILE A N 1
ATOM 2903 C CA . ILE A 1 358 ? 18.503 1.100 -18.992 1.00 97.25 358 ILE A CA 1
ATOM 2904 C C . ILE A 1 358 ? 19.269 1.531 -20.252 1.00 97.25 358 ILE A C 1
ATOM 2906 O O . ILE A 1 358 ? 18.696 1.768 -21.322 1.00 97.25 358 ILE A O 1
ATOM 2910 N N . PHE A 1 359 ? 20.592 1.626 -20.083 1.00 97.19 359 PHE A N 1
ATOM 2911 C CA . PHE A 1 359 ? 21.568 2.293 -20.956 1.00 97.19 359 PHE A CA 1
ATOM 2912 C C . PHE A 1 359 ? 21.454 3.825 -21.038 1.00 97.19 359 PHE A C 1
ATOM 2914 O O . PHE A 1 359 ? 22.265 4.439 -21.724 1.00 97.19 359 PHE A O 1
ATOM 2921 N N . VAL A 1 360 ? 20.523 4.481 -20.346 1.00 94.44 360 VAL A N 1
ATOM 2922 C CA . VAL A 1 360 ? 20.404 5.950 -20.303 1.00 94.44 360 VAL A CA 1
ATOM 2923 C C . VAL A 1 360 ? 21.180 6.498 -19.094 1.00 94.44 360 VAL A C 1
ATOM 2925 O O . VAL A 1 360 ? 21.496 5.777 -18.151 1.00 94.44 360 VAL A O 1
ATOM 2928 N N . GLY A 1 361 ? 21.554 7.778 -19.136 1.00 88.50 361 GLY A N 1
ATOM 2929 C CA . GLY A 1 361 ? 22.194 8.477 -18.016 1.00 88.50 361 GLY A CA 1
ATOM 2930 C C . GLY A 1 361 ? 23.564 9.070 -18.344 1.00 88.50 361 GLY A C 1
ATOM 2931 O O . GLY A 1 361 ? 24.233 8.672 -19.302 1.00 88.50 361 GLY A O 1
ATOM 2932 N N . ASN A 1 362 ? 23.961 10.048 -17.528 1.00 89.50 362 ASN A N 1
ATOM 2933 C CA . ASN A 1 362 ? 25.238 10.749 -17.641 1.00 89.50 362 ASN A CA 1
ATOM 2934 C C . ASN A 1 362 ? 26.413 9.848 -17.229 1.00 89.50 362 ASN A C 1
ATOM 2936 O O . ASN A 1 362 ? 26.287 9.013 -16.336 1.00 89.50 362 ASN A O 1
ATOM 2940 N N . THR A 1 363 ? 27.582 10.079 -17.825 1.00 88.19 363 THR A N 1
ATOM 2941 C CA . THR A 1 363 ? 28.843 9.447 -17.414 1.00 88.19 363 THR A CA 1
ATOM 2942 C C . THR A 1 363 ? 29.122 9.690 -15.927 1.00 88.19 363 THR A C 1
ATOM 2944 O O . THR A 1 363 ? 29.106 10.831 -15.466 1.00 88.19 363 THR A O 1
ATOM 2947 N N . GLY A 1 364 ? 29.415 8.621 -15.190 1.00 90.88 364 GLY A N 1
ATOM 2948 C CA . GLY A 1 364 ? 29.668 8.610 -13.748 1.00 90.88 364 GLY A CA 1
ATOM 2949 C C . GLY A 1 364 ? 28.501 8.092 -12.897 1.00 90.88 364 GLY A C 1
ATOM 2950 O O . GLY A 1 364 ? 28.685 7.931 -11.691 1.00 90.88 364 GLY A O 1
ATOM 2951 N N . ILE A 1 365 ? 27.330 7.828 -13.493 1.00 90.88 365 ILE A N 1
ATOM 2952 C CA . ILE A 1 365 ? 26.149 7.278 -12.796 1.00 90.88 365 ILE A CA 1
ATOM 2953 C C . ILE A 1 365 ? 25.491 6.086 -13.517 1.00 90.88 365 ILE A C 1
ATOM 2955 O O . ILE A 1 365 ? 24.442 5.622 -13.074 1.00 90.88 365 ILE A O 1
ATOM 2959 N N . ARG A 1 366 ? 26.065 5.584 -14.620 1.00 94.31 366 ARG A N 1
ATOM 2960 C CA . ARG A 1 366 ? 25.512 4.423 -15.341 1.00 94.31 366 ARG A CA 1
ATOM 2961 C C . ARG A 1 366 ? 25.842 3.116 -14.616 1.00 94.31 366 ARG A C 1
ATOM 2963 O O . ARG A 1 366 ? 26.776 3.045 -13.819 1.00 94.31 366 ARG A O 1
ATOM 2970 N N . THR A 1 367 ? 25.091 2.062 -14.930 1.00 94.75 367 THR A N 1
ATOM 2971 C CA . THR A 1 367 ? 25.279 0.718 -14.366 1.00 94.75 367 THR A CA 1
ATOM 2972 C C . THR A 1 367 ? 26.691 0.185 -14.626 1.00 94.75 367 THR A C 1
ATOM 2974 O O . THR A 1 367 ? 27.145 0.147 -15.768 1.00 94.75 367 THR A O 1
ATOM 2977 N N . LEU A 1 368 ? 27.376 -0.284 -13.580 1.00 97.56 368 LEU A N 1
ATOM 2978 C CA . LEU A 1 368 ? 28.664 -0.971 -13.691 1.00 97.56 368 LEU A CA 1
ATOM 2979 C C . LEU A 1 368 ? 28.472 -2.497 -13.631 1.00 97.56 368 LEU A C 1
ATOM 2981 O O . LEU A 1 368 ? 27.423 -2.998 -13.223 1.00 97.56 368 LEU A O 1
ATOM 2985 N N . VAL A 1 369 ? 29.515 -3.258 -13.980 1.00 98.62 369 VAL A N 1
ATOM 2986 C CA . VAL A 1 369 ? 29.524 -4.741 -13.946 1.00 98.62 369 VAL A CA 1
ATOM 2987 C C . VAL A 1 369 ? 29.009 -5.290 -12.606 1.00 98.62 369 VAL A C 1
ATOM 2989 O O . VAL A 1 369 ? 28.129 -6.149 -12.570 1.00 98.62 369 VAL A O 1
ATOM 2992 N N . LYS A 1 370 ? 29.501 -4.734 -11.490 1.00 98.06 370 LYS A N 1
ATOM 2993 C CA . LYS A 1 370 ? 29.085 -5.109 -10.127 1.00 98.06 370 LYS A CA 1
ATOM 2994 C C . LYS A 1 370 ? 27.583 -4.894 -9.876 1.00 98.06 370 LYS A C 1
ATOM 2996 O O . LYS A 1 370 ? 26.985 -5.650 -9.117 1.00 98.06 370 LYS A O 1
ATOM 3001 N N . ASP A 1 371 ? 26.977 -3.890 -10.509 1.00 96.69 371 ASP A N 1
ATOM 3002 C CA . ASP A 1 371 ? 25.584 -3.497 -10.282 1.00 96.69 371 ASP A CA 1
ATOM 3003 C C . ASP A 1 371 ? 24.648 -4.406 -11.094 1.00 96.69 371 ASP A C 1
ATOM 3005 O O . ASP A 1 371 ? 23.659 -4.912 -10.564 1.00 96.69 371 ASP A O 1
ATOM 3009 N N . ALA A 1 372 ? 25.024 -4.728 -12.338 1.00 97.81 372 ALA A N 1
ATOM 3010 C CA . ALA A 1 372 ? 24.354 -5.738 -13.160 1.00 97.81 372 ALA A CA 1
ATOM 3011 C C . ALA A 1 372 ? 24.325 -7.114 -12.462 1.00 97.81 372 ALA A C 1
ATOM 3013 O O . ALA A 1 372 ? 23.270 -7.745 -12.337 1.00 97.81 372 ALA A O 1
ATOM 3014 N N . GLN A 1 373 ? 25.466 -7.542 -11.914 1.00 98.44 373 GLN A N 1
ATOM 3015 C CA . GLN A 1 373 ? 25.577 -8.772 -11.125 1.00 98.44 373 GLN A CA 1
ATOM 3016 C C . GLN A 1 373 ? 24.763 -8.698 -9.820 1.00 98.44 373 GLN A C 1
ATOM 3018 O O . GLN A 1 373 ? 24.089 -9.667 -9.451 1.00 98.44 373 GLN A O 1
ATOM 3023 N N . ALA A 1 374 ? 24.751 -7.544 -9.142 1.00 98.12 374 ALA A N 1
ATOM 3024 C CA . ALA A 1 374 ? 23.947 -7.328 -7.942 1.00 98.12 374 ALA A CA 1
ATOM 3025 C C . ALA A 1 374 ? 22.435 -7.428 -8.215 1.00 98.12 374 ALA A C 1
ATOM 3027 O O . ALA A 1 374 ? 21.725 -7.992 -7.382 1.00 98.12 374 ALA A O 1
ATOM 3028 N N . MET A 1 375 ? 21.942 -6.977 -9.377 1.00 97.31 375 MET A N 1
ATOM 3029 C CA . MET A 1 375 ? 20.531 -7.131 -9.775 1.00 97.31 375 MET A CA 1
ATOM 3030 C C . MET A 1 375 ? 20.126 -8.591 -10.038 1.00 97.31 375 MET A C 1
ATOM 3032 O O . MET A 1 375 ? 18.994 -8.993 -9.751 1.00 97.31 375 MET A O 1
ATOM 3036 N N . VAL A 1 376 ? 21.032 -9.432 -10.547 1.00 97.81 376 VAL A N 1
ATOM 3037 C CA . VAL A 1 376 ? 20.779 -10.883 -10.626 1.00 97.81 376 VAL A CA 1
ATOM 3038 C C . VAL A 1 376 ? 20.790 -11.497 -9.222 1.00 97.81 376 VAL A C 1
ATOM 3040 O O . VAL A 1 376 ? 19.886 -12.255 -8.867 1.00 97.81 376 VAL A O 1
ATOM 3043 N N . ALA A 1 377 ? 21.757 -11.128 -8.379 1.00 97.94 377 ALA A N 1
ATOM 3044 C CA . ALA A 1 377 ? 21.858 -11.635 -7.012 1.00 97.94 377 ALA A CA 1
ATOM 3045 C C . ALA A 1 377 ? 20.676 -11.214 -6.112 1.00 97.94 377 ALA A C 1
ATOM 3047 O O . ALA A 1 377 ? 20.245 -12.001 -5.265 1.00 97.94 377 ALA A O 1
ATOM 3048 N N . SER A 1 378 ? 20.125 -10.005 -6.277 1.00 97.06 378 SER A N 1
ATOM 3049 C CA . SER A 1 378 ? 18.944 -9.546 -5.536 1.00 97.06 378 SER A CA 1
ATOM 3050 C C . SER A 1 378 ? 17.679 -10.277 -5.986 1.00 97.06 378 SER A C 1
ATOM 3052 O O . SER A 1 378 ? 16.936 -10.742 -5.122 1.00 97.06 378 SER A O 1
ATOM 3054 N N . GLN A 1 379 ? 17.478 -10.510 -7.291 1.00 96.25 379 GLN A N 1
ATOM 3055 C CA . GLN A 1 379 ? 16.384 -11.362 -7.784 1.00 96.25 379 GLN A CA 1
ATOM 3056 C C . GLN A 1 379 ? 16.409 -12.749 -7.150 1.00 96.25 379 GLN A C 1
ATOM 3058 O O . GLN A 1 379 ? 15.376 -13.213 -6.684 1.00 96.25 379 GLN A O 1
ATOM 3063 N N . GLN A 1 380 ? 17.572 -13.406 -7.065 1.00 95.69 380 GLN A N 1
ATOM 3064 C CA . GLN A 1 380 ? 17.651 -14.738 -6.448 1.00 95.69 380 GLN A CA 1
ATOM 3065 C C . GLN A 1 380 ? 17.362 -14.725 -4.936 1.00 95.69 380 GLN A C 1
ATOM 3067 O O . GLN A 1 380 ? 16.935 -15.739 -4.386 1.00 95.69 380 GLN A O 1
ATOM 3072 N N . LYS A 1 381 ? 17.552 -13.590 -4.247 1.00 96.50 381 LYS A N 1
ATOM 3073 C CA . LYS A 1 381 ? 17.097 -13.411 -2.857 1.00 96.50 381 LYS A CA 1
ATOM 3074 C C . LYS A 1 381 ? 15.579 -13.215 -2.801 1.00 96.50 381 LYS A C 1
ATOM 3076 O O . LYS A 1 381 ? 14.925 -13.883 -2.006 1.00 96.50 381 LYS A O 1
ATOM 3081 N N . ILE A 1 382 ? 15.020 -12.366 -3.667 1.00 95.69 382 ILE A N 1
ATOM 3082 C CA . ILE A 1 382 ? 13.579 -12.069 -3.721 1.00 95.69 382 ILE A CA 1
ATOM 3083 C C . ILE A 1 382 ? 12.770 -13.304 -4.147 1.00 95.69 382 ILE A C 1
ATOM 3085 O O . ILE A 1 382 ? 11.736 -13.577 -3.546 1.00 95.69 382 ILE A O 1
ATOM 3089 N N . ARG A 1 383 ? 13.269 -14.123 -5.084 1.00 96.00 383 ARG A N 1
ATOM 3090 C CA . ARG A 1 383 ? 12.631 -15.373 -5.548 1.00 96.00 383 ARG A CA 1
ATOM 3091 C C . ARG A 1 383 ? 12.382 -16.407 -4.441 1.00 96.00 383 ARG A C 1
ATOM 3093 O O . ARG A 1 383 ? 11.523 -17.263 -4.612 1.00 96.00 383 ARG A O 1
ATOM 3100 N N . LYS A 1 384 ? 13.078 -16.311 -3.298 1.00 95.62 384 LYS A N 1
ATOM 3101 C CA . LYS A 1 384 ? 12.817 -17.133 -2.098 1.00 95.62 384 LYS A CA 1
ATOM 3102 C C . LYS A 1 384 ? 11.525 -16.747 -1.366 1.00 95.62 384 LYS A C 1
ATOM 3104 O O . LYS A 1 384 ? 11.030 -17.537 -0.572 1.00 95.62 384 LYS A O 1
ATOM 3109 N N . LEU A 1 385 ? 11.019 -15.535 -1.602 1.00 91.69 385 LEU A N 1
ATOM 3110 C CA . LEU A 1 385 ? 9.814 -14.967 -0.985 1.00 91.69 385 LEU A CA 1
ATOM 3111 C C . LEU A 1 385 ? 8.686 -14.765 -2.008 1.00 91.69 385 LEU A C 1
ATOM 3113 O O . LEU A 1 385 ? 7.519 -14.948 -1.679 1.00 91.69 385 LEU A O 1
ATOM 3117 N N . VAL A 1 386 ? 9.036 -14.408 -3.248 1.00 93.81 386 VAL A N 1
ATOM 3118 C CA . VAL A 1 386 ? 8.116 -14.178 -4.369 1.00 93.81 386 VAL A CA 1
ATOM 3119 C C . VAL A 1 386 ? 8.545 -15.071 -5.542 1.00 93.81 386 VAL A C 1
ATOM 3121 O O . VAL A 1 386 ? 9.391 -14.666 -6.346 1.00 93.81 386 VAL A O 1
ATOM 3124 N N . PRO A 1 387 ? 8.025 -16.310 -5.638 1.00 91.94 387 PRO A N 1
ATOM 3125 C CA . PRO A 1 387 ? 8.376 -17.238 -6.710 1.00 91.94 387 PRO A CA 1
ATOM 3126 C C . PRO A 1 387 ? 8.169 -16.623 -8.099 1.00 91.94 387 PRO A C 1
ATOM 3128 O O . PRO A 1 387 ? 7.188 -15.927 -8.341 1.00 91.94 387 PRO A O 1
ATOM 3131 N N . GLY A 1 388 ? 9.113 -16.860 -9.012 1.00 91.81 388 GLY A N 1
ATOM 3132 C CA . GLY A 1 388 ? 9.074 -16.313 -10.375 1.00 91.81 388 GLY A CA 1
ATOM 3133 C C . GLY A 1 388 ? 9.451 -14.831 -10.516 1.00 91.81 388 GLY A C 1
ATOM 3134 O O . GLY A 1 388 ? 9.627 -14.383 -11.649 1.00 91.81 388 GLY A O 1
ATOM 3135 N N . PHE A 1 389 ? 9.646 -14.083 -9.417 1.00 96.75 389 PHE A N 1
ATOM 3136 C CA . PHE A 1 389 ? 10.000 -12.657 -9.466 1.00 96.75 389 PHE A CA 1
ATOM 3137 C C . PHE A 1 389 ? 11.160 -12.377 -10.425 1.00 96.75 389 PHE A C 1
ATOM 3139 O O . PHE A 1 389 ? 12.219 -12.999 -10.319 1.00 96.75 389 PHE A O 1
ATOM 3146 N N . THR A 1 390 ? 10.970 -11.427 -11.335 1.00 96.12 390 THR A N 1
ATOM 3147 C CA . THR A 1 390 ? 11.967 -11.019 -12.326 1.00 96.12 390 THR A CA 1
ATOM 3148 C C . THR A 1 390 ? 11.873 -9.506 -12.517 1.00 96.12 390 THR A C 1
ATOM 3150 O O . THR A 1 390 ? 10.765 -8.973 -12.533 1.00 96.12 390 THR A O 1
ATOM 3153 N N . TYR A 1 391 ? 13.008 -8.805 -12.612 1.00 97.50 391 TYR A N 1
ATOM 3154 C CA . TYR A 1 391 ? 12.994 -7.373 -12.933 1.00 97.50 391 TYR A CA 1
ATOM 3155 C C . TYR A 1 391 ? 12.648 -7.177 -14.407 1.00 97.50 391 TYR A C 1
ATOM 3157 O O . TYR A 1 391 ? 13.175 -7.880 -15.274 1.00 97.50 391 TYR A O 1
ATOM 3165 N N . ASN A 1 392 ? 11.811 -6.177 -14.661 1.00 97.31 392 ASN A N 1
ATOM 3166 C CA . ASN A 1 392 ? 11.518 -5.677 -15.992 1.00 97.31 392 ASN A CA 1
ATOM 3167 C C . ASN A 1 392 ? 12.442 -4.490 -16.286 1.00 97.31 392 ASN A C 1
ATOM 3169 O O . ASN A 1 392 ? 12.471 -3.530 -15.519 1.00 97.31 392 ASN A O 1
ATOM 3173 N N . LEU A 1 393 ? 13.189 -4.549 -17.383 1.00 98.12 393 LEU A N 1
ATOM 3174 C CA . LEU A 1 393 ? 14.195 -3.566 -17.768 1.00 98.12 393 LEU A CA 1
ATOM 3175 C C . LEU A 1 393 ? 13.709 -2.748 -18.971 1.00 98.12 393 LEU A C 1
ATOM 3177 O O . LEU A 1 393 ? 13.615 -3.260 -20.089 1.00 98.12 393 LEU A O 1
ATOM 3181 N N . GLY A 1 394 ? 13.399 -1.475 -18.737 1.00 97.88 394 GLY A N 1
ATOM 3182 C CA . GLY A 1 394 ? 13.021 -0.508 -19.761 1.00 97.88 394 GLY A CA 1
ATOM 3183 C C . GLY A 1 394 ? 14.263 0.077 -20.407 1.00 97.88 394 GLY A C 1
ATOM 3184 O O . GLY A 1 394 ? 14.956 0.872 -19.783 1.00 97.88 394 GLY A O 1
ATOM 3185 N N . PHE A 1 395 ? 14.567 -0.314 -21.644 1.00 98.38 395 PHE A N 1
ATOM 3186 C CA . PHE A 1 395 ? 15.845 0.017 -22.287 1.00 98.38 395 PHE A CA 1
ATOM 3187 C C . PHE A 1 395 ? 15.701 0.997 -23.456 1.00 98.38 395 PHE A C 1
ATOM 3189 O O . PHE A 1 395 ? 14.705 0.987 -24.183 1.00 98.38 395 PHE A O 1
ATOM 3196 N N . SER A 1 396 ? 16.741 1.808 -23.669 1.00 98.19 396 SER A N 1
ATOM 3197 C CA . SER A 1 396 ? 16.916 2.666 -24.851 1.00 98.19 396 SER A CA 1
ATOM 3198 C C . SER A 1 396 ? 18.204 2.286 -25.590 1.00 98.19 396 SER A C 1
ATOM 3200 O O . SER A 1 396 ? 19.283 2.794 -25.281 1.00 98.19 396 SER A O 1
ATOM 3202 N N . GLY A 1 397 ? 18.112 1.384 -26.573 1.00 98.12 397 GLY A N 1
ATOM 3203 C CA . GLY A 1 397 ? 19.278 0.798 -27.256 1.00 98.12 397 GLY A CA 1
ATOM 3204 C C . GLY A 1 397 ? 20.211 1.810 -27.937 1.00 98.12 397 GLY A C 1
ATOM 3205 O O . GLY A 1 397 ? 21.405 1.562 -28.067 1.00 98.12 397 GLY A O 1
ATOM 3206 N N . GLY A 1 398 ? 19.715 2.997 -28.298 1.00 97.56 398 GLY A N 1
ATOM 3207 C CA . GLY A 1 398 ? 20.507 4.080 -28.889 1.00 97.56 398 GLY A CA 1
ATOM 3208 C C . GLY A 1 398 ? 21.502 4.755 -27.937 1.00 97.56 398 GLY A C 1
ATOM 3209 O O . GLY A 1 398 ? 22.275 5.596 -28.396 1.00 97.56 398 GLY A O 1
ATOM 3210 N N . TYR A 1 399 ? 21.492 4.396 -26.649 1.00 97.75 399 TYR A N 1
ATOM 3211 C CA . TYR A 1 399 ? 22.502 4.781 -25.655 1.00 97.75 399 TYR A CA 1
ATOM 3212 C C . TYR A 1 399 ? 23.366 3.603 -25.171 1.00 97.75 399 TYR A C 1
ATOM 3214 O O . TYR A 1 399 ? 24.151 3.742 -24.228 1.00 97.75 399 TYR A O 1
ATOM 3222 N N . TYR A 1 400 ? 23.256 2.433 -25.804 1.00 98.06 400 TYR A N 1
ATOM 3223 C CA . TYR A 1 400 ? 24.165 1.324 -25.541 1.00 98.06 400 TYR A CA 1
ATOM 3224 C C . TYR A 1 400 ? 25.614 1.749 -25.823 1.00 98.06 400 TYR A C 1
ATOM 3226 O O . TYR A 1 400 ? 25.909 2.322 -26.872 1.00 98.06 400 TYR A O 1
ATOM 3234 N N . MET A 1 401 ? 26.521 1.472 -24.884 1.00 96.81 401 MET A N 1
ATOM 3235 C CA . MET A 1 401 ? 27.959 1.742 -24.987 1.00 96.81 401 MET A CA 1
ATOM 3236 C C . MET A 1 401 ? 28.362 3.231 -25.058 1.00 96.81 401 MET A C 1
ATOM 3238 O O . MET A 1 401 ? 29.515 3.532 -25.366 1.00 96.81 401 MET A O 1
ATOM 3242 N N . THR A 1 402 ? 27.478 4.180 -24.722 1.00 95.44 402 THR A N 1
ATOM 3243 C CA . THR A 1 402 ? 27.812 5.623 -24.749 1.00 95.44 402 THR A CA 1
ATOM 3244 C C . THR A 1 402 ? 28.534 6.140 -23.497 1.00 95.44 402 THR A C 1
ATOM 3246 O O . THR A 1 402 ? 28.906 7.311 -23.457 1.00 95.44 402 THR A O 1
ATOM 3249 N N . GLY A 1 403 ? 28.709 5.306 -22.467 1.00 94.06 403 GLY A N 1
ATOM 3250 C CA . GLY A 1 403 ? 29.422 5.658 -21.231 1.00 94.06 403 GLY A CA 1
ATOM 3251 C C . GLY A 1 403 ? 30.952 5.601 -21.343 1.00 94.06 403 GLY A C 1
ATOM 3252 O O . GLY A 1 403 ? 31.519 5.389 -22.418 1.00 94.06 403 GLY A O 1
ATOM 3253 N N . ASN A 1 404 ? 31.637 5.749 -20.207 1.00 96.69 404 ASN A N 1
ATOM 3254 C CA . ASN A 1 404 ? 33.080 5.510 -20.090 1.00 96.69 404 ASN A CA 1
ATOM 3255 C C . ASN A 1 404 ? 33.432 4.004 -20.189 1.00 96.69 404 ASN A C 1
ATOM 3257 O O . ASN A 1 404 ? 32.552 3.152 -20.277 1.00 96.69 404 ASN A O 1
ATOM 3261 N N . LYS A 1 405 ? 34.725 3.642 -20.157 1.00 97.62 405 LYS A N 1
ATOM 3262 C CA . LYS A 1 405 ? 35.183 2.243 -20.324 1.00 97.62 405 LYS A CA 1
ATOM 3263 C C . LYS A 1 405 ? 34.578 1.245 -19.321 1.00 97.62 405 LYS A C 1
ATOM 3265 O O . LYS A 1 405 ? 34.340 0.097 -19.696 1.00 97.62 405 LYS A O 1
ATOM 3270 N N . GLU A 1 406 ? 34.355 1.660 -18.076 1.00 97.94 406 GLU A N 1
ATOM 3271 C CA . GLU A 1 406 ? 33.795 0.825 -17.003 1.00 97.94 406 GLU A CA 1
ATOM 3272 C C . GLU A 1 406 ? 32.276 0.684 -17.154 1.00 97.94 406 GLU A C 1
ATOM 3274 O O . GLU A 1 406 ? 31.734 -0.413 -17.035 1.00 97.94 406 GLU A O 1
ATOM 3279 N N . GLU A 1 407 ? 31.597 1.771 -17.519 1.00 97.69 407 GLU A N 1
ATOM 3280 C CA . GLU A 1 407 ? 30.158 1.785 -17.814 1.00 97.69 407 GLU A CA 1
ATOM 3281 C C . GLU A 1 407 ? 29.836 0.969 -19.071 1.00 97.69 407 GLU A C 1
ATOM 3283 O O . GLU A 1 407 ? 28.906 0.174 -19.072 1.00 97.69 407 GLU A O 1
ATOM 3288 N N . GLN A 1 408 ? 30.663 1.057 -20.116 1.00 98.19 408 GLN A N 1
ATOM 3289 C CA . GLN A 1 408 ? 30.574 0.184 -21.291 1.00 98.19 408 GLN A CA 1
ATOM 3290 C C . GLN A 1 408 ? 30.782 -1.298 -20.935 1.00 98.19 408 GLN A C 1
ATOM 3292 O O . GLN A 1 408 ? 30.239 -2.178 -21.603 1.00 98.19 408 GLN A O 1
ATOM 3297 N N . ALA A 1 409 ? 31.583 -1.609 -19.909 1.00 98.62 409 ALA A N 1
ATOM 3298 C CA . ALA A 1 409 ? 31.692 -2.976 -19.406 1.00 98.62 409 ALA A CA 1
ATOM 3299 C C . ALA A 1 409 ? 30.414 -3.406 -18.667 1.00 98.62 409 ALA A C 1
ATOM 3301 O O . ALA A 1 409 ? 29.977 -4.538 -18.853 1.00 98.62 409 ALA A O 1
ATOM 3302 N N . GLY A 1 410 ? 29.779 -2.502 -17.913 1.00 98.44 410 GLY A N 1
ATOM 3303 C CA . GLY A 1 410 ? 28.455 -2.716 -17.321 1.00 98.44 410 GLY A CA 1
ATOM 3304 C C . GLY A 1 410 ? 27.353 -2.933 -18.363 1.00 98.44 410 GLY A C 1
ATOM 3305 O O . GLY A 1 410 ? 26.603 -3.899 -18.253 1.00 98.44 410 GLY A O 1
ATOM 3306 N N . ASP A 1 411 ? 27.315 -2.121 -19.423 1.00 98.38 411 ASP A N 1
ATOM 3307 C CA . ASP A 1 411 ? 26.390 -2.279 -20.553 1.00 98.38 411 ASP A CA 1
ATOM 3308 C C . ASP A 1 411 ? 26.543 -3.671 -21.207 1.00 98.38 411 ASP A C 1
ATOM 3310 O O . ASP A 1 411 ? 25.553 -4.356 -21.477 1.00 98.38 411 ASP A O 1
ATOM 3314 N N . ARG A 1 412 ? 27.785 -4.137 -21.425 1.00 98.69 412 ARG A N 1
ATOM 3315 C CA . ARG A 1 412 ? 28.062 -5.497 -21.933 1.00 98.69 412 ARG A CA 1
ATOM 3316 C C . ARG A 1 412 ? 27.637 -6.594 -20.957 1.00 98.69 412 ARG A C 1
ATOM 3318 O O . ARG A 1 412 ? 27.066 -7.586 -21.401 1.00 98.69 412 ARG A O 1
ATOM 3325 N N . GLU A 1 413 ? 27.881 -6.418 -19.660 1.00 98.69 413 GLU A N 1
ATOM 3326 C CA . GLU A 1 413 ? 27.481 -7.378 -18.623 1.00 98.69 413 GLU A CA 1
ATOM 3327 C C . GLU A 1 413 ? 25.951 -7.507 -18.536 1.00 98.69 413 GLU A C 1
ATOM 3329 O O . GLU A 1 413 ? 25.432 -8.619 -18.462 1.00 98.69 413 GLU A O 1
ATOM 3334 N N . LEU A 1 414 ? 25.206 -6.399 -18.632 1.00 98.31 414 LEU A N 1
ATOM 3335 C CA . LEU A 1 414 ? 23.738 -6.414 -18.686 1.00 98.31 414 LEU A CA 1
ATOM 3336 C C . LEU A 1 414 ? 23.208 -7.242 -19.862 1.00 98.31 414 LEU A C 1
ATOM 3338 O O . LEU A 1 414 ? 22.304 -8.058 -19.678 1.00 98.31 414 LEU A O 1
ATOM 3342 N N . VAL A 1 415 ? 23.789 -7.071 -21.053 1.00 98.50 415 VAL A N 1
ATOM 3343 C CA . VAL A 1 415 ? 23.427 -7.858 -22.243 1.00 98.50 415 VAL A CA 1
ATOM 3344 C C . VAL A 1 415 ? 23.830 -9.329 -22.080 1.00 98.50 415 VAL A C 1
ATOM 3346 O O . VAL A 1 415 ? 23.039 -10.218 -22.389 1.00 98.50 415 VAL A O 1
ATOM 3349 N N . ALA A 1 416 ? 25.010 -9.624 -21.527 1.00 98.56 416 ALA A N 1
ATOM 3350 C CA . ALA A 1 416 ? 25.437 -10.999 -21.246 1.00 98.56 416 ALA A CA 1
ATOM 3351 C C . ALA A 1 416 ? 24.515 -11.711 -20.230 1.00 98.56 416 ALA A C 1
ATOM 3353 O O . ALA A 1 416 ? 24.258 -12.914 -20.341 1.00 98.56 416 ALA A O 1
ATOM 3354 N N . LEU A 1 417 ? 23.970 -10.960 -19.270 1.00 98.44 417 LEU A N 1
ATOM 3355 C CA . LEU A 1 417 ? 23.016 -11.430 -18.266 1.00 98.44 417 LEU A CA 1
ATOM 3356 C C . LEU A 1 417 ? 21.545 -11.329 -18.716 1.00 98.44 417 LEU A C 1
ATOM 3358 O O . LEU A 1 417 ? 20.666 -11.701 -17.937 1.00 98.44 417 LEU A O 1
ATOM 3362 N N . ALA A 1 418 ? 21.248 -10.898 -19.951 1.00 98.06 418 ALA A N 1
ATOM 3363 C CA . ALA A 1 418 ? 19.896 -10.538 -20.400 1.00 98.06 418 ALA A CA 1
ATOM 3364 C C . ALA A 1 418 ? 18.827 -11.613 -20.149 1.00 98.06 418 ALA A C 1
ATOM 3366 O O . ALA A 1 418 ? 17.702 -11.274 -19.792 1.00 98.06 418 ALA A O 1
ATOM 3367 N N . LYS A 1 419 ? 19.193 -12.901 -20.247 1.00 97.50 419 LYS A N 1
ATOM 3368 C CA . LYS A 1 419 ? 18.330 -14.066 -19.957 1.00 97.50 419 LYS A CA 1
ATOM 3369 C C . LYS A 1 419 ? 17.777 -14.134 -18.523 1.00 97.50 419 LYS A C 1
ATOM 3371 O O . LYS A 1 419 ? 16.909 -14.956 -18.247 1.00 97.50 419 LYS A O 1
ATOM 3376 N N . HIS A 1 420 ? 18.323 -13.350 -17.592 1.00 97.38 420 HIS A N 1
ATOM 3377 C CA . HIS A 1 420 ? 17.896 -13.304 -16.191 1.00 97.38 420 HIS A CA 1
ATOM 3378 C C . HIS A 1 420 ? 16.843 -12.227 -15.906 1.00 97.38 420 HIS A C 1
ATOM 3380 O O . HIS A 1 420 ? 16.373 -12.155 -14.769 1.00 97.38 420 HIS A O 1
ATOM 3386 N N . PHE A 1 421 ? 16.489 -11.432 -16.917 1.00 97.81 421 PHE A N 1
ATOM 3387 C CA . PHE A 1 421 ? 15.575 -10.299 -16.856 1.00 97.81 421 PHE A CA 1
ATOM 3388 C C . PHE A 1 421 ? 14.481 -10.430 -17.924 1.00 97.81 421 PHE A C 1
ATOM 3390 O O . PHE A 1 421 ? 14.634 -11.169 -18.898 1.00 97.81 421 PHE A O 1
ATOM 3397 N N . LEU A 1 422 ? 13.403 -9.669 -17.761 1.00 97.56 422 LEU A N 1
ATOM 3398 C CA . LEU A 1 422 ? 12.480 -9.342 -18.846 1.00 97.56 422 LEU A CA 1
ATOM 3399 C C . LEU A 1 422 ? 12.770 -7.916 -19.312 1.00 97.56 422 LEU A C 1
ATOM 3401 O O . LEU A 1 422 ? 13.170 -7.076 -18.512 1.00 97.56 422 LEU A O 1
ATOM 3405 N N . TRP A 1 423 ? 12.576 -7.633 -20.594 1.00 98.44 423 TRP A N 1
ATOM 3406 C CA . TRP A 1 423 ? 12.925 -6.349 -21.202 1.00 98.44 423 TRP A CA 1
ATO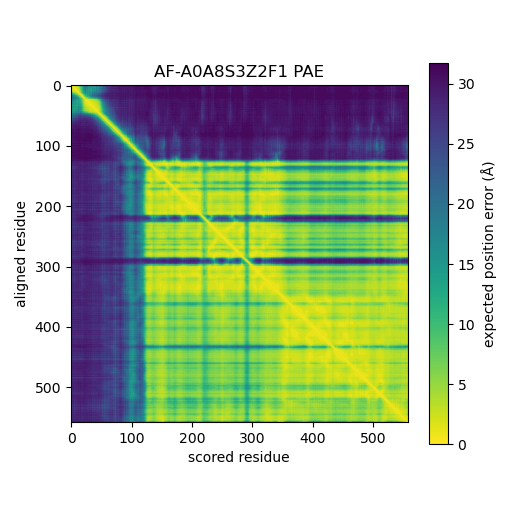M 3407 C C . TRP A 1 423 ? 11.699 -5.723 -21.858 1.00 98.44 423 TRP A C 1
ATOM 3409 O O . TRP A 1 423 ? 10.959 -6.407 -22.560 1.00 98.44 423 TRP A O 1
ATOM 3419 N N . PHE A 1 424 ? 11.471 -4.427 -21.663 1.00 98.19 424 PHE A N 1
ATOM 3420 C CA . PHE A 1 424 ? 10.391 -3.705 -22.337 1.00 98.19 424 PHE A CA 1
ATOM 3421 C C . PHE A 1 424 ? 10.922 -2.481 -23.073 1.00 98.19 424 PHE A C 1
ATOM 3423 O O . PHE A 1 424 ? 11.967 -1.915 -22.748 1.00 98.19 424 PHE A O 1
ATOM 3430 N N . ASN A 1 425 ? 10.198 -2.084 -24.112 1.00 96.75 425 ASN A N 1
ATOM 3431 C CA . ASN A 1 425 ? 10.614 -0.991 -24.974 1.00 96.75 425 ASN A CA 1
ATOM 3432 C C . ASN A 1 425 ? 10.484 0.348 -24.225 1.00 96.75 425 ASN A C 1
ATOM 3434 O O . ASN A 1 425 ? 9.401 0.658 -23.736 1.00 96.75 425 ASN A O 1
ATOM 3438 N N . HIS A 1 426 ? 11.556 1.144 -24.167 1.00 97.00 426 HIS A N 1
ATOM 3439 C CA . HIS A 1 426 ? 11.544 2.501 -23.602 1.00 97.00 426 HIS A CA 1
ATOM 3440 C C . HIS A 1 426 ? 11.912 3.581 -24.644 1.00 97.00 426 HIS A C 1
ATOM 3442 O O . HIS A 1 426 ? 12.423 4.645 -24.309 1.00 97.00 426 HIS A O 1
ATOM 3448 N N . LEU A 1 427 ? 11.607 3.305 -25.924 1.00 96.25 427 LEU A N 1
ATOM 3449 C CA . LEU A 1 427 ? 12.030 4.025 -27.138 1.00 96.25 427 LEU A CA 1
ATOM 3450 C C . LEU A 1 427 ? 13.541 4.005 -27.395 1.00 96.25 427 LEU A C 1
ATOM 3452 O O . LEU A 1 427 ? 14.360 4.156 -26.499 1.00 96.25 427 LEU A O 1
ATOM 3456 N N . TYR A 1 428 ? 13.928 3.902 -28.668 1.00 97.06 428 TYR A N 1
ATOM 3457 C CA . TYR A 1 428 ? 15.335 3.751 -29.048 1.00 97.06 428 TYR A CA 1
ATOM 3458 C C . TYR A 1 428 ? 16.262 4.877 -28.549 1.00 97.06 428 TYR A C 1
ATOM 3460 O O . TYR A 1 428 ? 17.396 4.589 -28.174 1.00 97.06 428 TYR A O 1
ATOM 3468 N N . ARG A 1 429 ? 15.818 6.144 -28.519 1.00 94.94 429 ARG A N 1
ATOM 3469 C CA . ARG A 1 429 ? 16.634 7.290 -28.064 1.00 94.94 429 ARG A CA 1
ATOM 3470 C C . ARG A 1 429 ? 16.028 8.059 -26.887 1.00 94.94 429 ARG A C 1
ATOM 3472 O O . ARG A 1 429 ? 16.297 9.252 -26.767 1.00 94.94 429 ARG A O 1
ATOM 3479 N N . HIS A 1 430 ? 15.239 7.407 -26.027 1.00 94.25 430 HIS A N 1
ATOM 3480 C CA . HIS A 1 430 ? 14.631 8.057 -24.854 1.00 94.25 430 HIS A CA 1
ATOM 3481 C C . HIS A 1 430 ? 13.913 9.388 -25.227 1.00 94.25 430 HIS A C 1
ATOM 3483 O O . HIS A 1 430 ? 14.066 10.445 -24.606 1.00 94.25 430 HIS A O 1
ATOM 3489 N N . ASP A 1 431 ? 13.187 9.367 -26.349 1.00 87.69 431 ASP A N 1
ATOM 3490 C CA . ASP A 1 431 ? 12.640 10.567 -26.983 1.00 87.69 431 ASP A CA 1
ATOM 3491 C C . ASP A 1 431 ? 11.473 11.190 -26.194 1.00 87.69 431 ASP A C 1
ATOM 3493 O O . ASP A 1 431 ? 10.549 10.500 -25.759 1.00 87.69 431 ASP A O 1
ATOM 3497 N N . ARG A 1 432 ? 11.425 12.529 -26.115 1.00 84.12 432 ARG A N 1
ATOM 3498 C CA . ARG A 1 432 ? 10.224 13.247 -25.652 1.00 84.12 432 ARG A CA 1
ATOM 3499 C C . ARG A 1 432 ? 9.153 13.251 -26.744 1.00 84.12 432 ARG A C 1
ATOM 3501 O O . ARG A 1 432 ? 9.236 14.005 -27.711 1.00 84.12 432 ARG A O 1
ATOM 3508 N N . LEU A 1 433 ? 8.122 12.432 -26.551 1.00 82.69 433 LEU A N 1
ATOM 3509 C CA . LEU A 1 433 ? 7.098 12.111 -27.552 1.00 82.69 433 LEU A CA 1
ATOM 3510 C C . LEU A 1 433 ? 6.197 13.267 -28.022 1.00 82.69 433 LEU A C 1
ATOM 3512 O O . LEU A 1 433 ? 5.623 13.169 -29.105 1.00 82.69 433 LEU A O 1
ATOM 3516 N N . LEU A 1 434 ? 6.060 14.346 -27.244 1.00 69.62 434 LEU A N 1
ATOM 3517 C CA . LEU A 1 434 ? 4.966 15.330 -27.370 1.00 69.62 434 LEU A CA 1
ATOM 3518 C C . LEU A 1 434 ? 4.900 16.136 -28.687 1.00 69.62 434 LEU A C 1
ATOM 3520 O O . LEU A 1 434 ? 3.946 16.880 -28.885 1.00 69.62 434 LEU A O 1
ATOM 3524 N N . ASN A 1 435 ? 5.855 15.968 -29.606 1.00 74.69 435 ASN A N 1
ATOM 3525 C CA . ASN A 1 435 ? 5.830 16.576 -30.945 1.00 74.69 435 ASN A CA 1
ATOM 3526 C C . ASN A 1 435 ? 5.939 15.553 -32.094 1.00 74.69 435 ASN A C 1
ATOM 3528 O O . ASN A 1 435 ? 6.114 15.937 -33.251 1.00 74.69 435 ASN A O 1
ATOM 3532 N N . TYR A 1 436 ? 5.892 14.247 -31.815 1.00 85.75 436 TYR A N 1
ATOM 3533 C CA . TYR A 1 436 ? 6.111 13.215 -32.833 1.00 85.75 436 TYR A CA 1
ATOM 3534 C C . TYR A 1 436 ? 4.803 12.832 -33.543 1.00 85.75 436 TYR A C 1
ATOM 3536 O O . TYR A 1 436 ? 3.713 12.847 -32.972 1.00 85.75 436 TYR A O 1
ATOM 3544 N N . ASN A 1 437 ? 4.896 12.482 -34.828 1.00 89.62 437 ASN A N 1
ATOM 3545 C CA . ASN A 1 437 ? 3.801 11.805 -35.522 1.00 89.62 437 ASN A CA 1
ATOM 3546 C C . ASN A 1 437 ? 3.874 10.290 -35.263 1.00 89.62 437 ASN A C 1
ATOM 3548 O O . ASN A 1 437 ? 4.945 9.764 -34.953 1.00 89.62 437 ASN A O 1
ATOM 3552 N N . SER A 1 438 ? 2.756 9.578 -35.418 1.00 89.69 438 SER A N 1
ATOM 3553 C CA . SER A 1 438 ? 2.663 8.141 -35.114 1.00 89.69 438 SER A CA 1
ATOM 3554 C C . SER A 1 438 ? 3.692 7.312 -35.906 1.00 89.69 438 SER A C 1
ATOM 3556 O O . SER A 1 438 ? 4.199 6.308 -35.414 1.00 89.69 438 SER A O 1
ATOM 3558 N N . SER A 1 439 ? 4.103 7.767 -37.099 1.00 93.00 439 SER A N 1
ATOM 3559 C CA . SER A 1 439 ? 5.160 7.112 -37.883 1.00 93.00 439 SER A CA 1
ATOM 3560 C C . SER A 1 439 ? 6.554 7.229 -37.255 1.00 93.00 439 SER A C 1
ATOM 3562 O O . SER A 1 439 ? 7.288 6.245 -37.238 1.00 93.00 439 SER A O 1
ATOM 3564 N N . ARG A 1 440 ? 6.925 8.398 -36.717 1.00 93.88 440 ARG A N 1
ATOM 3565 C CA . ARG A 1 440 ? 8.202 8.604 -36.011 1.00 93.88 440 ARG A CA 1
ATOM 3566 C C . ARG A 1 440 ? 8.239 7.848 -34.681 1.00 93.88 440 ARG A C 1
ATOM 3568 O O . ARG A 1 440 ? 9.294 7.347 -34.309 1.00 93.88 440 ARG A O 1
ATOM 3575 N N . ILE A 1 441 ? 7.093 7.728 -34.003 1.00 95.31 441 ILE A N 1
ATOM 3576 C CA . ILE A 1 441 ? 6.959 6.904 -32.791 1.00 95.31 441 ILE A CA 1
ATOM 3577 C C . ILE A 1 441 ? 7.197 5.428 -33.130 1.00 95.31 441 ILE A C 1
ATOM 3579 O O . ILE A 1 441 ? 8.066 4.818 -32.514 1.00 95.31 441 ILE A O 1
ATOM 3583 N N . ARG A 1 442 ? 6.529 4.879 -34.160 1.00 95.56 442 ARG A N 1
ATOM 3584 C CA . ARG A 1 442 ? 6.785 3.502 -34.634 1.00 95.56 442 ARG A CA 1
ATOM 3585 C C . ARG A 1 442 ? 8.255 3.279 -34.986 1.00 95.56 442 ARG A C 1
ATOM 3587 O O . ARG A 1 442 ? 8.867 2.399 -34.408 1.00 95.56 442 ARG A O 1
ATOM 3594 N N . GLN A 1 443 ? 8.881 4.157 -35.773 1.00 95.75 443 GLN A N 1
ATOM 3595 C CA . GLN A 1 443 ? 10.317 4.043 -36.088 1.00 95.75 443 GLN A CA 1
ATOM 3596 C C . GLN A 1 443 ? 11.232 4.013 -34.846 1.00 95.75 443 GLN A C 1
ATOM 3598 O O . GLN A 1 443 ? 12.293 3.389 -34.885 1.00 95.75 443 GLN A O 1
ATOM 3603 N N . ALA A 1 444 ? 10.862 4.690 -33.754 1.00 95.81 444 ALA A N 1
ATOM 3604 C CA . ALA A 1 444 ? 11.601 4.647 -32.490 1.00 95.81 444 ALA A CA 1
ATOM 3605 C C . ALA A 1 444 ? 11.311 3.378 -31.664 1.00 95.81 444 ALA A C 1
ATOM 3607 O O . ALA A 1 444 ? 12.189 2.929 -30.927 1.00 95.81 444 ALA A O 1
ATOM 3608 N N . ILE A 1 445 ? 10.120 2.788 -31.803 1.00 96.19 445 ILE A N 1
ATOM 3609 C CA . ILE A 1 445 ? 9.761 1.473 -31.254 1.00 96.19 445 ILE A CA 1
ATOM 3610 C C . ILE A 1 445 ? 10.517 0.375 -32.018 1.00 96.19 445 ILE A C 1
ATOM 3612 O O . ILE A 1 445 ? 11.247 -0.394 -31.395 1.00 96.19 445 ILE A O 1
ATOM 3616 N N . ASP A 1 446 ? 10.411 0.361 -33.348 1.00 97.06 446 ASP A N 1
ATOM 3617 C CA . ASP A 1 446 ? 10.957 -0.655 -34.257 1.00 97.06 446 ASP A CA 1
ATOM 3618 C C . ASP A 1 446 ? 12.481 -0.773 -34.135 1.00 97.06 446 ASP A C 1
ATOM 3620 O O . ASP A 1 446 ? 13.004 -1.874 -33.990 1.00 97.06 446 ASP A O 1
ATOM 3624 N N . LYS A 1 447 ? 13.209 0.354 -34.085 1.00 98.00 447 LYS A N 1
ATOM 3625 C CA . LYS A 1 447 ? 14.670 0.355 -33.859 1.00 98.00 447 LYS A CA 1
ATOM 3626 C C . LYS A 1 447 ? 15.072 -0.259 -32.517 1.00 98.00 447 LYS A C 1
ATOM 3628 O O . LYS A 1 447 ? 16.125 -0.878 -32.413 1.00 98.00 447 LYS A O 1
ATOM 3633 N N . ASN A 1 448 ? 14.243 -0.094 -31.490 1.00 97.56 448 ASN A N 1
ATOM 3634 C CA . ASN A 1 448 ? 14.506 -0.664 -30.173 1.00 97.56 448 ASN A CA 1
ATOM 3635 C C . ASN A 1 448 ? 14.163 -2.167 -30.133 1.00 97.56 448 ASN A C 1
ATOM 3637 O O . ASN A 1 448 ? 14.853 -2.938 -29.472 1.00 97.56 448 ASN A O 1
ATOM 3641 N N . ILE A 1 449 ? 13.150 -2.602 -30.895 1.00 97.00 449 ILE A N 1
ATOM 3642 C CA . ILE A 1 449 ? 12.857 -4.027 -31.129 1.00 97.00 449 ILE A CA 1
ATOM 3643 C C . ILE A 1 449 ? 13.998 -4.685 -31.916 1.00 97.00 449 ILE A C 1
ATOM 3645 O O . ILE A 1 449 ? 14.448 -5.761 -31.532 1.00 97.00 449 ILE A O 1
ATOM 3649 N N . GLN A 1 450 ? 14.514 -4.031 -32.960 1.00 98.31 450 GLN A N 1
ATOM 3650 C CA . GLN A 1 450 ? 15.674 -4.502 -33.722 1.00 98.31 450 GLN A CA 1
ATOM 3651 C C . GLN A 1 450 ? 16.898 -4.680 -32.809 1.00 98.31 450 GLN A C 1
ATOM 3653 O O . GLN A 1 450 ? 17.490 -5.756 -32.795 1.00 98.31 450 GLN A O 1
ATOM 3658 N N . PHE A 1 451 ? 17.217 -3.683 -31.975 1.00 98.44 451 PHE A N 1
ATOM 3659 C CA . PHE A 1 451 ? 18.283 -3.796 -30.974 1.00 98.44 451 PHE A CA 1
ATOM 3660 C C . PHE A 1 451 ? 18.074 -5.007 -30.043 1.00 98.44 451 PHE A C 1
ATOM 3662 O O . PHE A 1 451 ? 19.001 -5.780 -29.804 1.00 98.44 451 PHE A O 1
ATOM 3669 N N . ALA A 1 452 ? 16.848 -5.226 -29.554 1.00 98.19 452 ALA A N 1
ATOM 3670 C CA . ALA A 1 452 ? 16.534 -6.389 -28.723 1.00 98.19 452 ALA A CA 1
ATOM 3671 C C . ALA A 1 452 ? 16.707 -7.729 -29.457 1.00 98.19 452 ALA A C 1
ATOM 3673 O O . ALA A 1 452 ? 17.145 -8.699 -28.842 1.00 98.19 452 ALA A O 1
ATOM 3674 N N . GLN A 1 453 ? 16.404 -7.795 -30.756 1.00 97.88 453 GLN A N 1
ATOM 3675 C CA . GLN A 1 453 ? 16.619 -8.988 -31.581 1.00 97.88 453 GLN A CA 1
ATOM 3676 C C . GLN A 1 453 ? 18.114 -9.262 -31.800 1.00 97.88 453 GLN A C 1
ATOM 3678 O O . GLN A 1 453 ? 18.570 -10.382 -31.569 1.00 97.88 453 GLN A O 1
ATOM 3683 N N . GLU A 1 454 ? 18.885 -8.238 -32.177 1.00 98.25 454 GLU A N 1
ATOM 3684 C CA . GLU A 1 454 ? 20.338 -8.314 -32.390 1.00 98.25 454 GLU A CA 1
ATOM 3685 C C . GLU A 1 454 ? 21.076 -8.761 -31.116 1.00 98.25 454 GLU A C 1
ATOM 3687 O O . GLU A 1 454 ? 21.933 -9.647 -31.162 1.00 98.25 454 GLU A O 1
ATOM 3692 N N . HIS A 1 455 ? 20.679 -8.220 -29.959 1.00 98.12 455 HIS A N 1
ATOM 3693 C CA . HIS A 1 455 ? 21.248 -8.547 -28.649 1.00 98.12 455 HIS A CA 1
ATOM 3694 C C . HIS A 1 455 ? 20.543 -9.701 -27.907 1.00 98.12 455 HIS A C 1
ATOM 3696 O O . HIS A 1 455 ? 20.947 -10.045 -26.796 1.00 98.12 455 HIS A O 1
ATOM 3702 N N . LYS A 1 456 ? 19.535 -10.343 -28.518 1.00 98.00 456 LYS A N 1
ATOM 3703 C CA . LYS A 1 456 ? 18.782 -11.499 -27.980 1.00 98.00 456 LYS A CA 1
ATOM 3704 C C . LYS A 1 456 ? 18.159 -11.255 -26.592 1.00 98.00 456 LYS A C 1
ATOM 3706 O O . LYS A 1 456 ? 18.172 -12.137 -25.731 1.00 98.00 456 LYS A O 1
ATOM 3711 N N . LEU A 1 457 ? 17.608 -10.062 -26.376 1.00 98.25 457 LEU A N 1
ATOM 3712 C CA . LEU A 1 457 ? 16.963 -9.667 -25.120 1.00 98.25 457 LEU A CA 1
ATOM 3713 C C . LEU A 1 457 ? 15.571 -10.329 -24.985 1.00 98.25 457 LEU A C 1
ATOM 3715 O O . LEU A 1 457 ? 14.758 -10.207 -25.905 1.00 98.25 457 LEU A O 1
ATOM 3719 N N . PRO A 1 458 ? 15.246 -11.008 -23.864 1.00 97.62 458 PRO A N 1
ATOM 3720 C CA . PRO A 1 458 ? 13.909 -11.565 -23.639 1.00 97.62 458 PRO A CA 1
ATOM 3721 C C . PRO A 1 458 ? 12.850 -10.469 -23.444 1.00 97.62 458 PRO A C 1
ATOM 3723 O O . PRO A 1 458 ? 12.724 -9.888 -22.366 1.00 97.62 458 PRO A O 1
ATOM 3726 N N . MET A 1 459 ? 12.074 -10.185 -24.490 1.00 95.94 459 MET A N 1
ATOM 3727 C CA . MET A 1 459 ? 11.064 -9.126 -24.463 1.00 95.94 459 MET A CA 1
ATOM 3728 C C . MET A 1 459 ? 9.791 -9.523 -23.698 1.00 95.94 459 MET A C 1
ATOM 3730 O O . MET A 1 459 ? 9.228 -10.599 -23.906 1.00 95.94 459 MET A O 1
ATOM 3734 N N . ALA A 1 460 ? 9.284 -8.604 -22.878 1.00 93.38 460 ALA A N 1
ATOM 3735 C CA . ALA A 1 460 ? 7.932 -8.623 -22.335 1.00 93.38 460 ALA A CA 1
ATOM 3736 C C . ALA A 1 460 ? 6.942 -8.209 -23.438 1.00 93.38 460 ALA A C 1
ATOM 3738 O O . ALA A 1 460 ? 6.652 -7.027 -23.632 1.00 93.38 460 ALA A O 1
ATOM 3739 N N . TYR A 1 461 ? 6.463 -9.189 -24.209 1.00 85.81 461 TYR A N 1
ATOM 3740 C CA . TYR A 1 461 ? 5.521 -8.959 -25.308 1.00 85.81 461 TYR A CA 1
ATOM 3741 C C . TYR A 1 461 ? 4.275 -8.194 -24.845 1.00 85.81 461 TYR A C 1
ATOM 3743 O O . TYR A 1 461 ? 3.690 -8.502 -23.810 1.00 85.81 461 TYR A O 1
ATOM 3751 N N . GLY A 1 462 ? 3.871 -7.194 -25.630 1.00 93.69 462 GLY A N 1
ATOM 3752 C CA . GLY A 1 462 ? 2.694 -6.375 -25.349 1.00 93.69 462 GLY A CA 1
ATOM 3753 C C . GLY A 1 462 ? 2.866 -5.316 -24.254 1.00 93.69 462 GLY A C 1
ATOM 3754 O O . GLY A 1 462 ? 1.956 -4.502 -24.111 1.00 93.69 462 GLY A O 1
ATOM 3755 N N . TYR A 1 463 ? 3.995 -5.270 -23.531 1.00 96.81 463 TYR A N 1
ATOM 3756 C CA . TYR A 1 463 ? 4.259 -4.260 -22.499 1.00 96.81 463 TYR A CA 1
ATOM 3757 C C . TYR A 1 463 ? 5.264 -3.198 -22.958 1.00 96.81 463 TYR A C 1
ATOM 3759 O O . TYR A 1 463 ? 6.330 -3.500 -23.501 1.00 96.81 463 TYR A O 1
ATOM 3767 N N . MET A 1 464 ? 4.936 -1.932 -22.708 1.00 95.38 464 MET A N 1
ATOM 3768 C CA . MET A 1 464 ? 5.799 -0.786 -22.982 1.00 95.38 464 MET A CA 1
ATOM 3769 C C . MET A 1 464 ? 5.497 0.342 -21.993 1.00 95.38 464 MET A C 1
ATOM 3771 O O . MET A 1 464 ? 4.345 0.553 -21.639 1.00 95.38 464 MET A O 1
ATOM 3775 N N . VAL A 1 465 ? 6.515 1.111 -21.605 1.00 95.44 465 VAL A N 1
ATOM 3776 C CA . VAL A 1 465 ? 6.357 2.394 -20.902 1.00 95.44 465 VAL A CA 1
ATOM 3777 C C . VAL A 1 465 ? 7.165 3.430 -21.683 1.00 95.44 465 VAL A C 1
ATOM 3779 O O . VAL A 1 465 ? 8.312 3.140 -22.020 1.00 95.44 465 VAL A O 1
ATOM 3782 N N . PRO A 1 466 ? 6.625 4.613 -22.021 1.00 94.12 466 PRO A N 1
ATOM 3783 C CA . PRO A 1 466 ? 7.394 5.640 -22.711 1.00 94.12 466 PRO A CA 1
ATOM 3784 C C . PRO A 1 466 ? 8.234 6.468 -21.717 1.00 94.12 466 PRO A C 1
ATOM 3786 O O . PRO A 1 466 ? 7.839 6.604 -20.554 1.00 94.12 466 PRO A O 1
ATOM 3789 N N . PRO A 1 467 ? 9.336 7.091 -22.172 1.00 93.19 467 PRO A N 1
ATOM 3790 C CA . PRO A 1 467 ? 10.111 8.058 -21.399 1.00 93.19 467 PRO A CA 1
ATOM 3791 C C . PRO A 1 467 ? 9.240 9.091 -20.688 1.00 93.19 467 PRO A C 1
ATOM 3793 O O . PRO A 1 467 ? 8.307 9.654 -21.272 1.00 93.19 467 PRO A O 1
ATOM 3796 N N . PHE A 1 468 ? 9.563 9.356 -19.422 1.00 89.38 468 PHE A N 1
ATOM 3797 C CA . PHE A 1 468 ? 8.825 10.270 -18.540 1.00 89.38 468 PHE A CA 1
ATOM 3798 C C . PHE A 1 468 ? 7.329 9.927 -18.342 1.00 89.38 468 PHE A C 1
ATOM 3800 O O . PHE A 1 468 ? 6.587 10.802 -17.919 1.00 89.38 468 PHE A O 1
ATOM 3807 N N . HIS A 1 469 ? 6.857 8.719 -18.695 1.00 90.38 469 HIS A N 1
ATOM 3808 C CA . HIS A 1 469 ? 5.424 8.387 -18.839 1.00 90.38 469 HIS A CA 1
ATOM 3809 C C . HIS A 1 469 ? 4.641 9.326 -19.793 1.00 90.38 469 HIS A C 1
ATOM 3811 O O . HIS A 1 469 ? 3.405 9.333 -19.813 1.00 90.38 469 HIS A O 1
ATOM 3817 N N . ALA A 1 470 ? 5.344 10.090 -20.637 1.00 89.44 470 ALA A N 1
ATOM 3818 C CA . ALA A 1 470 ? 4.755 11.170 -21.417 1.00 89.44 470 ALA A CA 1
ATOM 3819 C C . ALA A 1 470 ? 3.757 10.653 -22.464 1.00 89.44 470 ALA A C 1
ATOM 3821 O O . ALA A 1 470 ? 4.074 9.793 -23.287 1.00 89.44 470 ALA A O 1
ATOM 3822 N N . GLY A 1 471 ? 2.551 11.223 -22.466 1.00 90.19 471 GLY A N 1
ATOM 3823 C CA . GLY A 1 471 ? 1.491 10.870 -23.411 1.00 90.19 471 GLY A CA 1
ATOM 3824 C C . GLY A 1 471 ? 0.724 9.588 -23.075 1.00 90.19 471 GLY A C 1
ATOM 3825 O O . GLY A 1 471 ? -0.236 9.279 -23.781 1.00 90.19 471 GLY A O 1
ATOM 3826 N N . VAL A 1 472 ? 1.082 8.867 -22.000 1.00 93.00 472 VAL A N 1
ATOM 3827 C CA . VAL A 1 472 ? 0.214 7.811 -21.445 1.00 93.00 472 VAL A CA 1
ATOM 3828 C C . VAL A 1 472 ? -1.040 8.464 -20.875 1.00 93.00 472 VAL A C 1
ATOM 3830 O O . VAL A 1 472 ? -2.152 8.132 -21.280 1.00 93.00 472 VAL A O 1
ATOM 3833 N N . TYR A 1 473 ? -0.843 9.440 -19.988 1.00 91.12 473 TYR A N 1
ATOM 3834 C CA . TYR A 1 473 ? -1.861 10.360 -19.503 1.00 91.12 473 TYR A CA 1
ATOM 3835 C C . TYR A 1 473 ? -1.209 11.732 -19.232 1.00 91.12 473 TYR A C 1
ATOM 3837 O O . TYR A 1 473 ? -0.126 11.733 -18.659 1.00 91.12 473 TYR A O 1
ATOM 3845 N N . PRO A 1 474 ? -1.820 12.875 -19.609 1.00 91.12 474 PRO A N 1
ATOM 3846 C CA . PRO A 1 474 ? -2.943 13.004 -20.537 1.00 91.12 474 PRO A CA 1
ATOM 3847 C C . PRO A 1 474 ? -2.689 12.249 -21.849 1.00 91.12 474 PRO A C 1
ATOM 3849 O O . PRO A 1 474 ? -1.555 12.171 -22.322 1.00 91.12 474 PRO A O 1
ATOM 3852 N N . VAL A 1 475 ? -3.736 11.624 -22.388 1.00 92.62 475 VAL A N 1
ATOM 3853 C CA . VAL A 1 475 ? -3.620 10.704 -23.528 1.00 92.62 475 VAL A CA 1
ATOM 3854 C C . VAL A 1 475 ? -3.119 11.452 -24.762 1.00 92.62 475 VAL A C 1
ATOM 3856 O O . VAL A 1 475 ? -3.762 12.386 -25.236 1.00 92.62 475 VAL A O 1
ATOM 3859 N N . TYR A 1 476 ? -1.989 11.010 -25.315 1.00 92.75 476 TYR A N 1
ATOM 3860 C CA . TYR A 1 476 ? -1.507 11.457 -26.618 1.00 92.75 476 TYR A CA 1
ATOM 3861 C C . TYR A 1 476 ? -1.899 10.429 -27.677 1.00 92.75 476 TYR A C 1
ATOM 3863 O O . TYR A 1 476 ? -1.239 9.405 -27.828 1.00 92.75 476 TYR A O 1
ATOM 3871 N N . GLU A 1 477 ? -2.978 10.684 -28.418 1.00 93.31 477 GLU A N 1
ATOM 3872 C CA . GLU A 1 477 ? -3.602 9.676 -29.295 1.00 93.31 477 GLU A CA 1
ATOM 3873 C C . GLU A 1 477 ? -2.623 9.026 -30.286 1.00 93.31 477 GLU A C 1
ATOM 3875 O O . GLU A 1 477 ? -2.667 7.817 -30.497 1.00 93.31 477 GLU A O 1
ATOM 3880 N N . ARG A 1 478 ? -1.662 9.801 -30.806 1.00 94.25 478 ARG A N 1
ATOM 3881 C CA . ARG A 1 478 ? -0.627 9.327 -31.742 1.00 94.25 478 ARG A CA 1
ATOM 3882 C C . ARG A 1 478 ? 0.316 8.271 -31.161 1.00 94.25 478 ARG A C 1
ATOM 3884 O O . ARG A 1 478 ? 0.884 7.483 -31.917 1.00 94.25 478 ARG A O 1
ATOM 3891 N N . LEU A 1 479 ? 0.509 8.263 -29.839 1.00 94.50 479 LEU A N 1
ATOM 3892 C CA . LEU A 1 479 ? 1.238 7.203 -29.144 1.00 94.50 479 LEU A CA 1
ATOM 3893 C C . LEU A 1 479 ? 0.423 5.907 -29.165 1.00 94.50 479 LEU A C 1
ATOM 3895 O O . LEU A 1 479 ? 0.952 4.867 -29.542 1.00 94.50 479 LEU A O 1
ATOM 3899 N N . TYR A 1 480 ? -0.871 5.983 -28.849 1.00 95.69 480 TYR A N 1
ATOM 3900 C CA . TYR A 1 480 ? -1.766 4.825 -28.865 1.00 95.69 480 TYR A CA 1
ATOM 3901 C C . TYR A 1 480 ? -2.015 4.288 -30.290 1.00 95.69 480 TYR A C 1
ATOM 3903 O O . TYR A 1 480 ? -2.077 3.073 -30.468 1.00 95.69 480 TYR A O 1
ATOM 3911 N N . ASP A 1 481 ? -2.064 5.151 -31.317 1.00 95.06 481 ASP A N 1
ATOM 3912 C CA . ASP A 1 481 ? -2.043 4.737 -32.735 1.00 95.06 481 ASP A CA 1
ATOM 3913 C C . ASP A 1 481 ? -0.815 3.863 -33.040 1.00 95.06 481 ASP A C 1
ATOM 3915 O O . ASP A 1 481 ? -0.927 2.785 -33.626 1.00 95.06 481 ASP A O 1
ATOM 3919 N N . ALA A 1 482 ? 0.376 4.341 -32.653 1.00 95.50 482 ALA A N 1
ATOM 3920 C CA . ALA A 1 482 ? 1.632 3.640 -32.889 1.00 95.50 482 ALA A CA 1
ATOM 3921 C C . ALA A 1 482 ? 1.670 2.308 -32.130 1.00 95.50 482 ALA A C 1
ATOM 3923 O O . ALA A 1 482 ? 2.001 1.281 -32.712 1.00 95.50 482 ALA A O 1
ATOM 3924 N N . TRP A 1 483 ? 1.263 2.323 -30.863 1.00 96.12 483 TRP A N 1
ATOM 3925 C CA . TRP A 1 483 ? 1.185 1.160 -29.987 1.00 96.12 483 TRP A CA 1
ATOM 3926 C C . TRP A 1 483 ? 0.242 0.065 -30.472 1.00 96.12 483 TRP A C 1
ATOM 3928 O O . TRP A 1 483 ? 0.637 -1.098 -30.459 1.00 96.12 483 TRP A O 1
ATOM 3938 N N . THR A 1 484 ? -0.951 0.423 -30.955 1.00 95.00 484 THR A N 1
ATOM 3939 C CA . THR A 1 484 ? -1.911 -0.547 -31.508 1.00 95.00 484 THR A CA 1
ATOM 3940 C C . THR A 1 484 ? -1.287 -1.300 -32.687 1.00 95.00 484 THR A C 1
ATOM 3942 O O . THR A 1 484 ? -1.349 -2.524 -32.751 1.00 95.00 484 THR A O 1
ATOM 3945 N N . VAL A 1 485 ? -0.606 -0.583 -33.592 1.00 94.50 485 VAL A N 1
ATOM 3946 C CA . VAL A 1 485 ? 0.102 -1.191 -34.734 1.00 94.50 485 VAL A CA 1
ATOM 3947 C C . VAL A 1 485 ? 1.334 -1.996 -34.295 1.00 94.50 485 VAL A C 1
ATOM 3949 O O . VAL A 1 485 ? 1.643 -3.014 -34.904 1.00 94.50 485 VAL A O 1
ATOM 3952 N N . SER A 1 486 ? 2.026 -1.572 -33.235 1.00 93.94 486 SER A N 1
ATOM 3953 C CA . SER A 1 486 ? 3.183 -2.275 -32.660 1.00 93.94 486 SER A CA 1
ATOM 3954 C C . SER A 1 486 ? 2.816 -3.430 -31.709 1.00 93.94 486 SER A C 1
ATOM 3956 O O . SER A 1 486 ? 3.713 -4.005 -31.095 1.00 93.94 486 SER A O 1
ATOM 3958 N N . GLY A 1 487 ? 1.531 -3.777 -31.560 1.00 94.88 487 GLY A N 1
ATOM 3959 C CA . GLY A 1 487 ? 1.078 -4.892 -30.719 1.00 94.88 487 GLY A CA 1
ATOM 3960 C C . GLY A 1 487 ? 1.217 -4.668 -29.208 1.00 94.88 487 GLY A C 1
ATOM 3961 O O . GLY A 1 487 ? 1.319 -5.637 -28.458 1.00 94.88 487 GLY A O 1
ATOM 3962 N N . VAL A 1 488 ? 1.245 -3.414 -28.744 1.00 96.62 488 VAL A N 1
ATOM 3963 C CA . VAL A 1 488 ? 1.235 -3.087 -27.308 1.00 96.62 488 VAL A CA 1
ATOM 3964 C C . VAL A 1 488 ? -0.186 -3.247 -26.767 1.00 96.62 488 VAL A C 1
ATOM 3966 O O . VAL A 1 488 ? -1.117 -2.611 -27.251 1.00 96.62 488 VAL A O 1
ATOM 3969 N N . SER A 1 489 ? -0.340 -4.083 -25.741 1.00 96.75 489 SER A N 1
ATOM 3970 C CA . SER A 1 489 ? -1.604 -4.377 -25.053 1.00 96.75 489 SER A CA 1
ATOM 3971 C C . SER A 1 489 ? -1.679 -3.769 -23.651 1.00 96.75 489 SER A C 1
ATOM 3973 O O . SER A 1 489 ? -2.767 -3.653 -23.086 1.00 96.75 489 SER A O 1
ATOM 3975 N N . SER A 1 490 ? -0.541 -3.400 -23.057 1.00 96.56 490 SER A N 1
ATOM 3976 C CA . SER A 1 490 ? -0.489 -2.795 -21.728 1.00 96.56 490 SER A CA 1
ATOM 3977 C C . SER A 1 490 ? 0.682 -1.827 -21.529 1.00 96.56 490 SER A C 1
ATOM 3979 O O . SER A 1 490 ? 1.725 -1.904 -22.176 1.00 96.56 490 SER A O 1
ATOM 3981 N N . THR A 1 491 ? 0.490 -0.896 -20.599 1.00 96.50 491 THR A N 1
ATOM 3982 C CA . THR A 1 491 ? 1.465 0.114 -20.156 1.00 96.50 491 THR A CA 1
ATOM 3983 C C . THR A 1 491 ? 1.181 0.466 -18.691 1.00 96.50 491 THR A C 1
ATOM 3985 O O . THR A 1 491 ? 0.209 -0.019 -18.105 1.00 96.50 491 THR A O 1
ATOM 3988 N N . SER A 1 492 ? 1.984 1.334 -18.079 1.00 94.19 492 SER A N 1
ATOM 3989 C CA . SER A 1 492 ? 1.716 1.881 -16.747 1.00 94.19 492 SER A CA 1
ATOM 3990 C C . SER A 1 492 ? 1.876 3.407 -16.678 1.00 94.19 492 SER A C 1
ATOM 3992 O O . SER A 1 492 ? 2.529 4.028 -17.522 1.00 94.19 492 SER A O 1
ATOM 3994 N N . THR A 1 493 ? 1.241 4.042 -15.688 1.00 91.00 493 THR A N 1
ATOM 3995 C CA . THR A 1 493 ? 1.332 5.494 -15.444 1.00 91.00 493 THR A CA 1
ATOM 3996 C C . THR A 1 493 ? 1.296 5.847 -13.960 1.00 91.00 493 THR A C 1
ATOM 3998 O O . THR A 1 493 ? 0.575 5.229 -13.180 1.00 91.00 493 THR A O 1
ATOM 4001 N N . MET A 1 494 ? 2.033 6.891 -13.580 1.00 88.31 494 MET A N 1
ATOM 4002 C CA . MET A 1 494 ? 1.944 7.529 -12.260 1.00 88.31 494 MET A CA 1
ATOM 4003 C C . MET A 1 494 ? 0.981 8.734 -12.242 1.00 88.31 494 MET A C 1
ATOM 4005 O O . MET A 1 494 ? 0.847 9.404 -11.220 1.00 88.31 494 MET A O 1
ATOM 4009 N N . GLU A 1 495 ? 0.316 9.041 -13.360 1.00 86.31 495 GLU A N 1
ATOM 4010 C CA . GLU A 1 495 ? -0.346 10.338 -13.556 1.00 86.31 495 GLU A CA 1
ATOM 4011 C C . GLU A 1 495 ? -1.880 10.282 -13.552 1.00 86.31 495 GLU A C 1
ATOM 4013 O O . GLU A 1 495 ? -2.514 11.303 -13.288 1.00 86.31 495 GLU A O 1
ATOM 4018 N N . TYR A 1 496 ? -2.501 9.123 -13.808 1.00 86.62 496 TYR A N 1
ATOM 4019 C CA . TYR A 1 496 ? -3.960 9.019 -13.964 1.00 86.62 496 TYR A CA 1
ATOM 4020 C C . TYR A 1 496 ? -4.729 8.762 -12.654 1.00 86.62 496 TYR A C 1
ATOM 4022 O O . TYR A 1 496 ? -4.364 7.849 -11.909 1.00 86.62 496 TYR A O 1
ATOM 4030 N N . PRO A 1 497 ? -5.856 9.462 -12.394 1.00 81.88 497 PRO A N 1
ATOM 4031 C CA . PRO A 1 497 ? -6.339 10.671 -13.080 1.00 81.88 497 PRO A CA 1
ATOM 4032 C C . PRO A 1 497 ? -5.628 11.946 -12.591 1.00 81.88 497 PRO A C 1
ATOM 4034 O O . PRO A 1 497 ? -5.833 13.026 -13.147 1.00 81.88 497 PRO A O 1
ATOM 4037 N N . LYS A 1 498 ? -4.827 11.818 -11.527 1.00 82.31 498 LYS A N 1
ATOM 4038 C CA . LYS A 1 498 ? -3.972 12.843 -10.929 1.00 82.31 498 LYS A CA 1
ATOM 4039 C C . LYS A 1 498 ? -2.767 12.180 -10.256 1.00 82.31 498 LYS A C 1
ATOM 4041 O O . LYS A 1 498 ? -2.884 11.077 -9.723 1.00 82.31 498 LYS A O 1
ATOM 4046 N N . THR A 1 499 ? -1.638 12.882 -10.210 1.00 79.12 499 THR A N 1
ATOM 4047 C CA . THR A 1 499 ? -0.383 12.396 -9.603 1.00 79.12 499 THR A CA 1
ATOM 4048 C C . THR A 1 499 ? -0.457 12.227 -8.084 1.00 79.12 499 THR A C 1
ATOM 4050 O O . THR A 1 499 ? 0.264 11.391 -7.534 1.00 79.12 499 THR A O 1
ATOM 4053 N N . SER A 1 500 ? -1.325 12.996 -7.411 1.00 77.62 500 SER A N 1
ATOM 4054 C CA . SER A 1 500 ? -1.458 13.041 -5.952 1.00 77.62 500 SER A CA 1
ATOM 4055 C C . SER A 1 500 ? -2.929 13.099 -5.483 1.00 77.62 500 SER A C 1
ATOM 4057 O O . SER A 1 500 ? -3.752 13.781 -6.104 1.00 77.62 500 SER A O 1
ATOM 4059 N N . PRO A 1 501 ? -3.289 12.424 -4.373 1.00 78.69 501 PRO A N 1
ATOM 4060 C CA . PRO A 1 501 ? -2.449 11.488 -3.626 1.00 78.69 501 PRO A CA 1
ATOM 4061 C C . PRO A 1 501 ? -2.286 10.146 -4.355 1.00 78.69 501 PRO A C 1
ATOM 4063 O O . PRO A 1 501 ? -3.101 9.792 -5.207 1.00 78.69 501 PRO A O 1
ATOM 4066 N N . LEU A 1 502 ? -1.259 9.377 -3.982 1.00 76.81 502 LEU A N 1
ATOM 4067 C CA . LEU A 1 502 ? -0.856 8.123 -4.644 1.00 76.81 502 LEU A CA 1
ATOM 4068 C C . LEU A 1 502 ? -1.998 7.105 -4.767 1.00 76.81 502 LEU A C 1
ATOM 4070 O O . LEU A 1 502 ? -2.222 6.523 -5.822 1.00 76.81 502 LEU A O 1
ATOM 4074 N N . TRP A 1 503 ? -2.775 6.934 -3.697 1.00 76.75 503 TRP A N 1
ATOM 4075 C CA . TRP A 1 503 ? -3.937 6.039 -3.655 1.00 76.75 503 TRP A CA 1
ATOM 4076 C C . TRP A 1 503 ? -5.145 6.543 -4.458 1.00 76.75 503 TRP A C 1
ATOM 4078 O O . TRP A 1 503 ? -6.109 5.806 -4.670 1.00 76.75 503 TRP A O 1
ATOM 4088 N N . GLY A 1 504 ? -5.109 7.798 -4.911 1.00 77.44 504 GLY A N 1
ATOM 4089 C CA . GLY A 1 504 ? -6.048 8.343 -5.882 1.00 77.44 504 GLY A CA 1
ATOM 4090 C C . GLY A 1 504 ? -5.793 7.845 -7.305 1.00 77.44 504 GLY A C 1
ATOM 4091 O O . GLY A 1 504 ? -6.693 7.967 -8.134 1.00 77.44 504 GLY A O 1
ATOM 4092 N N . ARG A 1 505 ? -4.615 7.262 -7.587 1.00 83.56 505 ARG A N 1
ATOM 4093 C CA . ARG A 1 505 ? -4.282 6.717 -8.909 1.00 83.56 505 ARG A CA 1
ATOM 4094 C C . ARG A 1 505 ? -5.196 5.552 -9.279 1.00 83.56 505 ARG A C 1
ATOM 4096 O O . ARG A 1 505 ? -5.643 4.785 -8.419 1.00 83.56 505 ARG A O 1
ATOM 4103 N N . ARG A 1 506 ? -5.495 5.420 -10.566 1.00 84.94 506 ARG A N 1
ATOM 4104 C CA . ARG A 1 506 ? -6.352 4.363 -11.124 1.00 84.94 506 ARG A CA 1
ATOM 4105 C C . ARG A 1 506 ? -5.721 3.796 -12.393 1.00 84.94 506 ARG A C 1
ATOM 4107 O O . ARG A 1 506 ? -4.834 4.415 -12.975 1.00 84.94 506 ARG A O 1
ATOM 4114 N N . GLY A 1 507 ? -6.178 2.619 -12.801 1.00 88.25 507 GLY A N 1
ATOM 4115 C CA . GLY A 1 507 ? -5.979 2.162 -14.172 1.00 88.25 507 GLY A CA 1
ATOM 4116 C C . GLY A 1 507 ? -7.090 2.682 -15.080 1.00 88.25 507 GLY A C 1
ATOM 4117 O O . GLY A 1 507 ? -8.143 3.095 -14.593 1.00 88.25 507 GLY A O 1
ATOM 4118 N N . PHE A 1 508 ? -6.862 2.637 -16.387 1.00 92.19 508 PHE A N 1
ATOM 4119 C CA . PHE A 1 508 ? -7.888 2.861 -17.406 1.00 92.19 508 PHE A CA 1
ATOM 4120 C C . PHE A 1 508 ? -7.576 2.035 -18.660 1.00 92.19 508 PHE A C 1
ATOM 4122 O O . PHE A 1 508 ? -6.507 1.440 -18.773 1.00 92.19 508 PHE A O 1
ATOM 4129 N N . VAL A 1 509 ? -8.517 1.966 -19.596 1.00 95.31 509 VAL A N 1
ATOM 4130 C CA . VAL A 1 509 ? -8.343 1.331 -20.905 1.00 95.31 509 VAL A CA 1
ATOM 4131 C C . VAL A 1 509 ? -8.659 2.374 -21.962 1.00 95.31 509 VAL A C 1
ATOM 4133 O O . VAL A 1 509 ? -9.697 3.030 -21.897 1.00 95.31 509 VAL A O 1
ATOM 4136 N N . TYR A 1 510 ? -7.768 2.535 -22.934 1.00 93.56 510 TYR A N 1
ATOM 4137 C CA . TYR A 1 510 ? -7.984 3.410 -24.082 1.00 93.56 510 TYR A CA 1
ATOM 4138 C C . TYR A 1 510 ? -7.448 2.710 -25.333 1.00 93.56 510 TYR A C 1
ATOM 4140 O O . TYR A 1 510 ? -6.307 2.250 -25.342 1.00 93.56 510 TYR A O 1
ATOM 4148 N N . ARG A 1 511 ? -8.298 2.589 -26.366 1.00 93.19 511 ARG A N 1
ATOM 4149 C CA . ARG A 1 511 ? -8.033 1.807 -27.594 1.00 93.19 511 ARG A CA 1
ATOM 4150 C C . ARG A 1 511 ? -7.561 0.372 -27.300 1.00 93.19 511 ARG A C 1
ATOM 4152 O O . ARG A 1 511 ? -6.563 -0.086 -27.836 1.00 93.19 511 ARG A O 1
ATOM 4159 N N . ASP A 1 512 ? -8.263 -0.283 -26.373 1.00 93.38 512 ASP A N 1
ATOM 4160 C CA . ASP A 1 512 ? -7.994 -1.632 -25.845 1.00 93.38 512 ASP A CA 1
ATOM 4161 C C . ASP A 1 512 ? -6.606 -1.864 -25.209 1.00 93.38 512 ASP A C 1
ATOM 4163 O O . ASP A 1 512 ? -6.301 -2.975 -24.777 1.00 93.38 512 ASP A O 1
ATOM 4167 N N . ILE A 1 513 ? -5.806 -0.808 -25.020 1.00 95.50 513 ILE A N 1
ATOM 4168 C CA . ILE A 1 513 ? -4.561 -0.856 -24.246 1.00 95.50 513 ILE A CA 1
ATOM 4169 C C . ILE A 1 513 ? -4.876 -0.649 -22.762 1.00 95.50 513 ILE A C 1
ATOM 4171 O O . ILE A 1 513 ? -5.456 0.368 -22.372 1.00 95.50 513 ILE A O 1
ATOM 4175 N N . MET A 1 514 ? -4.472 -1.607 -21.925 1.00 97.12 514 MET A N 1
ATOM 4176 C CA . MET A 1 514 ? -4.624 -1.547 -20.470 1.00 97.12 514 MET A CA 1
ATOM 4177 C C . MET A 1 514 ? -3.532 -0.682 -19.836 1.00 97.12 514 MET A C 1
ATOM 4179 O O . MET A 1 514 ? -2.355 -1.040 -19.833 1.00 97.12 514 MET A O 1
ATOM 4183 N N . VAL A 1 515 ? -3.925 0.442 -19.245 1.00 94.94 515 VAL A N 1
ATOM 4184 C CA . VAL A 1 515 ? -3.034 1.335 -18.503 1.00 94.94 515 VAL A CA 1
ATOM 4185 C C . VAL A 1 515 ? -3.138 1.024 -17.014 1.00 94.94 515 VAL A C 1
ATOM 4187 O O . VAL A 1 515 ? -4.175 1.257 -16.394 1.00 94.94 515 VAL A O 1
ATOM 4190 N N . LEU A 1 516 ? -2.061 0.504 -16.428 1.00 91.75 516 LEU A N 1
ATOM 4191 C CA . LEU A 1 516 ? -1.987 0.143 -15.012 1.00 91.75 516 LEU A CA 1
ATOM 4192 C C . LEU A 1 516 ? -1.509 1.326 -14.142 1.00 91.75 516 LEU A C 1
ATOM 4194 O O . LEU A 1 516 ? -0.630 2.085 -14.564 1.00 91.75 516 LEU A O 1
ATOM 4198 N N . PRO A 1 517 ? -2.026 1.489 -12.909 1.00 89.44 517 PRO A N 1
ATOM 4199 C CA . PRO A 1 517 ? -1.509 2.485 -11.977 1.00 89.44 517 PRO A CA 1
ATOM 4200 C C . PRO A 1 517 ? -0.132 2.053 -11.454 1.00 89.44 517 PRO A C 1
ATOM 4202 O O . PRO A 1 517 ? -0.005 1.026 -10.788 1.00 89.44 517 PRO A O 1
ATOM 4205 N N . ARG A 1 518 ? 0.904 2.857 -11.712 1.00 89.38 518 ARG A N 1
ATOM 4206 C CA . ARG A 1 518 ? 2.251 2.675 -11.155 1.00 89.38 518 ARG A CA 1
ATOM 4207 C C . ARG A 1 518 ? 2.354 3.403 -9.813 1.00 89.38 518 ARG A C 1
ATOM 4209 O O . ARG A 1 518 ? 2.013 4.586 -9.687 1.00 89.38 518 ARG A O 1
ATOM 4216 N N . LEU A 1 519 ? 2.821 2.683 -8.800 1.00 85.69 519 LEU A N 1
ATOM 4217 C CA . LEU A 1 519 ? 3.159 3.243 -7.494 1.00 85.69 519 LEU A CA 1
ATOM 4218 C C . LEU A 1 519 ? 4.586 3.792 -7.541 1.00 85.69 519 LEU A C 1
ATOM 4220 O O . LEU A 1 519 ? 5.462 3.159 -8.128 1.00 85.69 519 LEU A O 1
ATOM 4224 N N . ASP A 1 520 ? 4.824 4.937 -6.907 1.00 80.31 520 ASP A N 1
ATOM 4225 C CA . ASP A 1 520 ? 6.186 5.376 -6.607 1.00 80.31 520 ASP A CA 1
ATOM 4226 C C . ASP A 1 520 ? 6.644 4.828 -5.251 1.00 80.31 520 ASP A C 1
ATOM 4228 O O . ASP A 1 520 ? 5.858 4.472 -4.372 1.00 80.31 520 ASP A O 1
ATOM 4232 N N . CYS A 1 521 ? 7.960 4.717 -5.110 1.00 82.94 521 CYS A N 1
ATOM 4233 C CA . CYS A 1 521 ? 8.640 4.198 -3.927 1.00 82.94 521 CYS A CA 1
ATOM 4234 C C . CYS A 1 521 ? 9.507 5.263 -3.231 1.00 82.94 521 CYS A C 1
ATOM 4236 O O . CYS A 1 521 ? 10.309 4.929 -2.361 1.00 82.94 521 CYS A O 1
ATOM 4238 N N . ASN A 1 522 ? 9.366 6.535 -3.632 1.00 83.44 522 ASN A N 1
ATOM 4239 C CA . ASN A 1 522 ? 10.276 7.646 -3.319 1.00 83.44 522 ASN A CA 1
ATOM 4240 C C . ASN A 1 522 ? 11.755 7.414 -3.714 1.00 83.44 522 ASN A C 1
ATOM 4242 O O . ASN A 1 522 ? 12.643 8.106 -3.220 1.00 83.44 522 ASN A O 1
ATOM 4246 N N . LEU A 1 523 ? 12.019 6.486 -4.640 1.00 85.50 523 LEU A N 1
ATOM 4247 C CA . LEU A 1 523 ? 13.317 6.305 -5.297 1.00 85.50 523 LEU A CA 1
ATOM 4248 C C . LEU A 1 523 ? 13.200 6.815 -6.740 1.00 85.50 523 LEU A C 1
ATOM 4250 O O . LEU A 1 523 ? 12.855 6.072 -7.655 1.00 85.50 523 LEU A O 1
ATOM 4254 N N . TYR A 1 524 ? 13.395 8.121 -6.910 1.00 83.12 524 TYR A N 1
ATOM 4255 C CA . TYR A 1 524 ? 13.322 8.803 -8.205 1.00 83.12 524 TYR A CA 1
ATOM 4256 C C . TYR A 1 524 ? 14.636 8.659 -8.985 1.00 83.12 524 TYR A C 1
ATOM 4258 O O . TYR A 1 524 ? 15.669 8.339 -8.406 1.00 83.12 524 TYR A O 1
ATOM 4266 N N . THR A 1 525 ? 14.639 8.989 -10.279 1.00 81.94 525 THR A N 1
ATOM 4267 C CA . THR A 1 525 ? 15.855 8.983 -11.124 1.00 81.94 525 THR A CA 1
ATOM 4268 C C . THR A 1 525 ? 16.954 9.946 -10.649 1.00 81.94 525 THR A C 1
ATOM 4270 O O . THR A 1 525 ? 18.108 9.811 -11.045 1.00 81.94 525 THR A O 1
ATOM 4273 N N . SER A 1 526 ? 16.627 10.897 -9.768 1.00 83.00 526 SER A N 1
ATOM 4274 C CA . SER A 1 526 ? 17.587 11.771 -9.083 1.00 83.00 526 SER A CA 1
ATOM 4275 C C . SER A 1 526 ? 18.235 11.152 -7.835 1.00 83.00 526 SER A C 1
ATOM 4277 O O . SER A 1 526 ? 19.106 11.784 -7.247 1.00 83.00 526 SER A O 1
ATOM 4279 N N . VAL A 1 527 ? 17.795 9.970 -7.389 1.00 88.62 527 VAL A N 1
ATOM 4280 C CA . VAL A 1 527 ? 18.295 9.294 -6.182 1.00 88.62 527 VAL A CA 1
ATOM 4281 C C . VAL A 1 527 ? 19.422 8.344 -6.579 1.00 88.62 527 VAL A C 1
ATOM 4283 O O . VAL A 1 527 ? 19.183 7.205 -6.972 1.00 88.62 527 VAL A O 1
ATOM 4286 N N . VAL A 1 528 ? 20.663 8.821 -6.481 1.00 87.81 528 VAL A N 1
ATOM 4287 C C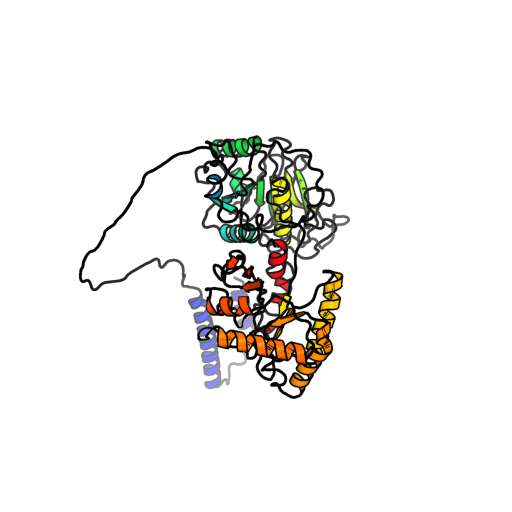A . VAL A 1 528 ? 21.874 8.062 -6.846 1.00 87.81 528 VAL A CA 1
ATOM 4288 C C . VAL A 1 528 ? 22.590 7.533 -5.597 1.00 87.81 528 VAL A C 1
ATOM 4290 O O . VAL A 1 528 ? 23.313 6.538 -5.655 1.00 87.81 528 VAL A O 1
ATOM 4293 N N . ARG A 1 529 ? 22.394 8.185 -4.447 1.00 90.44 529 ARG A N 1
ATOM 4294 C CA . ARG A 1 529 ? 23.047 7.886 -3.168 1.00 90.44 529 ARG A CA 1
ATOM 4295 C C . ARG A 1 529 ? 22.033 7.866 -2.025 1.00 90.44 529 ARG A C 1
ATOM 4297 O O . ARG A 1 529 ? 20.903 8.329 -2.163 1.00 90.44 529 ARG A O 1
ATOM 4304 N N . PHE A 1 530 ? 22.438 7.357 -0.860 1.00 92.06 530 PHE A N 1
ATOM 4305 C CA . PHE A 1 530 ? 21.559 7.351 0.314 1.00 92.06 530 PHE A CA 1
ATOM 4306 C C . PHE A 1 530 ? 21.235 8.761 0.812 1.00 92.06 530 PHE A C 1
ATOM 4308 O O . PHE A 1 530 ? 20.173 8.951 1.396 1.00 92.06 530 PHE A O 1
ATOM 4315 N N . GLU A 1 531 ? 22.117 9.733 0.587 1.00 92.00 531 GLU A N 1
ATOM 4316 C CA . GLU A 1 531 ? 21.942 11.133 0.988 1.00 92.00 531 GLU A CA 1
ATOM 4317 C C . GLU A 1 531 ? 20.844 11.845 0.180 1.00 92.00 531 GLU A C 1
ATOM 4319 O O . GLU A 1 531 ? 20.246 12.792 0.685 1.00 92.00 531 GLU A O 1
ATOM 4324 N N . ASP A 1 532 ? 20.535 11.354 -1.025 1.00 90.56 532 ASP A N 1
ATOM 4325 C CA . ASP A 1 532 ? 19.474 11.888 -1.891 1.00 90.56 532 ASP A CA 1
ATOM 4326 C C . ASP A 1 532 ? 18.066 11.447 -1.428 1.00 90.56 532 ASP A C 1
ATOM 4328 O O . ASP A 1 532 ? 17.051 11.978 -1.881 1.00 90.56 532 ASP A O 1
ATOM 4332 N N . ILE A 1 533 ? 17.985 10.469 -0.515 1.00 90.50 533 ILE A N 1
ATOM 4333 C CA . ILE A 1 533 ? 16.732 9.995 0.086 1.00 90.50 533 ILE A CA 1
ATOM 4334 C C . ILE A 1 533 ? 16.334 10.924 1.238 1.00 90.50 533 ILE A C 1
ATOM 4336 O O . ILE A 1 533 ? 17.149 11.264 2.097 1.00 90.50 533 ILE A O 1
ATOM 4340 N N . ILE A 1 534 ? 15.047 11.272 1.330 1.00 87.88 534 ILE A N 1
ATOM 4341 C CA . ILE A 1 534 ? 14.504 12.068 2.442 1.00 87.88 534 ILE A CA 1
ATOM 4342 C C . ILE A 1 534 ? 14.779 11.359 3.782 1.00 87.88 534 ILE A C 1
ATOM 4344 O O . ILE A 1 534 ? 14.218 10.305 4.085 1.00 87.88 534 ILE A O 1
ATOM 4348 N N . GLY A 1 535 ? 15.640 11.958 4.609 1.00 91.00 535 GLY A N 1
ATOM 4349 C CA . GLY A 1 535 ? 16.077 11.385 5.887 1.00 91.00 535 GLY A CA 1
ATOM 4350 C C . GLY A 1 535 ? 17.213 10.357 5.786 1.00 91.00 535 GLY A C 1
ATOM 4351 O O . GLY A 1 535 ? 17.457 9.635 6.757 1.00 91.00 535 GLY A O 1
ATOM 4352 N N . GLY A 1 536 ? 17.900 10.285 4.644 1.00 93.19 536 GLY A N 1
ATOM 4353 C CA . GLY A 1 536 ? 19.058 9.427 4.408 1.00 93.19 536 GLY A CA 1
ATOM 4354 C C . GLY A 1 536 ? 18.724 7.933 4.358 1.00 93.19 536 GLY A C 1
ATOM 4355 O O . GLY A 1 536 ? 17.560 7.528 4.263 1.00 93.19 536 GLY A O 1
ATOM 4356 N N . LYS A 1 537 ? 19.746 7.086 4.557 1.00 92.81 537 LYS A N 1
ATOM 4357 C CA . LYS A 1 537 ? 19.570 5.634 4.763 1.00 92.81 537 LYS A CA 1
ATOM 4358 C C . LYS A 1 537 ? 18.531 5.329 5.854 1.00 92.81 537 LYS A C 1
ATOM 4360 O O . LYS A 1 537 ? 17.702 4.444 5.676 1.00 92.81 537 LYS A O 1
ATOM 4365 N N . SER A 1 538 ? 18.528 6.086 6.953 1.00 92.06 538 SER A N 1
ATOM 4366 C CA . SER A 1 538 ? 17.558 5.919 8.043 1.00 92.06 538 SER A CA 1
ATOM 4367 C C . SER A 1 538 ? 16.113 6.206 7.608 1.00 92.06 538 SER A C 1
ATOM 4369 O O . SER A 1 538 ? 15.183 5.635 8.173 1.00 92.06 538 SER A O 1
ATOM 4371 N N . GLY A 1 539 ? 15.904 7.073 6.613 1.00 91.38 539 GLY A N 1
ATOM 4372 C CA . GLY A 1 539 ? 14.608 7.292 5.967 1.00 91.38 539 GLY A CA 1
ATOM 4373 C C . GLY A 1 539 ? 14.146 6.075 5.169 1.00 91.38 539 GLY A C 1
ATOM 4374 O O . GLY A 1 539 ? 13.016 5.620 5.349 1.00 91.38 539 GLY A O 1
ATOM 4375 N N . LEU A 1 540 ? 15.043 5.483 4.374 1.00 91.81 540 LEU A N 1
ATOM 4376 C CA . LEU A 1 540 ? 14.775 4.229 3.663 1.00 91.81 540 LEU A CA 1
ATOM 4377 C C . LEU A 1 540 ? 14.484 3.070 4.632 1.00 91.81 540 LEU A C 1
ATOM 4379 O O . LEU A 1 540 ? 13.500 2.353 4.451 1.00 91.81 540 LEU A O 1
ATOM 4383 N N . ASP A 1 541 ? 15.285 2.927 5.693 1.00 91.81 541 ASP A N 1
ATOM 4384 C CA . ASP A 1 541 ? 15.084 1.901 6.721 1.00 91.81 541 ASP A CA 1
ATOM 4385 C C . ASP A 1 541 ? 13.693 2.034 7.377 1.00 91.81 541 ASP A C 1
ATOM 4387 O O . ASP A 1 541 ? 13.026 1.021 7.574 1.00 91.81 541 ASP A O 1
ATOM 4391 N N . ARG A 1 542 ? 13.212 3.259 7.665 1.00 89.31 542 ARG A N 1
ATOM 4392 C CA . ARG A 1 542 ? 11.844 3.501 8.178 1.00 89.31 542 ARG A CA 1
ATOM 4393 C C . ARG A 1 542 ? 10.755 3.181 7.151 1.00 89.31 542 ARG A C 1
ATOM 4395 O O . ARG A 1 542 ? 9.768 2.544 7.506 1.00 89.31 542 ARG A O 1
ATOM 4402 N N . SER A 1 543 ? 10.944 3.575 5.889 1.00 90.06 543 SER A N 1
ATOM 4403 C CA . SER A 1 543 ? 10.004 3.280 4.792 1.00 90.06 543 SER A CA 1
ATOM 4404 C C . SER A 1 543 ? 9.735 1.775 4.661 1.00 90.06 543 SER A C 1
ATOM 4406 O O . SER A 1 543 ? 8.592 1.349 4.492 1.00 90.06 543 SER A O 1
ATOM 4408 N N . ILE A 1 544 ? 10.787 0.962 4.809 1.00 90.25 544 ILE A N 1
ATOM 4409 C CA . ILE A 1 544 ? 10.713 -0.505 4.799 1.00 90.25 544 ILE A CA 1
ATOM 4410 C C . ILE A 1 544 ? 10.147 -1.045 6.126 1.00 90.25 544 ILE A C 1
ATOM 4412 O O . ILE A 1 544 ? 9.318 -1.954 6.118 1.00 90.25 544 ILE A O 1
ATOM 4416 N N . LYS A 1 545 ? 10.565 -0.492 7.272 1.00 87.50 545 LYS A N 1
ATOM 4417 C CA . LYS A 1 545 ? 10.120 -0.898 8.618 1.00 87.50 545 LYS A CA 1
ATOM 4418 C C . LYS A 1 545 ? 8.821 -0.203 9.046 1.00 87.50 545 LYS A C 1
ATOM 4420 O O . LYS A 1 545 ? 8.772 0.474 10.071 1.00 87.50 545 LYS A O 1
ATOM 4425 N N . GLY A 1 546 ? 7.761 -0.414 8.270 1.00 87.25 546 GLY A N 1
ATOM 4426 C CA . GLY A 1 546 ? 6.397 -0.061 8.669 1.00 87.25 546 GLY A CA 1
ATOM 4427 C C . GLY A 1 546 ? 5.831 1.235 8.089 1.00 87.25 546 GLY A C 1
ATOM 4428 O O . GLY A 1 546 ? 4.621 1.429 8.171 1.00 87.25 546 GLY A O 1
ATOM 4429 N N . ASP A 1 547 ? 6.644 2.104 7.483 1.00 88.19 547 ASP A N 1
ATOM 4430 C CA . ASP A 1 547 ? 6.139 3.345 6.885 1.00 88.19 547 ASP A CA 1
ATOM 4431 C C . ASP A 1 547 ? 5.788 3.194 5.388 1.00 88.19 547 ASP A C 1
ATOM 4433 O O . ASP A 1 547 ? 5.082 2.245 5.047 1.00 88.19 547 ASP A O 1
ATOM 4437 N N . LEU A 1 548 ? 6.189 4.116 4.495 1.00 86.69 548 LEU A N 1
ATOM 4438 C CA . LEU A 1 548 ? 5.643 4.206 3.131 1.00 86.69 548 LEU A CA 1
ATOM 4439 C C . LEU A 1 548 ? 5.641 2.871 2.373 1.00 86.69 548 LEU A C 1
ATOM 4441 O O . LEU A 1 548 ? 4.559 2.387 2.045 1.00 86.69 548 LEU A O 1
ATOM 4445 N N . LEU A 1 549 ? 6.806 2.272 2.098 1.00 88.81 549 LEU A N 1
ATOM 4446 C CA . LEU A 1 549 ? 6.882 1.047 1.289 1.00 88.81 549 LEU A CA 1
ATOM 4447 C C . LEU A 1 549 ? 6.080 -0.099 1.910 1.00 88.81 549 LEU A C 1
ATOM 4449 O O . LEU A 1 549 ? 5.344 -0.785 1.203 1.00 88.81 549 LEU A O 1
ATOM 4453 N N . PHE A 1 550 ? 6.157 -0.267 3.230 1.00 90.44 550 PHE A N 1
ATOM 4454 C CA . PHE A 1 550 ? 5.373 -1.276 3.938 1.00 90.44 550 PHE A CA 1
ATOM 4455 C C . PHE A 1 550 ? 3.859 -1.040 3.796 1.00 90.44 550 PHE A C 1
ATOM 4457 O O . PHE A 1 550 ? 3.114 -1.953 3.437 1.00 90.44 550 PHE A O 1
ATOM 4464 N N . LYS A 1 551 ? 3.398 0.198 4.015 1.00 88.56 551 LYS A N 1
ATOM 4465 C CA . LYS A 1 551 ? 1.983 0.588 3.917 1.00 88.56 551 LYS A CA 1
ATOM 4466 C C . LYS A 1 551 ? 1.449 0.527 2.480 1.00 88.56 551 LYS A C 1
ATOM 4468 O O . LYS A 1 551 ? 0.256 0.279 2.320 1.00 88.56 551 LYS A O 1
ATOM 4473 N N . LEU A 1 552 ? 2.286 0.712 1.450 1.00 86.56 552 LEU A N 1
ATOM 4474 C CA . LEU A 1 552 ? 1.903 0.468 0.049 1.00 86.56 552 LEU A CA 1
ATOM 4475 C C . LEU A 1 552 ? 1.540 -1.013 -0.153 1.00 86.56 552 LEU A C 1
ATOM 4477 O O . LEU A 1 552 ? 0.441 -1.304 -0.615 1.00 86.56 552 LEU A O 1
ATOM 4481 N N . PHE A 1 553 ? 2.406 -1.945 0.265 1.00 86.38 553 PHE A N 1
ATOM 4482 C CA . PHE A 1 553 ? 2.120 -3.385 0.181 1.00 86.38 553 PHE A CA 1
ATOM 4483 C C . PHE A 1 553 ? 0.943 -3.820 1.058 1.00 86.38 553 PHE A C 1
ATOM 4485 O O . PHE A 1 553 ? 0.169 -4.681 0.647 1.00 86.38 553 PHE A O 1
ATOM 4492 N N . LEU A 1 554 ? 0.796 -3.263 2.262 1.00 88.75 554 LEU A N 1
ATOM 4493 C CA . LEU A 1 554 ? -0.285 -3.638 3.173 1.00 88.75 554 LEU A CA 1
ATOM 4494 C C . LEU A 1 554 ? -1.652 -3.195 2.631 1.00 88.75 554 LEU A C 1
ATOM 4496 O O . LEU A 1 554 ? -2.544 -4.030 2.456 1.00 88.75 554 LEU A O 1
ATOM 4500 N N . HIS A 1 555 ? -1.797 -1.898 2.346 1.00 88.94 555 HIS A N 1
ATOM 4501 C CA . HIS A 1 555 ? -3.097 -1.263 2.141 1.00 88.94 555 HIS A CA 1
ATOM 4502 C C . HIS A 1 555 ? -3.548 -1.165 0.683 1.00 88.94 555 HIS A C 1
ATOM 4504 O O . HIS A 1 555 ? -4.744 -1.025 0.468 1.00 88.94 555 HIS A O 1
ATOM 4510 N N . ILE A 1 556 ? -2.662 -1.199 -0.319 1.00 83.94 556 ILE A N 1
ATOM 4511 C CA . ILE A 1 556 ? -3.099 -0.997 -1.708 1.00 83.94 556 ILE A CA 1
ATOM 4512 C C . ILE A 1 556 ? -3.581 -2.330 -2.303 1.00 83.94 556 ILE A C 1
ATOM 4514 O O . ILE A 1 556 ? -2.792 -3.275 -2.395 1.00 83.94 556 ILE A O 1
ATOM 4518 N N . PRO A 1 557 ? -4.861 -2.441 -2.714 1.00 77.38 557 PRO A N 1
ATOM 4519 C CA . PRO A 1 557 ? -5.324 -3.595 -3.470 1.00 77.38 557 PRO A CA 1
ATOM 4520 C C . PRO A 1 557 ? -4.717 -3.601 -4.873 1.00 77.38 557 PRO A C 1
ATOM 4522 O O . PRO A 1 557 ? -4.480 -2.542 -5.461 1.00 77.38 557 PRO A O 1
ATOM 4525 N N . VAL A 1 558 ? -4.539 -4.815 -5.401 1.00 64.69 558 VAL A N 1
ATOM 4526 C CA . VAL A 1 558 ? -4.277 -5.073 -6.826 1.00 64.69 558 VAL A CA 1
ATOM 4527 C C . VAL A 1 558 ? -5.349 -4.358 -7.668 1.00 64.69 558 VAL A C 1
ATOM 4529 O O . VAL A 1 558 ? -6.546 -4.449 -7.310 1.00 64.69 558 VAL A O 1
#

Mean predicted aligned error: 14.22 Å

InterPro domains:
  IPR021930 Heparan sulphate-N-deacetylase, deacetylase domain [PF12062] (349-550)
  IPR056793 Heparan sulfate-N-deacetylase, N-terminal domain [PF25119] (146-338)

Organism: NCBI:txid100452

Radius of gyration: 31.84 Å; Cα contacts (8 Å, |Δi|>4): 820; chains: 1; bounding box: 92×72×80 Å

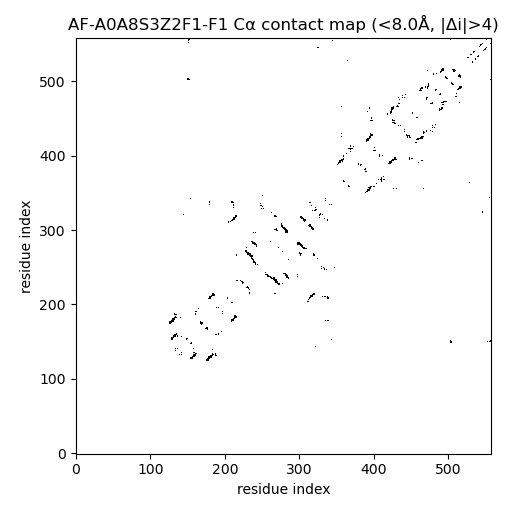Foldseek 3Di:
DVVVVVVVVVVVPDDPPPPDDDDPVVVVVVVVVVVVVVVVVVVVVVVPPDDPDDDDDDDDDDDDDDYDDDDDDDDDDDDDDDDDDDPDPPVVVVPDPPDPPPPPPPPDDDPPDDDPDDDDDPQEDAAQEEEEEECDCPDPVVVVVVCLCLLQVGHYDYDYLPDQDDPQAPVVRRYGHHLEYEYAAPVSLVVRDVVSNVVVLVSCQVVVFAYEHEHWDDPDQDQDDPVFKTKGWQFFWFKKAFDPPDPLDDPDDRPDIHGGTDPDRTWMFIDGPDPQKAATMFTGGPPPPDDDPPDDNTNTGQKIWRPCPPSSHIYIYGIDDVQFQVVSNVVQSVSCVSSVNPSHFDPDDDDAAEDAQQLHDDAPQAFFLVRLVVQLVVQVVVCVVVPPHAHEYADQQLSQLVYPPRNNNRSVNNLVCLVRHEYAYQFNHLDDCPPDALVVLLVRRVVSVVSCVVSVHHYPFQEHAYRVSHCVPVPDVSNVVNSVVVRRQEYEDCQPPHVPDSSNHQWDADPNRTYGYDGDLQCDPPCRAQVSGDVGVVNVVVCVVRNVVNSSRVNHHD

Sequence (558 aa):
MHIKRIFMKMFSSVGRNSMKKSSRLKMTCLLIAGIFCWSVLILISTSQIHNPHKWIMANSTFVSSETSNTKRVFFKNALFSSSDHINLYEDLIKENPLGTYFNDRLTGRVPVGKSHLEFFRPHQIMLKNVLIFLLNTSHPSVTSFGEFFARQRIEYKFRSVSNKLPPLVLEDLGIPKYSLIVFDDYSTYASMEPTRRDDLDSYCRAFKIGMLILTHEYEGVEIFSDKLLHIKRHFSLRNYKLNPESDIWRVARSNQIFLEPLPSSDWAIFITNHEKYTPLVFSSFAGVQGNRGNTSLFDCVIAVHDRGLIDGIQRILLGHNLDFWLNSIIATDAITYLTNGLLGLPLTRLLQVDIDDIFVGNTGIRTLVKDAQAMVASQQKIRKLVPGFTYNLGFSGGYYMTGNKEEQAGDRELVALAKHFLWFNHLYRHDRLLNYNSSRIRQAIDKNIQFAQEHKLPMAYGYMVPPFHAGVYPVYERLYDAWTVSGVSSTSTMEYPKTSPLWGRRGFVYRDIMVLPRLDCNLYTSVVRFEDIIGGKSGLDRSIKGDLLFKLFLHIPV

Solvent-accessible surface area (backbone atoms only — not comparable to full-atom values): 32944 Å² total; per-residue (Å²): 128,66,69,66,59,56,55,54,55,61,66,72,67,67,70,99,82,80,87,76,92,75,56,73,67,58,56,49,51,53,50,50,53,49,51,53,56,48,51,52,52,46,52,63,55,55,75,73,70,74,85,94,75,85,88,77,82,89,79,91,84,88,88,87,82,82,88,80,89,87,89,83,90,87,81,89,86,79,90,87,86,90,82,86,90,88,85,79,71,68,79,71,56,79,85,46,100,76,75,63,87,69,66,86,78,58,93,62,90,72,82,74,74,88,69,93,72,82,77,76,77,97,82,69,76,70,37,74,25,30,42,34,38,26,82,45,87,85,41,75,62,55,55,58,52,49,52,58,38,37,35,50,72,43,45,72,46,83,41,37,51,87,51,80,82,71,83,59,52,43,75,97,72,75,28,48,50,46,42,31,39,34,29,60,28,51,61,45,61,75,66,38,57,65,71,65,43,53,53,52,51,49,51,20,47,76,70,61,28,14,36,43,28,23,30,51,93,63,100,66,99,58,76,48,59,88,84,52,46,38,39,47,67,60,38,44,36,22,37,43,32,45,40,70,89,52,84,55,64,74,82,59,63,41,90,51,70,48,84,50,74,48,85,70,46,50,33,25,37,55,49,65,91,44,87,47,53,42,70,43,27,34,24,24,68,54,85,80,81,72,93,68,83,89,64,61,85,56,76,45,30,35,22,36,34,35,70,18,80,87,76,60,42,37,33,40,40,34,38,28,64,60,88,49,42,67,47,40,47,53,47,54,21,46,46,18,50,43,34,79,45,75,73,40,73,76,88,80,80,85,84,82,52,78,44,66,60,37,55,48,77,58,78,94,72,48,58,33,46,72,50,46,50,46,56,56,56,48,37,64,57,46,33,77,79,40,74,85,51,55,50,33,36,20,33,17,57,71,32,60,64,71,50,50,80,61,31,30,45,8,48,50,42,42,53,75,48,23,86,72,36,34,31,29,54,18,32,16,73,57,55,82,59,94,83,58,52,35,67,60,49,35,56,30,45,51,53,28,51,49,44,30,60,78,61,64,44,43,64,44,81,32,41,38,47,52,44,92,42,57,40,68,52,74,73,34,65,46,56,55,56,24,32,56,76,70,55,40,45,33,36,53,35,60,40,35,87,37,62,71,56,70,61,62,38,44,60,55,71,60,93,82,24,39,33,39,54,45,81,85,82,85,74,51,98,82,48,84,53,52,78,63,30,79,70,24,58,66,28,54,54,38,22,60,70,46,36,62,57,34,44,48,67,70,37,46,72,130

Nearest PDB structures (foldseek):
  8ccy-assembly1_A  TM=9.231E-01  e=1.429E-36  Homo sapiens
  8cd0-assembly1_A  TM=9.288E-01  e=5.834E-35  Homo sapiens
  8chs-assembly1_A  TM=8.922E-01  e=9.433E-33  Homo sapiens
  6dq3-assembly2_B  TM=7.095E-01  e=7.638E-03  Streptococcus pyogenes
  8qpq-assembly1_TA  TM=4.047E-01  e=5.334E-03  Haloferax tailed virus 1

Secondary structure (DSSP, 8-state):
--HHHHHHHHHTTS-TT--SS--HHHHHHHHHHHHHHHHHHHHHHHTTS-----------------------------------S--SSSGGGTT-TTTSTTTTT--S-------------TT-----EEEEEES-TTSTHHHHHHHHHHHTT-EEEEEETTSPPPP-EEGGGTEES-SEEEESSHHHHHTS-HHHHHHHHHHHHHHT--EEEEE---S-----BSSSEEEEEEE-EEEEEE-TT-TT-SSS-TT-EEEEEPSSS-EEEEEE--TTEEEEEEEEETT--SS-TT--S--EEEEEEE--TTTS--EEEEEB-SSSHHHHHHHHHHHHHHTTTTTPPPS------EEEEET-S-TTSSPPHHHHHHHHHHHHHHTTTSTT---EEEE-GGGTT-S-HHHHHHHHHHHHTGGGSEEEE--TT---GGG--HHHHHHHHHHHHHHHHHTT--EEEEEE--GGGTTTTTT-HHHHHHHHHTT--EEEES-SS-SSSGGG---EEETTEEEEEPPP-S--TT--SGGGSTTHHHHHHHHHTTSHHHHHHHH---